Protein AF-A0A7K2EAF3-F1 (afdb_monomer_lite)

Sequence (385 aa):
MVLSLARSGTLQPERGDLVLFANTTAEHPATYNFAAQVCDELESQHGIACLWYEFCTVEESTRLGWSRRPSYRLVRRTRSSPGDDPATPGYSDDGCAFEELASLKRMVPNRSLRFCTQQLKILPGIKIIAEWLGGGPGPAATGHHHGRPLTSAAADASRYSGDRLSAQAVAAVAAFMHSRPWMRPAQRWEDFTVITTGRNASTARPAADIAGLTGPPAQYVTVLGLRSDEAERVNRAQFEAMLADGASGSRCRHESHPAGEIIAAPLFDAGVDLAQVDDFWLRQAYDLAIERAQGNCVYCFMKGEPALRRLAAAERRSAPVAADGPAGINWWADIEARYAGPSDDSDAQQFKFLTLRAPTYAEISRDTADIGTRGGSSLPCACTD

Secondary structure (DSSP, 8-state):
-HHHHHHTT-S-GGGT-EEEEEE-S-S-HHHHHHHHHHHHHHHHHH--EEEEEEEEEEEEEETTEEEEEEEEEE-EEEEP-TT--TTSPEEP-SSHHHHHHHHHHTS---TTT-HHHIIIIIHHHHHHIIIIITT-SS-S---B--SS--S-HHHHHGGG-STTS-HHHHHHHHHHHHTS-------------S-----S--S----S-TT-SSSSPPPEEEE----GGGHHHHHHHHHHHHHHHH--STT---TTS-TTEEEE-HHHHTT--HHHHHHHHHT-S------TTT-SSTT-TTS-HHHHHHHHHHHHHS-----SSTTSHHHHHHHHHHT---TTSTTGGGG-SS-TTSPPHHHHHH------S------------

pLDDT: mean 75.52, std 16.51, range [33.5, 96.0]

Structure (mmCIF, N/CA/C/O backbone):
data_AF-A0A7K2EAF3-F1
#
_entry.id   AF-A0A7K2EAF3-F1
#
loop_
_atom_site.group_PDB
_atom_site.id
_atom_site.type_symbol
_atom_site.label_atom_id
_atom_site.label_alt_id
_atom_site.label_comp_id
_atom_site.label_asym_id
_atom_site.label_entity_id
_atom_site.label_seq_id
_atom_site.pdbx_PDB_ins_code
_atom_site.Cartn_x
_atom_site.Cartn_y
_atom_site.Cartn_z
_atom_site.occupancy
_atom_site.B_iso_or_equiv
_atom_site.auth_seq_id
_atom_site.auth_comp_id
_atom_site.auth_asym_id
_atom_site.auth_atom_id
_atom_site.pdbx_PDB_model_num
ATOM 1 N N . MET A 1 1 ? -16.218 -6.054 6.654 1.00 88.62 1 MET A N 1
ATOM 2 C CA . MET A 1 1 ? -15.554 -6.313 7.952 1.00 88.62 1 MET A CA 1
ATOM 3 C C . MET A 1 1 ? -15.447 -5.051 8.801 1.00 88.62 1 MET A C 1
ATOM 5 O O . MET A 1 1 ? -16.150 -4.988 9.794 1.00 88.62 1 MET A O 1
ATOM 9 N N . VAL A 1 2 ? -14.645 -4.046 8.419 1.00 92.62 2 VAL A N 1
ATOM 10 C CA . VAL A 1 2 ? -14.372 -2.862 9.266 1.00 92.62 2 VAL A CA 1
ATOM 11 C C . VAL A 1 2 ? -15.634 -2.146 9.771 1.00 92.62 2 VAL A C 1
ATOM 13 O O . VAL A 1 2 ? -15.769 -1.938 10.970 1.00 92.62 2 VAL A O 1
ATOM 16 N N . LEU A 1 3 ? -16.626 -1.909 8.903 1.00 93.00 3 LEU A N 1
ATOM 17 C CA . LEU A 1 3 ? -17.918 -1.332 9.306 1.00 93.00 3 LEU A CA 1
ATOM 18 C C . LEU A 1 3 ? -18.691 -2.219 10.290 1.00 93.00 3 LEU A C 1
ATOM 20 O O . LEU A 1 3 ? -19.363 -1.717 11.176 1.00 93.00 3 LEU A O 1
ATOM 24 N N . SER A 1 4 ? -18.580 -3.545 10.184 1.00 91.69 4 SER A N 1
ATOM 25 C CA . SER A 1 4 ? -19.205 -4.458 11.152 1.00 91.69 4 SER A CA 1
ATOM 26 C C . SER A 1 4 ? -18.559 -4.339 12.534 1.00 91.69 4 SER A C 1
ATOM 28 O O . SER A 1 4 ? -19.249 -4.417 13.548 1.00 91.69 4 SER A O 1
ATOM 30 N N . LEU A 1 5 ? -17.240 -4.138 12.584 1.00 93.38 5 LEU A N 1
ATOM 31 C CA . LEU A 1 5 ? -16.512 -3.928 13.836 1.00 93.38 5 LEU A CA 1
ATOM 32 C C . LEU A 1 5 ? -16.854 -2.565 14.455 1.00 93.38 5 LEU A C 1
ATOM 34 O O . LEU A 1 5 ? -17.050 -2.483 15.662 1.00 93.38 5 LEU A O 1
ATOM 38 N N . ALA A 1 6 ? -17.010 -1.526 13.632 1.00 94.06 6 ALA A N 1
ATOM 39 C CA . ALA A 1 6 ? -17.479 -0.214 14.078 1.00 94.06 6 ALA A CA 1
ATOM 40 C C . ALA A 1 6 ? -18.924 -0.262 14.609 1.00 94.06 6 ALA A C 1
ATOM 42 O O . ALA A 1 6 ? -19.193 0.149 15.733 1.00 94.06 6 ALA A O 1
ATOM 43 N N . ARG A 1 7 ? -19.857 -0.848 13.847 1.00 94.62 7 ARG A N 1
ATOM 44 C CA . ARG A 1 7 ? -21.285 -0.940 14.209 1.00 94.62 7 ARG A CA 1
ATOM 45 C C . ARG A 1 7 ? -21.551 -1.806 15.442 1.00 94.62 7 ARG A C 1
ATOM 47 O O . ARG A 1 7 ? -22.539 -1.586 16.132 1.00 94.62 7 ARG A O 1
ATOM 54 N N . SER A 1 8 ? -20.689 -2.784 15.720 1.00 93.69 8 SER A N 1
ATOM 55 C CA . SER A 1 8 ? -20.770 -3.609 16.936 1.00 93.69 8 SER A CA 1
ATOM 56 C C . SER A 1 8 ? -20.131 -2.959 18.167 1.00 93.69 8 SER A C 1
ATOM 58 O O . SER A 1 8 ? -20.231 -3.523 19.253 1.00 93.69 8 SER A O 1
ATOM 60 N N . GLY A 1 9 ? -19.460 -1.809 18.020 1.00 91.06 9 GLY A N 1
ATOM 61 C CA . GLY A 1 9 ? -18.692 -1.181 19.101 1.00 91.06 9 GLY A CA 1
ATOM 62 C C . GLY A 1 9 ? -17.388 -1.912 19.439 1.00 91.06 9 GLY A C 1
ATOM 63 O O . GLY A 1 9 ? -16.801 -1.674 20.495 1.00 91.06 9 GLY A O 1
ATOM 64 N N . THR A 1 10 ? -16.932 -2.815 18.561 1.00 92.50 10 THR A N 1
ATOM 65 C CA . THR A 1 10 ? -15.628 -3.476 18.709 1.00 92.50 10 THR A CA 1
ATOM 66 C C . THR A 1 10 ? -14.500 -2.471 18.482 1.00 92.50 10 THR A C 1
ATOM 68 O O . THR A 1 10 ? -13.529 -2.472 19.240 1.00 92.50 10 THR A O 1
ATOM 71 N N . LEU A 1 11 ? -14.644 -1.604 17.469 1.00 91.19 11 LEU A N 1
ATOM 72 C CA . LEU A 1 11 ? -13.774 -0.441 17.284 1.00 91.19 11 LEU A CA 1
ATOM 73 C C . LEU A 1 11 ? -14.288 0.735 18.119 1.00 91.19 11 LEU A C 1
ATOM 75 O O . LEU A 1 11 ? -15.474 1.059 18.057 1.00 91.19 11 LEU A O 1
ATOM 79 N N . GLN A 1 12 ? -13.392 1.355 18.882 1.00 87.94 12 GLN A N 1
ATOM 80 C CA . GLN A 1 12 ? -13.689 2.366 19.893 1.00 87.94 12 GLN A CA 1
ATOM 81 C C . GLN A 1 12 ? -12.814 3.612 19.693 1.00 87.94 12 GLN A C 1
ATOM 83 O O . GLN A 1 12 ? -11.599 3.548 19.910 1.00 87.94 12 GLN A O 1
ATOM 88 N N . PRO A 1 13 ? -13.392 4.762 19.307 1.00 84.31 13 PRO A N 1
ATOM 89 C CA . PRO A 1 13 ? -12.614 5.976 19.071 1.00 84.31 13 PRO A CA 1
ATOM 90 C C . PRO A 1 13 ? -11.942 6.513 20.343 1.00 84.31 13 PRO A C 1
ATOM 92 O O . PRO A 1 13 ? -10.820 7.010 20.286 1.00 84.31 13 PRO A O 1
ATOM 95 N N . GLU A 1 14 ? -12.566 6.353 21.510 1.00 81.75 14 GLU A N 1
ATOM 96 C CA . GLU A 1 14 ? -12.013 6.738 22.814 1.00 81.75 14 GLU A CA 1
ATOM 97 C C . GLU A 1 14 ? -10.764 5.942 23.213 1.00 81.75 14 GLU A C 1
ATOM 99 O O . GLU A 1 14 ? -9.928 6.446 23.964 1.00 81.75 14 GLU A O 1
ATOM 104 N N . ARG A 1 15 ? -10.611 4.720 22.685 1.00 81.00 15 ARG A N 1
ATOM 105 C CA . ARG A 1 15 ? -9.407 3.895 22.853 1.00 81.00 15 ARG A CA 1
ATOM 106 C C . ARG A 1 15 ? -8.261 4.357 21.947 1.00 81.00 15 ARG A C 1
ATOM 108 O O . ARG A 1 15 ? -7.113 3.993 22.186 1.00 81.00 15 ARG A O 1
ATOM 115 N N . GLY A 1 16 ? -8.561 5.185 20.945 1.00 77.94 16 GLY A N 1
ATOM 116 C CA . GLY A 1 16 ? -7.624 5.589 19.903 1.00 77.94 16 GLY A CA 1
ATOM 117 C C . GLY A 1 16 ? -7.621 4.654 18.695 1.00 77.94 16 GLY A C 1
ATOM 118 O O . GLY A 1 16 ? -6.660 4.677 17.930 1.00 77.94 16 GLY A O 1
ATOM 119 N N . ASP A 1 17 ? -8.665 3.839 18.512 1.00 86.62 17 ASP A N 1
ATOM 120 C CA . ASP A 1 17 ? -8.772 2.982 17.335 1.00 86.62 17 ASP A CA 1
ATOM 121 C C . ASP A 1 17 ? -8.904 3.820 16.061 1.00 86.62 17 ASP A C 1
ATOM 123 O O . ASP A 1 17 ? -9.655 4.798 15.997 1.00 86.62 17 ASP A O 1
ATOM 127 N N . LEU A 1 18 ? -8.201 3.396 15.015 1.00 88.56 18 LEU A N 1
ATOM 128 C CA . LEU A 1 18 ? -8.226 4.046 13.715 1.00 88.56 18 LEU A CA 1
ATOM 129 C C . LEU A 1 18 ? -8.155 3.026 12.581 1.00 88.56 18 LEU A C 1
ATOM 131 O O . LEU A 1 18 ? -7.795 1.863 12.767 1.00 88.56 18 LEU A O 1
ATOM 135 N N . VAL A 1 19 ? -8.467 3.496 11.381 1.00 92.88 19 VAL A N 1
ATOM 136 C CA . VAL A 1 19 ? -8.342 2.751 10.135 1.00 92.88 19 VAL A CA 1
ATOM 137 C C . VAL A 1 19 ? -7.294 3.426 9.267 1.00 92.88 19 VAL A C 1
ATOM 139 O O . VAL A 1 19 ? -7.272 4.645 9.107 1.00 92.88 19 VAL A O 1
ATOM 142 N N . LEU A 1 20 ? -6.422 2.607 8.693 1.00 92.31 20 LEU A N 1
ATOM 143 C CA . LEU A 1 20 ? -5.374 3.041 7.789 1.00 92.31 20 LEU A CA 1
ATOM 144 C C . LEU A 1 20 ? -5.644 2.482 6.392 1.00 92.31 20 LEU A C 1
ATOM 146 O O . LEU A 1 20 ? -5.682 1.266 6.200 1.00 92.31 20 LEU A O 1
ATOM 150 N N . PHE A 1 21 ? -5.802 3.365 5.408 1.00 94.38 21 PHE A N 1
ATOM 151 C CA . PHE A 1 21 ? -5.849 2.994 3.999 1.00 94.38 21 PHE A CA 1
ATOM 152 C C . PHE A 1 21 ? -4.487 3.248 3.348 1.00 94.38 21 PHE A C 1
ATOM 154 O O . PHE A 1 21 ? -4.066 4.390 3.158 1.00 94.38 21 PHE A O 1
ATOM 161 N N . ALA A 1 22 ? -3.803 2.153 3.021 1.00 94.06 22 ALA A N 1
ATOM 162 C CA . ALA A 1 22 ? -2.502 2.153 2.369 1.00 94.06 22 ALA A CA 1
ATOM 163 C C . ALA A 1 22 ? -2.661 2.315 0.853 1.00 94.06 22 ALA A C 1
ATOM 165 O O . ALA A 1 22 ? -2.837 1.315 0.152 1.00 94.06 22 ALA A O 1
ATOM 166 N N . ASN A 1 23 ? -2.597 3.548 0.351 1.00 94.44 23 ASN A N 1
ATOM 167 C CA . ASN A 1 23 ? -2.629 3.795 -1.083 1.00 94.44 23 ASN A CA 1
ATOM 168 C C . ASN A 1 23 ? -1.249 3.503 -1.695 1.00 94.44 23 ASN A C 1
ATOM 170 O O . ASN A 1 23 ? -0.278 4.233 -1.494 1.00 94.44 23 ASN A O 1
ATOM 174 N N . THR A 1 24 ? -1.159 2.413 -2.451 1.00 91.38 24 THR A N 1
ATOM 175 C CA . THR A 1 24 ? 0.038 2.041 -3.217 1.00 91.38 24 THR A CA 1
ATOM 176 C C . THR A 1 24 ? 0.097 2.718 -4.579 1.00 91.38 24 THR A C 1
ATOM 178 O O . THR A 1 24 ? 1.070 2.507 -5.306 1.00 91.38 24 THR A O 1
ATOM 181 N N . THR A 1 25 ? -0.905 3.540 -4.915 1.00 91.81 25 THR A N 1
ATOM 182 C CA . THR A 1 25 ? -1.100 4.223 -6.205 1.00 91.81 25 THR A CA 1
ATOM 183 C C . THR A 1 25 ? -1.310 3.257 -7.372 1.00 91.81 25 THR A C 1
ATOM 185 O O . THR A 1 25 ? -1.203 3.644 -8.529 1.00 91.81 25 THR A O 1
ATOM 188 N N . ALA A 1 26 ? -1.586 1.986 -7.069 1.00 90.25 26 ALA A N 1
ATOM 189 C CA . ALA A 1 26 ? -1.728 0.890 -8.025 1.00 90.25 26 ALA A CA 1
ATOM 190 C C . ALA A 1 26 ? -3.036 0.102 -7.847 1.00 90.25 26 ALA A C 1
ATOM 192 O O . ALA A 1 26 ? -3.196 -0.999 -8.386 1.00 90.25 26 ALA A O 1
ATOM 193 N N . GLU A 1 27 ? -3.944 0.638 -7.041 1.00 88.50 27 GLU A N 1
ATOM 194 C CA . GLU A 1 27 ? -5.276 0.127 -6.793 1.00 88.50 27 GLU A CA 1
ATOM 195 C C . GLU A 1 27 ? -6.157 0.292 -8.034 1.00 88.50 27 GLU A C 1
ATOM 197 O O . GLU A 1 27 ? -5.983 1.187 -8.860 1.00 88.50 27 GLU A O 1
ATOM 202 N N . HIS A 1 28 ? -7.149 -0.578 -8.160 1.00 87.81 28 HIS A N 1
ATOM 203 C CA . HIS A 1 28 ? -8.181 -0.455 -9.166 1.00 87.81 28 HIS A CA 1
ATOM 204 C C . HIS A 1 28 ? -9.018 0.803 -8.869 1.00 87.81 28 HIS A C 1
ATOM 206 O O . HIS A 1 28 ? -9.405 0.997 -7.713 1.00 87.81 28 HIS A O 1
ATOM 212 N N . PRO A 1 29 ? -9.388 1.617 -9.876 1.00 84.75 29 PRO A N 1
ATOM 213 C CA . PRO A 1 29 ? -10.122 2.867 -9.656 1.00 84.75 29 PRO A CA 1
ATOM 214 C C . PRO A 1 29 ? -11.395 2.717 -8.809 1.00 84.75 29 PRO A C 1
ATOM 216 O O . PRO A 1 29 ? -11.688 3.546 -7.949 1.00 84.75 29 PRO A O 1
ATOM 219 N N . ALA A 1 30 ? -12.133 1.619 -8.996 1.00 86.75 30 ALA A N 1
ATOM 220 C CA . ALA A 1 30 ? -13.344 1.344 -8.221 1.00 86.75 30 ALA A CA 1
ATOM 221 C C . ALA A 1 30 ? -13.092 1.127 -6.712 1.00 86.75 30 ALA A C 1
ATOM 223 O O . ALA A 1 30 ? -13.976 1.410 -5.902 1.00 86.75 30 ALA A O 1
ATOM 224 N N . THR A 1 31 ? -11.882 0.709 -6.312 1.00 89.25 31 THR A N 1
ATOM 225 C CA . THR A 1 31 ? -11.502 0.588 -4.897 1.00 89.25 31 THR A CA 1
ATOM 226 C C . THR A 1 31 ? -11.560 1.937 -4.192 1.00 89.25 31 THR A C 1
ATOM 228 O O . THR A 1 31 ? -12.014 1.994 -3.051 1.00 89.25 31 THR A O 1
ATOM 231 N N . TYR A 1 32 ? -11.132 3.022 -4.844 1.00 91.00 32 TYR A N 1
ATOM 232 C CA . TYR A 1 32 ? -11.052 4.331 -4.196 1.00 91.00 32 TYR A CA 1
ATOM 233 C C . TYR A 1 32 ? -12.426 4.860 -3.794 1.00 91.00 32 TYR A C 1
ATOM 235 O O . TYR A 1 32 ? -12.600 5.306 -2.662 1.00 91.00 32 TYR A O 1
ATOM 243 N N . ASN A 1 33 ? -13.418 4.742 -4.680 1.00 88.50 33 ASN A N 1
ATOM 244 C CA . ASN A 1 33 ? -14.786 5.172 -4.384 1.00 88.50 33 ASN A CA 1
ATOM 245 C C . ASN A 1 33 ? -15.379 4.380 -3.215 1.00 88.50 33 ASN A C 1
ATOM 247 O O . ASN A 1 33 ? -15.957 4.968 -2.302 1.00 88.50 33 ASN A O 1
ATOM 251 N N . PHE A 1 34 ? -15.200 3.057 -3.217 1.00 90.62 34 PHE A N 1
ATOM 252 C CA . PHE A 1 34 ? -15.665 2.207 -2.125 1.00 90.62 34 PHE A CA 1
ATOM 253 C C . PHE A 1 34 ? -14.978 2.549 -0.798 1.00 90.62 34 PHE A C 1
ATOM 255 O O . PHE A 1 34 ? -15.639 2.750 0.220 1.00 90.62 34 PHE A O 1
ATOM 262 N N . ALA A 1 35 ? -13.647 2.637 -0.803 1.00 93.25 35 ALA A N 1
ATOM 263 C CA . ALA A 1 35 ? -12.866 2.937 0.389 1.00 93.25 35 ALA A CA 1
ATOM 264 C C . ALA A 1 35 ? -13.213 4.322 0.953 1.00 93.25 35 ALA A C 1
ATOM 266 O O . ALA A 1 35 ? -13.310 4.471 2.170 1.00 93.25 35 ALA A O 1
ATOM 267 N N . ALA A 1 36 ? -13.448 5.316 0.091 1.00 93.56 36 ALA A N 1
ATOM 268 C CA . ALA A 1 36 ? -13.848 6.652 0.515 1.00 93.56 36 ALA A CA 1
ATOM 269 C C . ALA A 1 36 ? -15.207 6.623 1.226 1.00 93.56 36 ALA A C 1
ATOM 271 O O . ALA A 1 36 ? -15.303 7.120 2.343 1.00 93.56 36 ALA A O 1
ATOM 272 N N . GLN A 1 37 ? -16.206 5.941 0.651 1.00 92.56 37 GLN A N 1
ATOM 273 C CA . GLN A 1 37 ? -17.528 5.776 1.271 1.00 92.56 37 GLN A CA 1
ATOM 274 C C . GLN A 1 37 ? -17.451 5.086 2.639 1.00 92.56 37 GLN A C 1
ATOM 276 O O . GLN A 1 37 ? -18.078 5.534 3.597 1.00 92.56 37 GLN A O 1
ATOM 281 N N . VAL A 1 38 ? -16.653 4.019 2.751 1.00 94.12 38 VAL A N 1
ATOM 282 C CA . VAL A 1 38 ? -16.430 3.321 4.027 1.00 94.12 38 VAL A CA 1
ATOM 283 C C . VAL A 1 38 ? -15.801 4.258 5.061 1.00 94.12 38 VAL A C 1
ATOM 285 O O . VAL A 1 38 ? -16.224 4.267 6.214 1.00 94.12 38 VAL A O 1
ATOM 288 N N . CYS A 1 39 ? -14.807 5.051 4.666 1.00 95.31 39 CYS A N 1
ATOM 289 C CA . CYS A 1 39 ? -14.126 5.989 5.558 1.00 95.31 39 CYS A CA 1
ATOM 290 C C . CYS A 1 39 ? -15.009 7.165 5.978 1.00 95.31 39 CYS A C 1
ATOM 292 O O . CYS A 1 39 ? -14.977 7.556 7.142 1.00 95.31 39 CYS A O 1
ATOM 294 N N . ASP A 1 40 ? -15.842 7.678 5.076 1.00 94.44 40 ASP A N 1
ATOM 295 C CA . ASP A 1 40 ? -16.815 8.717 5.401 1.00 94.44 40 ASP A CA 1
ATOM 296 C C . ASP A 1 40 ? -17.858 8.204 6.408 1.00 94.44 40 ASP A C 1
ATOM 298 O O . ASP A 1 40 ? -18.196 8.921 7.350 1.00 94.44 40 ASP A O 1
ATOM 302 N N . GLU A 1 41 ? -18.327 6.955 6.281 1.00 94.88 41 GLU A N 1
ATOM 303 C CA . GLU A 1 41 ? -19.211 6.326 7.276 1.00 94.88 41 GLU A CA 1
ATOM 304 C C . GLU A 1 41 ? -18.512 6.158 8.635 1.00 94.88 41 GLU A C 1
ATOM 306 O O . GLU A 1 41 ? -19.074 6.534 9.665 1.00 94.88 41 GLU A O 1
ATOM 311 N N . LEU A 1 42 ? -17.279 5.639 8.649 1.00 95.56 42 LEU A N 1
ATOM 312 C CA . LEU A 1 42 ? -16.492 5.469 9.877 1.00 95.56 42 LEU A CA 1
ATOM 313 C C . LEU A 1 42 ? -16.331 6.786 10.644 1.00 95.56 42 LEU A C 1
ATOM 315 O O . LEU A 1 42 ? -16.542 6.823 11.856 1.00 95.56 42 LEU A O 1
ATOM 319 N N . GLU A 1 43 ? -16.006 7.873 9.948 1.00 93.50 43 GLU A N 1
ATOM 320 C CA . GLU A 1 43 ? -15.775 9.162 10.595 1.00 93.50 43 GLU A CA 1
ATOM 321 C C . GLU A 1 43 ? -17.078 9.844 11.016 1.00 93.50 43 GLU A C 1
ATOM 323 O O . GLU A 1 43 ? -17.192 10.299 12.153 1.00 93.50 43 GLU A O 1
ATOM 328 N N . SER A 1 44 ? -18.071 9.903 10.124 1.00 93.44 44 SER A N 1
ATOM 329 C CA . SER A 1 44 ? -19.305 10.661 10.369 1.00 93.44 44 SER A CA 1
ATOM 330 C C . SER A 1 44 ? -20.289 9.960 11.303 1.00 93.44 44 SER A C 1
ATOM 332 O O . SER A 1 44 ? -21.006 10.637 12.039 1.00 93.44 44 SER A O 1
ATOM 334 N N . GLN A 1 45 ? -20.337 8.625 11.286 1.00 94.25 45 GLN A N 1
ATOM 335 C CA . GLN A 1 45 ? -21.321 7.849 12.051 1.00 94.25 45 GLN A CA 1
ATOM 336 C C . GLN A 1 45 ? -20.716 7.159 13.272 1.00 94.25 45 GLN A C 1
ATOM 338 O O . GLN A 1 45 ? -21.430 6.917 14.244 1.00 94.25 45 GLN A O 1
ATOM 343 N N . HIS A 1 46 ? -19.417 6.848 13.239 1.00 93.38 46 HIS A N 1
ATOM 344 C CA . HIS A 1 46 ? -18.755 6.095 14.307 1.00 93.38 46 HIS A CA 1
ATOM 345 C C . HIS A 1 46 ? -17.641 6.875 15.014 1.00 93.38 46 HIS A C 1
ATOM 347 O O . HIS A 1 46 ? -17.134 6.406 16.029 1.00 93.38 46 HIS A O 1
ATOM 353 N N . GLY A 1 47 ? -17.257 8.054 14.512 1.00 91.06 47 GLY A N 1
ATOM 354 C CA . GLY A 1 47 ? -16.173 8.852 15.086 1.00 91.06 47 GLY A CA 1
ATOM 355 C C . GLY A 1 47 ? -14.798 8.180 15.005 1.00 91.06 47 GLY A C 1
ATOM 356 O O . GLY A 1 47 ? -13.898 8.577 15.739 1.00 91.06 47 GLY A O 1
ATOM 357 N N . ILE A 1 48 ? -14.626 7.170 14.143 1.00 91.06 48 ILE A N 1
ATOM 358 C CA . ILE A 1 48 ? -13.370 6.426 13.963 1.00 91.06 48 ILE A CA 1
ATOM 359 C C . ILE A 1 48 ? -12.580 7.066 12.825 1.00 91.06 48 ILE A C 1
ATOM 361 O O . ILE A 1 48 ? -13.075 7.164 11.704 1.00 91.06 48 ILE A O 1
ATOM 365 N N . ALA A 1 49 ? -11.342 7.480 13.099 1.00 89.88 49 ALA A N 1
ATOM 366 C CA . ALA A 1 49 ? -10.484 8.109 12.098 1.00 89.88 49 ALA A CA 1
ATOM 367 C C . ALA A 1 49 ? -10.132 7.128 10.977 1.00 89.88 49 ALA A C 1
ATOM 369 O O . ALA A 1 49 ? -9.672 6.021 11.261 1.00 89.88 49 ALA A O 1
ATOM 370 N N . CYS A 1 50 ? -10.292 7.538 9.715 1.00 92.56 50 CYS A N 1
ATOM 371 C CA . CYS A 1 50 ? -9.782 6.791 8.570 1.00 92.56 50 CYS A CA 1
ATOM 372 C C . CYS A 1 50 ? -8.738 7.620 7.809 1.00 92.56 50 CYS A C 1
ATOM 374 O O . CYS A 1 50 ? -9.062 8.473 6.978 1.00 92.56 50 CYS A O 1
ATOM 376 N N . LEU A 1 51 ? -7.462 7.326 8.060 1.00 91.12 51 LEU A N 1
ATOM 377 C CA . LEU A 1 51 ? -6.344 8.015 7.424 1.00 91.12 51 LEU A CA 1
ATOM 378 C C . LEU A 1 51 ? -5.946 7.318 6.129 1.00 91.12 51 LEU A C 1
ATOM 380 O O . LEU A 1 51 ? -5.688 6.113 6.104 1.00 91.12 51 LEU A O 1
ATOM 384 N N . TRP A 1 52 ? -5.837 8.100 5.062 1.00 93.88 52 TRP A N 1
ATOM 385 C CA . TRP A 1 52 ? -5.261 7.658 3.801 1.00 93.88 52 TRP A CA 1
ATOM 386 C C . TRP A 1 52 ? -3.821 8.115 3.724 1.00 93.88 52 TRP A C 1
ATOM 388 O O . TRP A 1 52 ? -3.520 9.280 3.997 1.00 93.88 52 TRP A O 1
ATOM 398 N N . TYR A 1 53 ? -2.936 7.204 3.339 1.00 91.75 53 TYR A N 1
ATOM 399 C CA . TYR A 1 53 ? -1.531 7.526 3.191 1.00 91.75 53 TYR A CA 1
ATOM 400 C C . TYR A 1 53 ? -0.916 6.901 1.954 1.00 91.75 53 TYR A C 1
ATOM 402 O O . TYR A 1 53 ? -1.360 5.865 1.464 1.00 91.75 53 TYR A O 1
ATOM 410 N N . GLU A 1 54 ? 0.163 7.525 1.508 1.00 91.56 54 GLU A N 1
ATOM 411 C CA . GLU A 1 54 ? 1.012 7.042 0.431 1.00 91.56 54 GLU A CA 1
ATOM 412 C C . GLU A 1 54 ? 2.458 7.005 0.896 1.00 91.56 54 GLU A C 1
ATOM 414 O O . GLU A 1 54 ? 2.914 7.862 1.662 1.00 91.56 54 GLU A O 1
ATOM 419 N N . PHE A 1 55 ? 3.196 6.020 0.397 1.00 89.69 55 PHE A N 1
ATOM 420 C CA . PHE A 1 55 ? 4.647 6.034 0.480 1.00 89.69 55 PHE A CA 1
ATOM 421 C C . PHE A 1 55 ? 5.202 7.209 -0.321 1.00 89.69 55 PHE A C 1
ATOM 423 O O . PHE A 1 55 ? 4.769 7.478 -1.440 1.00 89.69 55 PHE A O 1
ATOM 430 N N . CYS A 1 56 ? 6.200 7.867 0.251 1.00 84.38 56 CYS A N 1
ATOM 431 C CA . CYS A 1 56 ? 7.012 8.843 -0.452 1.00 84.38 56 CYS A CA 1
ATOM 432 C C . CYS A 1 56 ? 8.447 8.783 0.065 1.00 84.38 56 CYS A C 1
ATOM 434 O O . CYS A 1 56 ? 8.768 8.040 0.999 1.00 84.38 56 CYS A O 1
ATOM 436 N N . THR A 1 57 ? 9.330 9.589 -0.508 1.00 81.62 57 THR A N 1
ATOM 437 C CA . THR A 1 57 ? 10.670 9.781 0.028 1.00 81.62 57 THR A CA 1
ATOM 438 C C . THR A 1 57 ? 10.953 11.228 0.380 1.00 81.62 57 THR A C 1
ATOM 440 O O . THR A 1 57 ? 10.342 12.175 -0.114 1.00 81.62 57 THR A O 1
ATOM 443 N N . VAL A 1 58 ? 11.896 11.393 1.300 1.00 79.50 58 VAL A N 1
ATOM 444 C CA . VAL A 1 58 ? 12.371 12.694 1.762 1.00 79.50 58 VAL A CA 1
ATOM 445 C C . VAL A 1 58 ? 13.887 12.736 1.722 1.00 79.50 58 VAL A C 1
ATOM 447 O O . VAL A 1 58 ? 14.548 11.716 1.925 1.00 79.50 58 VAL A O 1
ATOM 450 N N . GLU A 1 59 ? 14.452 13.908 1.445 1.00 79.38 59 GLU A N 1
ATOM 451 C CA . GLU A 1 59 ? 15.888 14.126 1.590 1.00 79.38 59 GLU A CA 1
ATOM 452 C C . GLU A 1 59 ? 16.210 14.616 2.995 1.00 79.38 59 GLU A C 1
ATOM 454 O O . GLU A 1 59 ? 15.705 15.642 3.447 1.00 79.38 59 GLU A O 1
ATOM 459 N N . GLU A 1 60 ? 17.100 13.906 3.672 1.00 79.38 60 GLU A N 1
ATOM 460 C CA . GLU A 1 60 ? 17.586 14.269 4.995 1.00 79.38 60 GLU A CA 1
ATOM 461 C C . GLU A 1 60 ? 19.084 14.542 4.961 1.00 79.38 60 GLU A C 1
ATOM 463 O O . GLU A 1 60 ? 19.853 13.848 4.282 1.00 79.38 60 GLU A O 1
ATOM 468 N N . SER A 1 61 ? 19.499 15.544 5.735 1.00 79.69 61 SER A N 1
ATOM 469 C CA . SER A 1 61 ? 20.910 15.809 5.974 1.00 79.69 61 SER A CA 1
ATOM 470 C C . SER A 1 61 ? 21.475 14.741 6.903 1.00 79.69 61 SER A C 1
ATOM 472 O O . SER A 1 61 ? 20.893 14.395 7.929 1.00 79.69 61 SER A O 1
ATOM 474 N N . THR A 1 62 ? 22.639 14.221 6.548 1.00 76.50 62 THR A N 1
ATOM 475 C CA . THR A 1 62 ? 23.396 13.247 7.329 1.00 76.50 62 THR A CA 1
ATOM 476 C C . THR A 1 62 ? 24.835 13.732 7.482 1.00 76.50 62 THR A C 1
ATOM 478 O O . THR A 1 62 ? 25.283 14.640 6.782 1.00 76.50 62 THR A O 1
ATOM 481 N N . ARG A 1 63 ? 25.617 13.077 8.349 1.00 76.56 63 ARG A N 1
ATOM 482 C CA . ARG A 1 63 ? 27.056 13.376 8.497 1.00 76.56 63 ARG A CA 1
ATOM 483 C C . ARG A 1 63 ? 27.852 13.237 7.191 1.00 76.56 63 ARG A C 1
ATOM 485 O O . ARG A 1 63 ? 28.919 13.825 7.083 1.00 76.56 63 ARG A O 1
ATOM 492 N N . LEU A 1 64 ? 27.352 12.459 6.228 1.00 73.00 64 LEU A N 1
ATOM 493 C CA . LEU A 1 64 ? 28.005 12.184 4.943 1.00 73.00 64 LEU A CA 1
ATOM 494 C C . LEU A 1 64 ? 27.379 12.973 3.776 1.00 73.00 64 LEU A C 1
ATOM 496 O O . LEU A 1 64 ? 27.613 12.640 2.617 1.00 73.00 64 LEU A O 1
ATOM 500 N N . GLY A 1 65 ? 26.566 13.994 4.066 1.00 80.19 65 GLY A N 1
ATOM 501 C CA . GLY A 1 65 ? 25.797 14.747 3.074 1.00 80.19 65 GLY A CA 1
ATOM 502 C C . GLY A 1 65 ? 24.327 14.337 3.056 1.00 80.19 65 GLY A C 1
ATOM 503 O O . GLY A 1 65 ? 23.786 13.889 4.063 1.00 80.19 65 GLY A O 1
ATOM 504 N N . TRP A 1 66 ? 23.663 14.490 1.918 1.00 79.19 66 TRP A N 1
ATOM 505 C CA . TRP A 1 66 ? 22.225 14.255 1.783 1.00 79.19 66 TRP A CA 1
ATOM 506 C C . TRP A 1 66 ? 21.901 12.803 1.449 1.00 79.19 66 TRP A C 1
ATOM 508 O O . TRP A 1 66 ? 22.594 12.167 0.657 1.00 79.19 66 TRP A O 1
ATOM 518 N N . SER A 1 67 ? 20.824 12.280 2.032 1.00 77.19 67 SER A N 1
ATOM 519 C CA . SER A 1 67 ? 20.299 10.954 1.714 1.00 77.19 67 SER A CA 1
ATOM 520 C C . SER A 1 67 ? 18.805 11.005 1.483 1.00 77.19 67 SER A C 1
ATOM 522 O O . SER A 1 67 ? 18.075 11.560 2.298 1.00 77.19 67 SER A O 1
ATOM 524 N N . ARG A 1 68 ? 18.341 10.292 0.459 1.00 79.19 68 ARG A N 1
ATOM 525 C CA . ARG A 1 68 ? 16.926 9.956 0.320 1.00 79.19 68 ARG A CA 1
ATOM 526 C C . ARG A 1 68 ? 16.535 8.884 1.346 1.00 79.19 68 ARG A C 1
ATOM 528 O O . ARG A 1 68 ? 17.294 7.932 1.561 1.00 79.19 68 ARG A O 1
ATOM 535 N N . ARG A 1 69 ? 15.384 9.044 1.998 1.00 79.94 69 ARG A N 1
ATOM 536 C CA . ARG A 1 69 ? 14.846 8.141 3.026 1.00 79.94 69 ARG A CA 1
ATOM 537 C C . ARG A 1 69 ? 13.369 7.825 2.761 1.00 79.94 69 ARG A C 1
ATOM 539 O O . ARG A 1 69 ? 12.641 8.731 2.362 1.00 79.94 69 ARG A O 1
ATOM 546 N N . PRO A 1 70 ? 12.919 6.576 3.001 1.00 83.06 70 PRO A N 1
ATOM 547 C CA . PRO A 1 70 ? 11.499 6.236 3.054 1.00 83.06 70 PRO A CA 1
ATOM 548 C C . PRO A 1 70 ? 10.740 7.121 4.035 1.00 83.06 70 PRO A C 1
ATOM 550 O O . PRO A 1 70 ? 11.158 7.265 5.187 1.00 83.06 70 PRO A O 1
ATOM 553 N N . SER A 1 71 ? 9.590 7.624 3.625 1.00 84.44 71 SER A N 1
ATOM 554 C CA . SER A 1 71 ? 8.638 8.329 4.471 1.00 84.44 71 SER A CA 1
ATOM 555 C C . SER A 1 71 ? 7.216 8.020 4.006 1.00 84.44 71 SER A C 1
ATOM 557 O O . SER A 1 71 ? 6.984 7.093 3.226 1.00 84.44 71 SER A O 1
ATOM 559 N N . TYR A 1 72 ? 6.262 8.773 4.524 1.00 86.19 72 TYR A N 1
ATOM 560 C CA . TYR A 1 72 ? 4.881 8.713 4.098 1.00 86.19 72 TYR A CA 1
ATOM 561 C C . TYR A 1 72 ? 4.299 10.115 4.004 1.00 86.19 72 TYR A C 1
ATOM 563 O O . TYR A 1 72 ? 4.835 11.093 4.537 1.00 86.19 72 TYR A O 1
ATOM 571 N N . ARG A 1 73 ? 3.155 10.188 3.341 1.00 84.75 73 ARG A N 1
ATOM 572 C CA . ARG A 1 73 ? 2.301 11.361 3.334 1.00 84.75 73 ARG A CA 1
ATOM 573 C C . ARG A 1 73 ? 0.862 10.980 3.584 1.00 84.75 73 ARG A C 1
ATOM 575 O O . ARG A 1 73 ? 0.428 9.947 3.092 1.00 84.75 73 ARG A O 1
ATOM 582 N N . LEU A 1 74 ? 0.135 11.828 4.303 1.00 87.62 74 LEU A N 1
ATOM 583 C CA . LEU A 1 74 ? -1.321 11.757 4.324 1.00 87.62 74 LEU A CA 1
ATOM 584 C C . LEU A 1 74 ? -1.868 12.428 3.064 1.00 87.62 74 LEU A C 1
ATOM 586 O O . LEU A 1 74 ? -1.274 13.392 2.569 1.00 87.62 74 LEU A O 1
ATOM 590 N N . VAL A 1 75 ? -2.973 11.902 2.549 1.00 89.31 75 VAL A N 1
ATOM 591 C CA . VAL A 1 75 ? -3.650 12.413 1.352 1.00 89.31 75 VAL A CA 1
ATOM 592 C C . VAL A 1 75 ? -5.143 12.554 1.611 1.00 89.31 75 VAL A C 1
ATOM 594 O O . VAL A 1 75 ? -5.720 11.819 2.416 1.00 89.31 75 VAL A O 1
ATOM 597 N N . ARG A 1 76 ? -5.788 13.494 0.920 1.00 91.56 76 ARG A N 1
ATOM 598 C CA . ARG A 1 76 ? -7.249 13.575 0.915 1.00 91.56 76 ARG A CA 1
ATOM 599 C C . ARG A 1 76 ? -7.853 12.370 0.202 1.00 91.56 76 ARG A C 1
ATOM 601 O O . ARG A 1 76 ? -7.265 11.802 -0.714 1.00 91.56 76 ARG A O 1
ATOM 608 N N . ARG A 1 77 ? -9.112 12.087 0.537 1.00 91.69 77 ARG A N 1
ATOM 609 C CA . ARG A 1 77 ? -9.962 11.103 -0.156 1.00 91.69 77 ARG A CA 1
ATOM 610 C C . ARG A 1 77 ? -10.467 11.574 -1.530 1.00 91.69 77 ARG A C 1
ATOM 612 O O . ARG A 1 77 ? -11.294 10.910 -2.143 1.00 91.69 77 ARG A O 1
ATOM 619 N N . THR A 1 78 ? -9.979 12.709 -2.028 1.00 91.69 78 THR A N 1
ATOM 620 C CA . THR A 1 78 ? -10.232 13.192 -3.390 1.00 91.69 78 THR A CA 1
ATOM 621 C C . THR A 1 78 ? -9.032 12.902 -4.280 1.00 91.69 78 THR A C 1
ATOM 623 O O . THR A 1 78 ? -7.890 13.023 -3.837 1.00 91.69 78 THR A O 1
ATOM 626 N N . ARG A 1 79 ? -9.286 12.517 -5.537 1.00 92.00 79 ARG A N 1
ATOM 627 C CA . ARG A 1 79 ? -8.225 12.239 -6.511 1.00 92.00 79 ARG A CA 1
ATOM 628 C C . ARG A 1 79 ? -7.405 13.501 -6.757 1.00 92.00 79 ARG A C 1
ATOM 630 O O . ARG A 1 79 ? -7.980 14.577 -6.932 1.00 92.00 79 ARG A O 1
ATOM 637 N N . SER A 1 80 ? -6.085 13.361 -6.803 1.00 89.19 80 SER A N 1
ATOM 638 C CA . SER A 1 80 ? -5.204 14.476 -7.124 1.00 89.19 80 SER A CA 1
ATOM 639 C C . SER A 1 80 ? -5.435 14.967 -8.555 1.00 89.19 80 SER A C 1
ATOM 641 O O . SER A 1 80 ? -5.637 14.181 -9.485 1.00 89.19 80 SER A O 1
ATOM 643 N N . SER A 1 81 ? -5.415 16.286 -8.721 1.00 86.56 81 SER A N 1
ATOM 644 C CA . SER A 1 81 ? -5.540 16.971 -10.004 1.00 86.56 81 SER A CA 1
ATOM 645 C C . SER A 1 81 ? -4.345 17.897 -10.264 1.00 86.56 81 SER A C 1
ATOM 647 O O . SER A 1 81 ? -3.751 18.431 -9.321 1.00 86.56 81 SER A O 1
ATOM 649 N N . PRO A 1 82 ? -3.976 18.136 -11.538 1.00 82.44 82 PRO A N 1
ATOM 650 C CA . PRO A 1 82 ? -2.957 19.125 -11.873 1.00 82.44 82 PRO A CA 1
ATOM 651 C C . PRO A 1 82 ? -3.319 20.507 -11.311 1.00 82.44 82 PRO A C 1
ATOM 653 O O . PRO A 1 82 ? -4.376 21.048 -11.627 1.00 82.44 82 PRO A O 1
ATOM 656 N N . GLY A 1 83 ? -2.428 21.084 -10.502 1.00 78.31 83 GLY A N 1
ATOM 657 C CA . GLY A 1 83 ? -2.637 22.388 -9.862 1.00 78.31 83 GLY A CA 1
ATOM 658 C C . GLY A 1 83 ? -3.161 22.331 -8.425 1.00 78.31 83 GLY A C 1
ATOM 659 O O . GLY A 1 83 ? -3.286 23.389 -7.810 1.00 78.31 83 GLY A O 1
ATOM 660 N N . ASP A 1 84 ? -3.418 21.136 -7.880 1.00 81.69 84 ASP A N 1
ATOM 661 C CA . ASP A 1 84 ? -3.676 20.967 -6.448 1.00 81.69 84 ASP A CA 1
ATOM 662 C C . ASP A 1 84 ? -2.537 21.561 -5.611 1.00 81.69 84 ASP A C 1
ATOM 664 O O . ASP A 1 84 ? -1.361 21.469 -5.977 1.00 81.69 84 ASP A O 1
ATOM 668 N N . ASP A 1 85 ? -2.889 22.138 -4.460 1.00 79.56 85 ASP A N 1
ATOM 669 C CA . ASP A 1 85 ? -1.911 22.620 -3.490 1.00 79.56 85 ASP A CA 1
ATOM 670 C C . ASP A 1 85 ? -1.044 21.447 -2.995 1.00 79.56 85 ASP A C 1
ATOM 672 O O . ASP A 1 85 ? -1.564 20.519 -2.371 1.00 79.56 85 ASP A O 1
ATOM 676 N N . PRO A 1 86 ? 0.283 21.483 -3.207 1.00 74.44 86 PRO A N 1
ATOM 677 C CA . PRO A 1 86 ? 1.188 20.464 -2.692 1.00 74.44 86 PRO A CA 1
ATOM 678 C C . PRO A 1 86 ? 1.128 20.223 -1.184 1.00 74.44 86 PRO A C 1
ATOM 680 O O . PRO A 1 86 ? 1.477 19.132 -0.727 1.00 74.44 86 PRO A O 1
ATOM 683 N N . ALA A 1 87 ? 0.726 21.232 -0.405 1.00 73.88 87 ALA A N 1
ATOM 684 C CA . ALA A 1 87 ? 0.573 21.095 1.037 1.00 73.88 87 ALA A CA 1
ATOM 685 C C . ALA A 1 87 ? -0.627 20.216 1.401 1.00 73.88 87 ALA A C 1
ATOM 687 O O . ALA A 1 87 ? -0.597 19.540 2.426 1.00 73.88 87 ALA A O 1
ATOM 688 N N . THR A 1 88 ? -1.640 20.174 0.537 1.00 78.69 88 THR A N 1
ATOM 689 C CA . THR A 1 88 ? -2.848 19.381 0.725 1.00 78.69 88 THR A CA 1
ATOM 690 C C . THR A 1 88 ? -3.050 18.482 -0.499 1.00 78.69 88 THR A C 1
ATOM 692 O O . THR A 1 88 ? -3.822 18.795 -1.402 1.00 78.69 88 THR A O 1
ATOM 695 N N . PRO A 1 89 ? -2.317 17.365 -0.613 1.00 83.44 89 PRO A N 1
ATOM 696 C CA . PRO A 1 89 ? -2.426 16.502 -1.782 1.00 83.44 89 PRO A CA 1
ATOM 697 C C . PRO A 1 89 ? -3.697 15.642 -1.739 1.00 83.44 89 PRO A C 1
ATOM 699 O O . PRO A 1 89 ? -4.104 15.154 -0.682 1.00 83.44 89 PRO A O 1
ATOM 702 N N . GLY A 1 90 ? -4.314 15.432 -2.903 1.00 89.56 90 GLY A N 1
ATOM 703 C CA . GLY A 1 90 ? -5.243 14.320 -3.121 1.00 89.56 90 GLY A CA 1
ATOM 704 C C . GLY A 1 90 ? -4.508 12.985 -3.275 1.00 89.56 90 GLY A C 1
ATOM 705 O O . GLY A 1 90 ? -3.278 12.967 -3.343 1.00 89.56 90 GLY A O 1
ATOM 706 N N . TYR A 1 91 ? -5.247 11.878 -3.340 1.00 92.06 91 TYR A N 1
ATOM 707 C CA . TYR A 1 91 ? -4.653 10.566 -3.607 1.00 92.06 91 TYR A CA 1
ATOM 708 C C . TYR A 1 91 ? -4.251 10.414 -5.084 1.00 92.06 91 TYR A C 1
ATOM 710 O O . TYR A 1 91 ? -4.918 10.941 -5.980 1.00 92.06 91 TYR A O 1
ATOM 718 N N . SER A 1 92 ? -3.186 9.660 -5.335 1.00 90.88 92 SER A N 1
ATOM 719 C CA . SER A 1 92 ? -2.686 9.291 -6.663 1.00 90.88 92 SER A CA 1
ATOM 720 C C . SER A 1 92 ? -3.107 7.871 -7.061 1.00 90.88 92 SER A C 1
ATOM 722 O O . SER A 1 92 ? -3.216 6.987 -6.212 1.00 90.88 92 SER A O 1
ATOM 724 N N . ASP A 1 93 ? -3.295 7.638 -8.360 1.00 91.06 93 ASP A N 1
ATOM 725 C CA . ASP A 1 93 ? -3.655 6.348 -8.978 1.00 91.06 93 ASP A CA 1
ATOM 726 C C . ASP A 1 93 ? -2.814 6.030 -10.237 1.00 91.06 93 ASP A C 1
ATOM 728 O O . ASP A 1 93 ? -3.138 5.146 -11.030 1.00 91.06 93 ASP A O 1
ATOM 732 N N . ASP A 1 94 ? -1.720 6.766 -10.422 1.00 88.81 94 ASP A N 1
ATOM 733 C CA . ASP A 1 94 ? -0.823 6.758 -11.584 1.00 88.81 94 ASP A CA 1
ATOM 734 C C . ASP A 1 94 ? 0.434 5.891 -11.374 1.00 88.81 94 ASP A C 1
ATOM 736 O O . ASP A 1 94 ? 1.323 5.824 -12.228 1.00 88.81 94 ASP A O 1
ATOM 740 N N . GLY A 1 95 ? 0.516 5.190 -10.241 1.00 89.38 95 GLY A N 1
ATOM 741 C CA . GLY A 1 95 ? 1.643 4.334 -9.886 1.00 89.38 95 GLY A CA 1
ATOM 742 C C . GLY A 1 95 ? 2.867 5.085 -9.381 1.00 89.38 95 GLY A C 1
ATOM 743 O O . GLY A 1 95 ? 3.943 4.489 -9.267 1.00 89.38 95 GLY A O 1
ATOM 744 N N . CYS A 1 96 ? 2.733 6.374 -9.066 1.00 86.75 96 CYS A N 1
ATOM 745 C CA . CYS A 1 96 ? 3.855 7.203 -8.665 1.00 86.75 96 CYS A CA 1
ATOM 746 C C . CYS A 1 96 ? 4.608 6.601 -7.460 1.00 86.75 96 CYS A C 1
ATOM 748 O O . CYS A 1 96 ? 5.837 6.488 -7.505 1.00 86.75 96 CYS A O 1
ATOM 75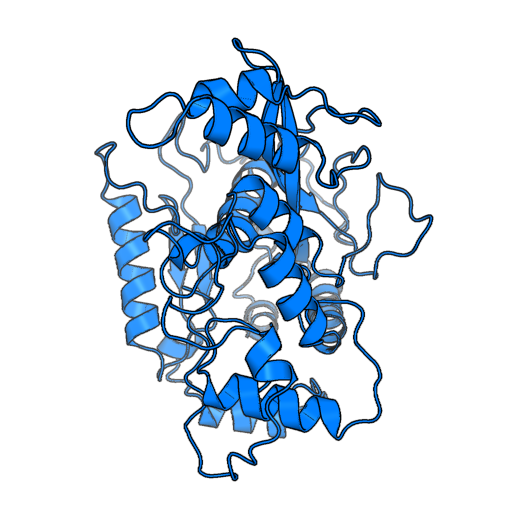0 N N . ALA A 1 97 ? 3.916 6.155 -6.400 1.00 88.69 97 ALA A N 1
ATOM 751 C CA . ALA A 1 97 ? 4.561 5.612 -5.194 1.00 88.69 97 ALA A CA 1
ATOM 752 C C . ALA A 1 97 ? 5.354 4.335 -5.505 1.00 88.69 97 ALA A C 1
ATOM 754 O O . ALA A 1 97 ? 6.413 4.068 -4.929 1.00 88.69 97 ALA A O 1
ATOM 755 N N . PHE A 1 98 ? 4.856 3.557 -6.463 1.00 86.44 98 PHE A N 1
ATOM 756 C CA . PHE A 1 98 ? 5.498 2.344 -6.932 1.00 86.44 98 PHE A CA 1
ATOM 757 C C . PHE A 1 98 ? 6.791 2.649 -7.706 1.00 86.44 98 PHE A C 1
ATOM 759 O O . PHE A 1 98 ? 7.821 2.017 -7.459 1.00 86.44 98 PHE A O 1
ATOM 766 N N . GLU A 1 99 ? 6.770 3.646 -8.595 1.00 85.12 99 GLU A N 1
ATOM 767 C CA . GLU A 1 99 ? 7.960 4.105 -9.323 1.00 85.12 99 GLU A CA 1
ATOM 768 C C . GLU A 1 99 ? 9.000 4.733 -8.385 1.00 85.12 99 GLU A C 1
ATOM 770 O O . GLU A 1 99 ? 10.202 4.475 -8.501 1.00 85.12 99 GLU A O 1
ATOM 775 N N . GLU A 1 100 ? 8.554 5.483 -7.381 1.00 84.00 100 GLU A N 1
ATOM 776 C CA . GLU A 1 100 ? 9.443 6.047 -6.371 1.00 84.00 100 GLU A CA 1
ATOM 777 C C . GLU A 1 100 ? 10.134 4.964 -5.540 1.00 84.00 100 GLU A C 1
ATOM 779 O O . GLU A 1 100 ? 11.345 5.033 -5.299 1.00 84.00 100 GLU A O 1
ATOM 784 N N . LEU A 1 101 ? 9.397 3.923 -5.151 1.00 85.94 101 LEU A N 1
ATOM 785 C CA . LEU A 1 101 ? 9.967 2.780 -4.458 1.00 85.94 101 LEU A CA 1
ATOM 786 C C . LEU A 1 101 ? 10.958 2.016 -5.345 1.00 85.94 101 LEU A C 1
ATOM 788 O O . LEU A 1 101 ? 12.036 1.656 -4.868 1.00 85.94 101 LEU A O 1
ATOM 792 N N . ALA A 1 102 ? 10.623 1.781 -6.617 1.00 81.44 102 ALA A N 1
ATOM 793 C CA . ALA A 1 102 ? 11.518 1.116 -7.563 1.00 81.44 102 ALA A CA 1
ATOM 794 C C . ALA A 1 102 ? 12.819 1.912 -7.756 1.00 81.44 102 ALA A C 1
ATOM 796 O O . ALA A 1 102 ? 13.913 1.344 -7.716 1.00 81.44 102 ALA A O 1
ATOM 797 N N . SER A 1 103 ? 12.714 3.241 -7.849 1.00 78.31 103 SER A N 1
ATOM 798 C CA . SER A 1 103 ? 13.856 4.160 -7.868 1.00 78.31 103 SER A CA 1
ATOM 799 C C . SER A 1 103 ? 14.710 4.042 -6.602 1.00 78.31 103 SER A C 1
ATOM 801 O O . SER A 1 103 ? 15.929 3.885 -6.685 1.00 78.31 103 SER A O 1
ATOM 803 N N . LEU A 1 104 ? 14.086 4.031 -5.418 1.00 77.88 104 LEU A N 1
ATOM 804 C CA . LEU A 1 104 ? 14.797 3.920 -4.144 1.00 77.88 104 LEU A CA 1
ATOM 805 C C . LEU A 1 104 ? 15.508 2.566 -3.979 1.00 77.88 104 LEU A C 1
ATOM 807 O O . LEU A 1 104 ? 16.651 2.515 -3.516 1.00 77.88 104 LEU A O 1
ATOM 811 N N . LYS A 1 105 ? 14.829 1.469 -4.329 1.00 78.00 105 LYS A N 1
ATOM 812 C CA . LYS A 1 105 ? 15.331 0.094 -4.177 1.00 78.00 105 LYS A CA 1
ATOM 813 C C . LYS A 1 105 ? 16.253 -0.336 -5.310 1.00 78.00 105 LYS A C 1
ATOM 815 O O . LYS A 1 105 ? 17.003 -1.288 -5.115 1.00 78.00 105 LYS A O 1
ATOM 820 N N . ARG A 1 106 ? 16.262 0.398 -6.431 1.00 72.88 106 ARG A N 1
ATOM 821 C CA . ARG A 1 106 ? 17.071 0.122 -7.636 1.00 72.88 106 ARG A CA 1
ATOM 822 C C . ARG A 1 106 ? 16.661 -1.151 -8.365 1.00 72.88 106 ARG A C 1
ATOM 824 O O . ARG A 1 106 ? 17.465 -1.769 -9.053 1.00 72.88 106 ARG A O 1
ATOM 831 N N . MET A 1 107 ? 15.419 -1.553 -8.161 1.00 76.44 107 MET A N 1
ATOM 832 C CA . MET A 1 107 ? 14.831 -2.756 -8.719 1.00 76.44 107 MET A CA 1
ATOM 833 C C . MET A 1 107 ? 13.325 -2.611 -8.705 1.00 76.44 107 MET A C 1
ATOM 835 O O . MET A 1 107 ? 12.765 -1.944 -7.831 1.00 76.44 107 MET A O 1
ATOM 839 N N . VAL A 1 108 ? 12.667 -3.291 -9.633 1.00 81.94 108 VAL A N 1
ATOM 840 C CA . VAL A 1 108 ? 11.228 -3.493 -9.520 1.00 81.94 108 VAL A CA 1
ATOM 841 C C . VAL A 1 108 ? 10.936 -4.489 -8.393 1.00 81.94 108 VAL A C 1
ATOM 843 O O . VAL A 1 108 ? 11.713 -5.424 -8.165 1.00 81.94 108 VAL A O 1
ATOM 846 N N . PRO A 1 109 ? 9.823 -4.320 -7.660 1.00 82.81 109 PRO A N 1
ATOM 847 C CA . PRO A 1 109 ? 9.297 -5.378 -6.810 1.00 82.81 109 PRO A CA 1
ATOM 848 C C . PRO A 1 109 ? 9.155 -6.678 -7.598 1.00 82.81 109 PRO A C 1
ATOM 850 O O . PRO A 1 109 ? 8.786 -6.655 -8.765 1.00 82.81 109 PRO A O 1
ATOM 853 N N . ASN A 1 110 ? 9.432 -7.817 -6.970 1.00 80.69 110 ASN A N 1
ATOM 854 C CA . ASN A 1 110 ? 9.299 -9.109 -7.636 1.00 80.69 110 ASN A CA 1
ATOM 855 C C . ASN A 1 110 ? 8.695 -10.171 -6.719 1.00 80.69 110 ASN A C 1
ATOM 857 O O . ASN A 1 110 ? 8.631 -9.998 -5.497 1.00 80.69 110 ASN A O 1
ATOM 861 N N . ARG A 1 111 ? 8.256 -11.291 -7.308 1.00 77.81 111 ARG A N 1
ATOM 862 C CA . ARG A 1 111 ? 7.579 -12.386 -6.582 1.00 77.81 111 ARG A CA 1
ATOM 863 C C . ARG A 1 111 ? 8.368 -12.962 -5.406 1.00 77.81 111 ARG A C 1
ATOM 865 O O . ARG A 1 111 ? 7.762 -13.506 -4.479 1.00 77.81 111 ARG A O 1
ATOM 872 N N . SER A 1 112 ? 9.694 -12.896 -5.473 1.00 74.00 112 SER A N 1
ATOM 873 C CA . SER A 1 112 ? 10.581 -13.438 -4.449 1.00 74.00 112 SER A CA 1
ATOM 874 C C . SER A 1 112 ? 10.754 -12.455 -3.295 1.00 74.00 112 SER A C 1
ATOM 876 O O . SER A 1 112 ? 10.589 -12.847 -2.148 1.00 74.00 112 SER A O 1
ATOM 878 N N . LEU A 1 113 ? 11.044 -11.185 -3.593 1.00 74.69 113 LEU A N 1
ATOM 879 C CA . LEU A 1 113 ? 11.382 -10.182 -2.581 1.00 74.69 113 LEU A CA 1
ATOM 880 C C . LEU A 1 113 ? 10.163 -9.475 -1.983 1.00 74.69 113 LEU A C 1
ATOM 882 O O . LEU A 1 113 ? 10.228 -9.048 -0.838 1.00 74.69 113 LEU A O 1
ATOM 886 N N . ARG A 1 114 ? 9.076 -9.308 -2.752 1.00 78.25 114 ARG A N 1
ATOM 887 C CA . ARG A 1 114 ? 7.773 -8.755 -2.312 1.00 78.25 114 ARG A CA 1
ATOM 888 C C . ARG A 1 114 ? 7.840 -7.445 -1.513 1.00 78.25 114 ARG A C 1
ATOM 890 O O . ARG A 1 114 ? 6.901 -7.093 -0.803 1.00 78.25 114 ARG A O 1
ATOM 897 N N . PHE A 1 115 ? 8.916 -6.677 -1.669 1.00 83.00 115 PHE A N 1
ATOM 898 C CA . PHE A 1 115 ? 9.187 -5.524 -0.814 1.00 83.00 115 PHE A CA 1
ATOM 899 C C . PHE A 1 115 ? 8.175 -4.379 -0.989 1.00 83.00 115 PHE A C 1
ATOM 901 O O . PHE A 1 115 ? 8.174 -3.459 -0.180 1.00 83.00 115 PHE A O 1
ATOM 908 N N . CYS A 1 116 ? 7.295 -4.409 -2.000 1.00 86.69 116 CYS A N 1
ATOM 909 C CA . CYS A 1 116 ? 6.215 -3.429 -2.132 1.00 86.69 116 CYS A CA 1
ATOM 910 C C . CYS A 1 116 ? 5.216 -3.494 -0.970 1.00 86.69 116 CYS A C 1
ATOM 912 O O . CYS A 1 116 ? 4.793 -2.448 -0.498 1.00 86.69 116 CYS A O 1
ATOM 914 N N . THR A 1 117 ? 4.867 -4.684 -0.466 1.00 85.81 117 THR A N 1
ATOM 915 C CA . THR A 1 117 ? 3.946 -4.813 0.677 1.00 85.81 117 THR A CA 1
ATOM 916 C C . THR A 1 117 ? 4.550 -4.164 1.914 1.00 85.81 117 THR A C 1
ATOM 918 O O . THR A 1 117 ? 3.938 -3.306 2.547 1.00 85.81 117 THR A O 1
ATOM 921 N N . GLN A 1 118 ? 5.803 -4.503 2.191 1.00 83.38 118 GLN A N 1
ATOM 922 C CA . GLN A 1 118 ? 6.541 -3.970 3.321 1.00 83.38 118 GLN A CA 1
ATOM 923 C C . GLN A 1 118 ? 6.728 -2.447 3.228 1.00 83.38 118 GLN A C 1
ATOM 925 O O . GLN A 1 118 ? 6.460 -1.722 4.179 1.00 83.38 118 GLN A O 1
ATOM 930 N N . GLN A 1 119 ? 7.192 -1.950 2.081 1.00 87.12 119 GLN A N 1
ATOM 931 C CA . GLN A 1 119 ? 7.638 -0.561 1.948 1.00 87.12 119 GLN A CA 1
ATOM 932 C C . GLN A 1 119 ? 6.501 0.410 1.631 1.00 87.12 119 GLN A C 1
ATOM 934 O O . GLN A 1 119 ? 6.587 1.561 2.041 1.00 87.12 119 GLN A O 1
ATOM 939 N N . LEU A 1 120 ? 5.453 -0.031 0.922 1.00 90.88 120 LEU A N 1
ATOM 940 C CA . LEU A 1 120 ? 4.316 0.828 0.572 1.00 90.88 120 LEU A CA 1
ATOM 941 C C . LEU A 1 120 ? 3.182 0.769 1.598 1.00 90.88 120 LEU A C 1
ATOM 943 O O . LEU A 1 120 ? 2.388 1.701 1.648 1.00 90.88 120 LEU A O 1
ATOM 947 N N . LYS A 1 121 ? 3.084 -0.308 2.392 1.00 88.44 121 LYS A N 1
ATOM 948 C CA . LYS A 1 121 ? 1.977 -0.511 3.341 1.00 88.44 121 LYS A CA 1
ATOM 949 C C . LYS A 1 121 ? 2.470 -0.575 4.781 1.00 88.44 121 LYS A C 1
ATOM 951 O O . LYS A 1 121 ? 2.255 0.345 5.557 1.00 88.44 121 LYS A O 1
ATOM 956 N N . ILE A 1 122 ? 3.189 -1.635 5.133 1.00 85.00 122 ILE A N 1
ATOM 957 C CA . ILE A 1 122 ? 3.495 -1.946 6.535 1.00 85.00 122 ILE A CA 1
ATOM 958 C C . ILE A 1 122 ? 4.336 -0.841 7.189 1.00 85.00 122 ILE A C 1
ATOM 960 O O . ILE A 1 122 ? 3.913 -0.235 8.169 1.00 85.00 122 ILE A O 1
ATOM 964 N N . LEU A 1 123 ? 5.509 -0.526 6.630 1.00 84.69 123 LEU A N 1
ATOM 965 C CA . LEU A 1 123 ? 6.440 0.422 7.248 1.00 84.69 123 LEU A CA 1
ATOM 966 C C . LEU A 1 123 ? 5.881 1.854 7.333 1.00 84.69 123 LEU A C 1
ATOM 968 O O . LEU A 1 123 ? 6.024 2.467 8.392 1.00 84.69 123 LEU A O 1
ATOM 972 N N . PRO A 1 124 ? 5.236 2.412 6.289 1.00 86.12 124 PRO A N 1
ATOM 973 C CA . PRO A 1 124 ? 4.520 3.679 6.416 1.00 86.12 124 PRO A CA 1
ATOM 974 C C . PRO A 1 124 ? 3.424 3.651 7.489 1.00 86.12 124 PRO A C 1
ATOM 976 O O . PRO A 1 124 ? 3.342 4.582 8.285 1.00 86.12 124 PRO A O 1
ATOM 979 N N . GLY A 1 125 ? 2.630 2.575 7.557 1.00 85.75 125 GLY A N 1
ATOM 980 C CA . GLY A 1 125 ? 1.581 2.411 8.564 1.00 85.75 125 GLY A CA 1
ATOM 981 C C . GLY A 1 125 ? 2.128 2.443 9.991 1.00 85.75 125 GLY A C 1
ATOM 982 O O . GLY A 1 125 ? 1.619 3.186 10.824 1.00 85.75 125 GLY A O 1
ATOM 983 N N . ILE A 1 126 ? 3.227 1.730 10.252 1.00 79.88 126 ILE A N 1
ATOM 984 C CA . ILE A 1 126 ? 3.912 1.738 11.555 1.00 79.88 126 ILE A CA 1
ATOM 985 C C . ILE A 1 126 ? 4.384 3.146 11.921 1.00 79.88 126 ILE A C 1
ATOM 987 O O . ILE A 1 126 ? 4.223 3.566 13.065 1.00 79.88 126 ILE A O 1
ATOM 991 N N . LYS A 1 127 ? 4.942 3.896 10.961 1.00 80.19 127 LYS A N 1
ATOM 992 C CA . LYS A 1 127 ? 5.356 5.284 11.206 1.00 80.19 127 LYS A CA 1
ATOM 993 C C . LYS A 1 127 ? 4.166 6.174 11.555 1.00 80.19 127 LYS A C 1
ATOM 995 O O . LYS A 1 127 ? 4.260 6.930 12.513 1.00 80.19 127 LYS A O 1
ATOM 1000 N N . ILE A 1 128 ? 3.045 6.034 10.845 1.00 80.38 128 ILE A N 1
ATOM 1001 C CA . ILE A 1 128 ? 1.810 6.765 11.161 1.00 80.38 128 ILE A CA 1
ATOM 1002 C C . ILE A 1 128 ? 1.348 6.433 12.573 1.00 80.38 128 ILE A C 1
ATOM 1004 O O . ILE A 1 128 ? 1.104 7.349 13.343 1.00 80.38 128 ILE A O 1
ATOM 1008 N N . ILE A 1 129 ? 1.268 5.153 12.938 1.00 76.75 129 ILE A N 1
ATOM 1009 C CA . ILE A 1 129 ? 0.871 4.727 14.286 1.00 76.75 129 ILE A CA 1
ATOM 1010 C C . ILE A 1 129 ? 1.811 5.356 15.325 1.00 76.75 129 ILE A C 1
ATOM 1012 O O . ILE A 1 129 ? 1.339 6.023 16.241 1.00 76.75 129 ILE A O 1
ATOM 1016 N N . ALA A 1 130 ? 3.129 5.232 15.144 1.00 73.19 130 ALA A N 1
ATOM 1017 C CA . ALA A 1 130 ? 4.132 5.773 16.060 1.00 73.19 130 ALA A CA 1
ATOM 1018 C C . ALA A 1 130 ? 4.067 7.304 16.210 1.00 73.19 130 ALA A C 1
ATOM 1020 O O . ALA A 1 130 ? 4.113 7.819 17.326 1.00 73.19 130 ALA A O 1
ATOM 1021 N N . GLU A 1 131 ? 3.954 8.042 15.106 1.00 72.69 131 GLU A N 1
ATOM 1022 C CA . GLU A 1 131 ? 4.044 9.506 15.095 1.00 72.69 131 GLU A CA 1
ATOM 1023 C C . GLU A 1 131 ? 2.691 10.182 15.380 1.00 72.69 131 GLU A C 1
ATOM 1025 O O . GLU A 1 131 ? 2.646 11.194 16.085 1.00 72.69 131 GLU A O 1
ATOM 1030 N N . TRP A 1 132 ? 1.582 9.613 14.890 1.00 66.31 132 TRP A N 1
ATOM 1031 C CA . TRP A 1 132 ? 0.224 10.141 15.072 1.00 66.31 132 TRP A CA 1
ATOM 1032 C C . TRP A 1 132 ? -0.353 9.787 16.449 1.00 66.31 132 TRP A C 1
ATOM 1034 O O . TRP 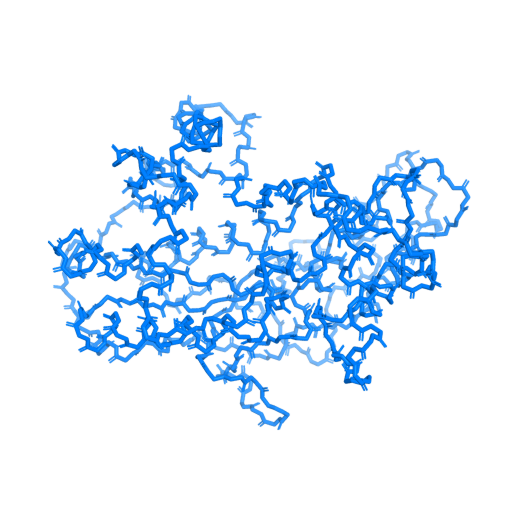A 1 132 ? -0.802 10.693 17.153 1.00 66.31 132 TRP A O 1
ATOM 1044 N N . LEU A 1 133 ? -0.287 8.520 16.894 1.00 61.66 133 LEU A N 1
ATOM 1045 C CA . LEU A 1 133 ? -0.729 8.157 18.256 1.00 61.66 133 LEU A CA 1
ATOM 1046 C C . LEU A 1 133 ? 0.236 8.673 19.327 1.00 61.66 133 LEU A C 1
ATOM 1048 O O . LEU A 1 133 ? -0.182 8.944 20.452 1.00 61.66 133 LEU A O 1
ATOM 1052 N N . GLY A 1 134 ? 1.510 8.872 18.975 1.00 61.38 134 GLY A N 1
ATOM 1053 C CA . GLY A 1 134 ? 2.496 9.506 19.850 1.00 61.38 134 GLY A CA 1
ATOM 1054 C C . GLY A 1 134 ? 2.208 10.984 20.150 1.00 61.38 134 GLY A C 1
ATOM 1055 O O . GLY A 1 134 ? 2.891 11.582 20.981 1.00 61.38 134 GLY A O 1
ATOM 1056 N N . GLY A 1 135 ? 1.211 11.594 19.491 1.00 55.94 135 GLY A N 1
ATOM 1057 C CA . GLY A 1 135 ? 0.861 13.005 19.665 1.00 55.94 135 GLY A CA 1
ATOM 1058 C C . GLY A 1 135 ? 1.939 13.963 19.150 1.00 55.94 135 GLY A C 1
ATOM 1059 O O . GLY A 1 135 ? 2.015 15.107 19.606 1.00 55.94 135 GLY A O 1
ATOM 1060 N N . GLY A 1 136 ? 2.798 13.487 18.242 1.00 56.94 136 GLY A N 1
ATOM 1061 C CA . GLY A 1 136 ? 3.803 14.300 17.572 1.00 56.94 136 GLY A CA 1
ATOM 1062 C C . GLY A 1 136 ? 3.172 15.258 16.553 1.00 56.94 136 GLY A C 1
ATOM 1063 O O . GLY A 1 136 ? 2.023 15.077 16.152 1.00 56.94 136 GLY A O 1
ATOM 1064 N N . PRO A 1 137 ? 3.909 16.280 16.084 1.00 54.09 137 PRO A N 1
ATOM 1065 C CA . PRO A 1 137 ? 3.417 17.258 15.108 1.00 54.09 137 PRO A CA 1
ATOM 1066 C C . PRO A 1 137 ? 3.286 16.698 13.672 1.00 54.09 137 PRO A C 1
ATOM 1068 O O . PRO A 1 137 ? 3.253 17.475 12.719 1.00 54.09 137 PRO A O 1
ATOM 1071 N N . GLY A 1 138 ? 3.261 15.371 13.503 1.00 61.62 138 GLY A N 1
ATOM 1072 C CA . GLY A 1 138 ? 3.331 14.682 12.215 1.00 61.62 138 GLY A CA 1
ATOM 1073 C C . GLY A 1 138 ? 4.668 13.983 11.953 1.00 61.62 138 GLY A C 1
ATOM 1074 O O . GLY A 1 138 ? 5.426 13.771 12.902 1.00 61.62 138 GLY A O 1
ATOM 1075 N N . PRO A 1 139 ? 4.967 13.634 10.681 1.00 65.31 139 PRO A N 1
ATOM 1076 C CA . PRO A 1 139 ? 6.195 12.960 10.310 1.00 65.31 139 PRO A CA 1
ATOM 1077 C C . PRO A 1 139 ? 7.410 13.689 10.852 1.00 65.31 139 PRO A C 1
ATOM 1079 O O . PRO A 1 139 ? 7.631 14.856 10.517 1.00 65.31 139 PRO A O 1
ATOM 1082 N N . ALA A 1 140 ? 8.222 12.997 11.655 1.00 60.22 140 ALA A N 1
ATOM 1083 C CA . ALA A 1 140 ? 9.430 13.580 12.236 1.00 60.22 140 ALA A CA 1
ATOM 1084 C C . ALA A 1 140 ? 10.407 14.050 11.142 1.00 60.22 140 ALA A C 1
ATOM 1086 O O . ALA A 1 140 ? 11.192 14.980 11.336 1.00 60.22 140 ALA A O 1
ATOM 1087 N N . ALA A 1 141 ? 10.316 13.426 9.967 1.00 61.47 141 ALA A N 1
ATOM 1088 C CA . ALA A 1 141 ? 11.077 13.743 8.777 1.00 61.47 141 ALA A CA 1
ATOM 1089 C C . ALA A 1 141 ? 10.223 14.488 7.739 1.00 61.47 141 ALA A C 1
ATOM 1091 O O . ALA A 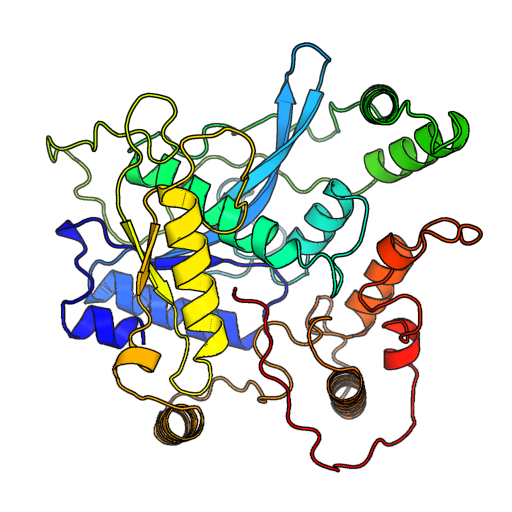1 141 ? 9.659 13.893 6.816 1.00 61.47 141 ALA A O 1
ATOM 1092 N N . THR A 1 142 ? 10.162 15.815 7.846 1.00 61.25 142 THR A N 1
ATOM 1093 C CA . THR A 1 142 ? 9.660 16.649 6.742 1.00 61.25 142 THR A CA 1
ATOM 1094 C C . THR A 1 142 ? 10.652 16.639 5.581 1.00 61.25 142 THR A C 1
ATOM 1096 O O . THR A 1 142 ? 10.246 16.493 4.434 1.00 61.25 142 THR A O 1
ATOM 1099 N N . GLY A 1 143 ? 11.953 16.626 5.877 1.00 63.56 143 GLY A N 1
ATOM 1100 C CA . GLY A 1 143 ? 13.019 16.587 4.880 1.00 63.56 143 GLY A CA 1
ATOM 1101 C C . GLY A 1 143 ? 13.089 17.850 4.020 1.00 63.56 143 GLY A C 1
ATOM 1102 O O . GLY A 1 143 ? 12.359 18.818 4.217 1.00 63.56 143 GLY A O 1
ATOM 1103 N N . HIS A 1 144 ? 14.030 17.867 3.082 1.00 65.69 144 HIS A N 1
ATOM 1104 C CA . HIS A 1 144 ? 14.287 19.014 2.218 1.00 65.69 144 HIS A CA 1
ATOM 1105 C C . HIS A 1 144 ? 13.489 18.919 0.914 1.00 65.69 144 HIS A C 1
ATOM 1107 O O . HIS A 1 144 ? 13.310 17.840 0.353 1.00 65.69 144 HIS A O 1
ATOM 1113 N N . HIS A 1 145 ? 12.997 20.071 0.445 1.00 64.75 145 HIS A N 1
ATOM 1114 C CA . HIS A 1 145 ? 11.997 20.180 -0.627 1.00 64.75 145 HIS A CA 1
ATOM 1115 C C . HIS A 1 145 ? 12.389 21.196 -1.706 1.00 64.75 145 HIS A C 1
ATOM 1117 O O . HIS A 1 145 ? 11.582 22.028 -2.123 1.00 64.75 145 HIS A O 1
ATOM 1123 N N . HIS A 1 146 ? 13.653 21.206 -2.119 1.00 64.06 146 HIS A N 1
ATOM 1124 C CA . HIS A 1 146 ? 14.077 22.093 -3.199 1.00 64.06 146 HIS A CA 1
ATOM 1125 C C . HIS A 1 146 ? 13.610 21.550 -4.554 1.00 64.06 146 HIS A C 1
ATOM 1127 O O . HIS A 1 146 ? 13.502 20.344 -4.746 1.00 64.06 146 HIS A O 1
ATOM 1133 N N . GLY A 1 147 ? 13.420 22.434 -5.540 1.00 62.34 147 GLY A N 1
ATOM 1134 C CA . GLY A 1 147 ? 13.118 22.043 -6.928 1.00 62.34 147 GLY A CA 1
ATOM 1135 C C . GLY A 1 147 ? 14.257 21.302 -7.644 1.00 62.34 147 GLY A C 1
ATOM 1136 O O . GLY A 1 147 ? 14.200 21.106 -8.854 1.00 62.34 147 GLY A O 1
ATOM 1137 N N . ARG A 1 148 ? 15.316 20.935 -6.915 1.00 68.69 148 ARG A N 1
ATOM 1138 C CA . ARG A 1 148 ? 16.415 20.106 -7.385 1.00 68.69 148 ARG A CA 1
ATOM 1139 C C . ARG A 1 148 ? 16.918 19.198 -6.256 1.00 68.69 148 ARG A C 1
ATOM 1141 O O . ARG A 1 148 ? 16.848 19.604 -5.094 1.00 68.69 148 ARG A O 1
ATOM 1148 N N . PRO A 1 149 ? 17.490 18.044 -6.610 1.00 73.12 149 PRO A N 1
ATOM 1149 C CA . PRO A 1 149 ? 18.091 17.101 -5.669 1.00 73.12 149 PRO A CA 1
ATOM 1150 C C . PRO A 1 149 ? 19.211 17.713 -4.836 1.00 73.12 149 PRO A C 1
ATOM 1152 O O . PRO A 1 149 ? 20.021 18.468 -5.379 1.00 73.12 149 PRO A O 1
ATOM 1155 N N . LEU A 1 150 ? 19.325 17.328 -3.566 1.00 77.00 150 LEU A N 1
ATOM 1156 C CA . LEU A 1 150 ? 20.508 17.607 -2.748 1.00 77.00 150 LEU A CA 1
ATOM 1157 C C . LEU A 1 150 ? 21.407 16.379 -2.549 1.00 77.00 150 LEU A C 1
ATOM 1159 O O . LEU A 1 150 ? 22.583 16.541 -2.209 1.00 77.00 150 LEU A O 1
ATOM 1163 N N . THR A 1 151 ? 20.906 15.160 -2.782 1.00 75.44 151 THR A N 1
ATOM 1164 C CA . THR A 1 151 ? 21.763 13.968 -2.905 1.00 75.44 151 THR A CA 1
ATOM 1165 C C . THR A 1 151 ? 22.796 14.155 -4.015 1.00 75.44 151 THR A C 1
ATOM 1167 O O . THR A 1 151 ? 22.649 14.972 -4.919 1.00 75.44 151 THR A O 1
ATOM 1170 N N . SER A 1 152 ? 23.867 13.376 -3.960 1.00 72.75 152 SER A N 1
ATOM 1171 C CA . SER A 1 152 ? 24.898 13.373 -4.990 1.00 72.75 152 SER A CA 1
ATOM 1172 C C . SER A 1 152 ? 25.019 11.966 -5.538 1.00 72.75 152 SER A C 1
ATOM 1174 O O . SER A 1 152 ? 25.192 11.029 -4.763 1.00 72.75 152 SER A O 1
ATOM 1176 N N . ALA A 1 153 ? 25.019 11.820 -6.865 1.00 68.12 153 ALA A N 1
ATOM 1177 C CA . ALA A 1 153 ? 25.313 10.538 -7.502 1.00 68.12 153 ALA A CA 1
ATOM 1178 C C . ALA A 1 153 ? 26.663 9.964 -7.023 1.00 68.12 153 ALA A C 1
ATOM 1180 O O . ALA A 1 153 ? 26.784 8.762 -6.826 1.00 68.12 153 ALA A O 1
ATOM 1181 N N . ALA A 1 154 ? 27.663 10.808 -6.745 1.00 66.44 154 ALA A N 1
ATOM 1182 C CA . ALA A 1 154 ? 28.949 10.363 -6.204 1.00 66.44 154 ALA A CA 1
ATOM 1183 C C . ALA A 1 154 ? 28.854 9.889 -4.738 1.00 66.44 154 ALA A C 1
ATOM 1185 O O . ALA A 1 154 ? 29.526 8.933 -4.351 1.00 66.44 154 ALA A O 1
ATOM 1186 N N . ALA A 1 155 ? 28.008 10.529 -3.923 1.00 66.25 155 ALA A N 1
ATOM 1187 C CA . ALA A 1 155 ? 27.769 10.125 -2.534 1.00 66.25 155 ALA A CA 1
ATOM 1188 C C . ALA A 1 155 ? 26.888 8.871 -2.433 1.00 66.25 155 ALA A C 1
ATOM 1190 O O . ALA A 1 155 ? 27.079 8.045 -1.544 1.00 66.25 155 ALA A O 1
ATOM 1191 N N . ASP A 1 156 ? 25.942 8.702 -3.356 1.00 65.44 156 ASP A N 1
ATOM 1192 C CA . ASP A 1 156 ? 25.168 7.474 -3.461 1.00 65.44 156 ASP A CA 1
ATOM 1193 C C . ASP A 1 156 ? 26.047 6.339 -3.975 1.00 65.44 156 ASP A C 1
ATOM 1195 O O . ASP A 1 156 ? 25.975 5.256 -3.414 1.00 65.44 156 ASP A O 1
ATOM 1199 N N . ALA A 1 157 ? 26.919 6.584 -4.959 1.00 63.84 157 ALA A N 1
ATOM 1200 C CA . ALA A 1 157 ? 27.892 5.625 -5.484 1.00 63.84 157 ALA A CA 1
ATOM 1201 C C . ALA A 1 157 ? 28.830 5.058 -4.404 1.00 63.84 157 ALA A C 1
ATOM 1203 O O . ALA A 1 157 ? 29.067 3.851 -4.370 1.00 63.84 157 ALA A O 1
ATOM 1204 N N . SER A 1 158 ? 29.327 5.887 -3.481 1.00 62.94 158 SER A N 1
ATOM 1205 C CA . SER A 1 158 ? 30.261 5.440 -2.434 1.00 62.94 158 SER A CA 1
ATOM 1206 C C . SER A 1 158 ? 29.656 4.432 -1.447 1.00 62.94 158 SER A C 1
ATOM 1208 O O . SER A 1 158 ? 30.393 3.682 -0.815 1.00 62.94 158 SER A O 1
ATOM 1210 N N . ARG A 1 159 ? 28.322 4.330 -1.358 1.00 62.50 159 ARG A N 1
ATOM 1211 C CA . ARG A 1 159 ? 27.634 3.290 -0.567 1.00 62.50 159 ARG A CA 1
ATOM 1212 C C . ARG A 1 159 ? 27.698 1.896 -1.203 1.00 62.50 159 ARG A C 1
ATOM 1214 O O . ARG A 1 159 ? 27.311 0.926 -0.560 1.00 62.50 159 ARG A O 1
ATOM 1221 N N . TYR A 1 160 ? 28.158 1.805 -2.452 1.00 55.00 160 TYR A N 1
ATOM 1222 C CA . TYR A 1 160 ? 28.202 0.583 -3.265 1.00 55.00 160 TYR A CA 1
ATOM 1223 C C . TYR A 1 160 ? 29.629 0.147 -3.589 1.00 55.00 160 TYR A C 1
ATOM 1225 O O . TYR A 1 160 ? 29.810 -0.749 -4.409 1.00 55.00 160 TYR A O 1
ATOM 1233 N N . SER A 1 161 ? 30.646 0.748 -2.957 1.00 53.53 161 SER A N 1
ATOM 1234 C CA . SER A 1 161 ? 32.023 0.269 -3.069 1.00 53.53 161 SER A CA 1
ATOM 1235 C C . SER A 1 161 ? 32.160 -1.078 -2.347 1.00 53.53 161 SER A C 1
ATOM 1237 O O . SER A 1 161 ? 32.477 -1.137 -1.161 1.00 53.53 161 SER A O 1
ATOM 1239 N N . GLY A 1 162 ? 31.865 -2.157 -3.062 1.00 56.34 162 GLY A N 1
ATOM 1240 C CA . GLY A 1 162 ? 32.126 -3.537 -2.668 1.00 56.34 162 GLY A CA 1
ATOM 1241 C C . GLY A 1 162 ? 32.529 -4.357 -3.893 1.00 56.34 162 GLY A C 1
ATOM 1242 O O . GLY A 1 162 ? 32.311 -3.923 -5.023 1.00 56.34 162 GLY A O 1
ATOM 1243 N N . ASP A 1 163 ? 33.079 -5.552 -3.676 1.00 50.41 163 ASP A N 1
ATOM 1244 C CA . ASP A 1 163 ? 33.746 -6.376 -4.705 1.00 50.41 163 ASP A CA 1
ATOM 1245 C C . ASP A 1 163 ? 32.844 -6.872 -5.859 1.00 50.41 163 ASP A C 1
ATOM 1247 O O . ASP A 1 163 ? 33.303 -7.598 -6.736 1.00 50.41 163 ASP A O 1
ATOM 1251 N N . ARG A 1 164 ? 31.552 -6.515 -5.870 1.00 56.59 164 ARG A N 1
ATOM 1252 C CA . ARG A 1 164 ? 30.558 -7.018 -6.833 1.00 56.59 164 ARG A CA 1
ATOM 1253 C C . ARG A 1 164 ? 30.353 -6.145 -8.071 1.00 56.59 164 ARG A C 1
ATOM 1255 O O . ARG A 1 164 ? 29.859 -6.659 -9.063 1.00 56.59 164 ARG A O 1
ATOM 1262 N N . LEU A 1 165 ? 30.692 -4.853 -8.038 1.00 59.22 165 LEU A N 1
ATOM 1263 C CA . LEU A 1 165 ? 30.459 -3.938 -9.164 1.00 59.22 165 LEU A CA 1
ATOM 1264 C C . LEU A 1 165 ? 31.693 -3.081 -9.445 1.00 59.22 165 LEU A C 1
ATOM 1266 O O . LEU A 1 165 ? 32.345 -2.585 -8.527 1.00 59.22 165 LEU A O 1
ATOM 1270 N N . SER A 1 166 ? 31.994 -2.857 -10.727 1.00 68.06 166 SER A N 1
ATOM 1271 C CA . SER A 1 166 ? 33.066 -1.939 -11.122 1.00 68.06 166 SER A CA 1
ATOM 1272 C C . SER A 1 166 ? 32.722 -0.496 -10.733 1.00 68.06 166 SER A C 1
ATOM 1274 O O . SER A 1 166 ? 31.555 -0.102 -10.721 1.00 68.06 166 SER A O 1
ATOM 1276 N N . ALA A 1 167 ? 33.733 0.339 -10.474 1.00 67.94 167 ALA A N 1
ATOM 1277 C CA . ALA A 1 167 ? 33.522 1.753 -10.143 1.00 67.94 167 ALA A CA 1
ATOM 1278 C C . ALA A 1 167 ? 32.726 2.509 -11.230 1.00 67.94 167 ALA A C 1
ATOM 1280 O O . ALA A 1 167 ? 31.916 3.381 -10.919 1.00 67.94 167 ALA A O 1
ATOM 1281 N N . GLN A 1 168 ? 32.909 2.136 -12.502 1.00 66.75 168 GLN A N 1
ATOM 1282 C CA . GLN A 1 168 ? 32.153 2.688 -13.627 1.00 66.75 168 GLN A CA 1
ATOM 1283 C C . GLN A 1 168 ? 30.681 2.255 -13.597 1.00 66.75 168 GLN A C 1
ATOM 1285 O O . GLN A 1 168 ? 29.804 3.092 -13.804 1.00 66.75 168 GLN A O 1
ATOM 1290 N N . ALA A 1 169 ? 30.398 0.981 -13.301 1.00 62.97 169 ALA A N 1
ATOM 1291 C CA . ALA A 1 169 ? 29.031 0.485 -13.150 1.00 62.97 169 ALA A CA 1
ATOM 1292 C C . ALA A 1 169 ? 28.323 1.166 -11.970 1.00 62.97 169 ALA A C 1
ATOM 1294 O O . ALA A 1 169 ? 27.189 1.620 -12.102 1.00 62.97 169 ALA A O 1
ATOM 1295 N N . VAL A 1 170 ? 29.024 1.331 -10.845 1.00 63.81 170 VAL A N 1
ATOM 1296 C CA . VAL A 1 170 ? 28.519 2.053 -9.672 1.00 63.81 170 VAL A CA 1
ATOM 1297 C C . VAL A 1 170 ? 28.176 3.511 -10.014 1.00 63.81 170 VAL A C 1
ATOM 1299 O O . VAL A 1 170 ? 27.094 3.985 -9.660 1.00 63.81 170 VAL A O 1
ATOM 1302 N N . ALA A 1 171 ? 29.049 4.216 -10.741 1.00 67.75 171 ALA A N 1
ATOM 1303 C CA . ALA A 1 171 ? 28.807 5.596 -11.163 1.00 67.75 171 ALA A CA 1
ATOM 1304 C C . ALA A 1 171 ? 27.643 5.717 -12.165 1.00 67.75 171 ALA A C 1
ATOM 1306 O O . ALA A 1 171 ? 26.822 6.625 -12.040 1.00 67.75 171 ALA A O 1
ATOM 1307 N N . ALA A 1 172 ? 27.537 4.793 -13.125 1.00 66.94 172 ALA A N 1
ATOM 1308 C CA . ALA A 1 172 ? 26.456 4.771 -14.110 1.00 66.94 172 ALA A CA 1
ATOM 1309 C C . ALA A 1 172 ? 25.090 4.518 -13.456 1.00 66.94 172 ALA A C 1
ATOM 1311 O O . ALA A 1 172 ? 24.135 5.246 -13.730 1.00 66.94 172 ALA A O 1
ATOM 1312 N N . VAL A 1 173 ? 25.011 3.549 -12.536 1.00 61.47 173 VAL A N 1
ATOM 1313 C CA . VAL A 1 173 ? 23.797 3.273 -11.753 1.00 61.47 173 VAL A CA 1
ATOM 1314 C C . VAL A 1 173 ? 23.414 4.494 -10.918 1.00 61.47 173 VAL A C 1
ATOM 1316 O O . VAL A 1 173 ? 22.263 4.923 -10.952 1.00 61.47 173 VAL A O 1
ATOM 1319 N N . ALA A 1 174 ? 24.369 5.114 -10.219 1.00 65.69 174 ALA A N 1
ATOM 1320 C CA . ALA A 1 174 ? 24.082 6.284 -9.395 1.00 65.69 174 ALA A CA 1
ATOM 1321 C C . ALA A 1 174 ? 23.630 7.508 -10.218 1.00 65.69 174 ALA A C 1
ATOM 1323 O O . ALA A 1 174 ? 22.699 8.207 -9.818 1.00 65.69 174 ALA A O 1
ATOM 1324 N N . ALA A 1 175 ? 24.232 7.752 -11.387 1.00 68.94 175 ALA A N 1
ATOM 1325 C CA . ALA A 1 175 ? 23.821 8.826 -12.293 1.00 68.94 175 ALA A CA 1
ATOM 1326 C C . ALA A 1 175 ? 22.422 8.581 -12.885 1.00 68.94 175 ALA A C 1
ATOM 1328 O O . ALA A 1 175 ? 21.580 9.484 -12.893 1.00 68.94 175 ALA A O 1
ATOM 1329 N N . PHE A 1 176 ? 22.146 7.347 -13.324 1.00 66.62 176 PHE A N 1
ATOM 1330 C CA . PHE A 1 176 ? 20.824 6.940 -13.796 1.00 66.62 176 PHE A CA 1
ATOM 1331 C C . PHE A 1 176 ? 19.756 7.203 -12.729 1.00 66.62 176 PHE A C 1
ATOM 1333 O O . PHE A 1 176 ? 18.752 7.854 -13.017 1.00 66.62 176 PHE A O 1
ATOM 1340 N N . MET A 1 177 ? 20.011 6.801 -11.486 1.00 61.19 177 MET A N 1
ATOM 1341 C CA . MET A 1 177 ? 19.095 7.008 -10.365 1.00 61.19 177 MET A CA 1
ATOM 1342 C C . MET A 1 177 ? 18.869 8.478 -10.017 1.00 61.19 177 MET A C 1
ATOM 1344 O O . MET A 1 177 ? 17.729 8.896 -9.835 1.00 61.19 177 MET A O 1
ATOM 1348 N N . HIS A 1 178 ? 19.938 9.274 -9.947 1.00 66.38 178 HIS A N 1
ATOM 1349 C CA . HIS A 1 178 ? 19.849 10.689 -9.586 1.00 66.38 178 HIS A CA 1
ATOM 1350 C C . HIS A 1 178 ? 19.020 11.500 -10.598 1.00 66.38 178 HIS A C 1
ATOM 1352 O O . HIS A 1 178 ? 18.337 12.456 -10.236 1.00 66.38 178 HIS A O 1
ATOM 1358 N N . SER A 1 179 ? 19.032 11.078 -11.865 1.00 65.19 179 SER A N 1
ATOM 1359 C CA . SER A 1 179 ? 18.238 11.692 -12.934 1.00 65.19 179 SER A CA 1
ATOM 1360 C C . SER A 1 179 ? 16.749 11.312 -12.933 1.00 65.19 179 SER A C 1
ATOM 1362 O O . SER A 1 179 ? 15.999 11.851 -13.746 1.00 65.19 179 SER A O 1
ATOM 1364 N N . ARG A 1 180 ? 16.302 10.378 -12.076 1.00 67.12 180 ARG A N 1
ATOM 1365 C CA . ARG A 1 180 ? 14.893 9.951 -12.046 1.00 67.12 180 ARG A CA 1
ATOM 1366 C C . ARG A 1 180 ? 14.009 10.979 -11.335 1.00 67.12 180 ARG A C 1
ATOM 1368 O O . ARG A 1 180 ? 14.504 11.649 -10.431 1.00 67.12 180 ARG A O 1
ATOM 1375 N N . PRO A 1 181 ? 12.716 11.088 -11.700 1.00 56.53 181 PRO A N 1
ATOM 1376 C CA . PRO A 1 181 ? 11.784 12.018 -11.078 1.00 56.53 181 PRO A CA 1
ATOM 1377 C C . PRO A 1 181 ? 11.752 11.902 -9.556 1.00 56.53 181 PRO A C 1
ATOM 1379 O O . PRO A 1 181 ? 11.867 10.830 -8.958 1.00 56.53 181 PRO A O 1
ATOM 1382 N N . TRP A 1 182 ? 11.615 13.065 -8.942 1.00 62.00 182 TRP A N 1
ATOM 1383 C CA . TRP A 1 182 ? 11.598 13.264 -7.511 1.00 62.00 182 TRP A CA 1
ATOM 1384 C C . TRP A 1 182 ? 10.154 13.524 -7.161 1.00 62.00 182 TRP A C 1
ATOM 1386 O O . TRP A 1 182 ? 9.659 14.629 -7.381 1.00 62.00 182 TRP A O 1
ATOM 1396 N N . MET A 1 183 ? 9.458 12.528 -6.634 1.00 55.78 183 MET A N 1
ATOM 1397 C CA . MET A 1 183 ? 8.260 12.870 -5.897 1.00 55.78 183 MET A CA 1
ATOM 1398 C C . MET A 1 183 ? 8.711 13.474 -4.585 1.00 55.78 183 MET A C 1
ATOM 1400 O O . MET A 1 183 ? 9.094 12.758 -3.675 1.00 55.78 183 MET A O 1
ATOM 1404 N N . ARG A 1 184 ? 8.707 14.805 -4.516 1.00 59.09 184 ARG A N 1
ATOM 1405 C CA . ARG A 1 184 ? 7.981 15.505 -3.454 1.00 59.09 184 ARG A CA 1
ATOM 1406 C C . ARG A 1 184 ? 7.995 17.014 -3.702 1.00 59.09 184 ARG A C 1
ATOM 1408 O O . ARG A 1 184 ? 9.050 17.637 -3.583 1.00 59.09 184 ARG A O 1
ATOM 1415 N N . PRO A 1 185 ? 6.840 17.638 -3.960 1.00 52.22 185 PRO A N 1
ATOM 1416 C CA . PRO A 1 185 ? 6.663 19.046 -3.649 1.00 52.22 185 PRO A CA 1
ATOM 1417 C C . PRO A 1 185 ? 6.454 19.210 -2.127 1.00 52.22 185 PRO A C 1
ATOM 1419 O O . PRO A 1 185 ? 5.980 18.290 -1.461 1.00 52.22 185 PRO A O 1
ATOM 1422 N N . ALA A 1 186 ? 6.887 20.342 -1.561 1.00 53.38 186 ALA A N 1
ATOM 1423 C CA . ALA A 1 186 ? 6.914 20.593 -0.117 1.00 53.38 186 ALA A CA 1
ATOM 1424 C C . ALA A 1 186 ? 5.572 20.265 0.546 1.00 53.38 186 ALA A C 1
ATOM 1426 O O . ALA A 1 186 ? 4.579 20.931 0.274 1.00 53.38 186 ALA A O 1
ATOM 1427 N N . GLN A 1 187 ? 5.541 19.270 1.428 1.00 56.25 187 GLN A N 1
ATOM 1428 C CA . GLN A 1 187 ? 4.305 18.913 2.107 1.00 56.25 187 GLN A CA 1
ATOM 1429 C C . GLN A 1 187 ? 4.445 19.158 3.600 1.00 56.25 187 GLN A C 1
ATOM 1431 O O . GLN A 1 187 ? 5.313 18.605 4.279 1.00 56.25 187 GLN A O 1
ATOM 1436 N N . ARG A 1 188 ? 3.545 20.007 4.089 1.00 57.00 188 ARG A N 1
ATOM 1437 C CA . ARG A 1 188 ? 3.291 20.215 5.508 1.00 57.00 188 ARG A CA 1
ATOM 1438 C C . ARG A 1 188 ? 2.385 19.092 6.001 1.00 57.00 188 ARG A C 1
ATOM 1440 O O . ARG A 1 188 ? 1.591 18.550 5.239 1.00 57.00 188 ARG A O 1
ATOM 1447 N N . TRP A 1 189 ? 2.552 18.709 7.258 1.00 60.66 189 TRP A N 1
ATOM 1448 C CA . TRP A 1 189 ? 1.654 17.747 7.877 1.00 60.66 189 TRP A CA 1
ATOM 1449 C C . TRP A 1 189 ? 0.245 18.333 7.989 1.00 60.66 189 TRP A C 1
ATOM 1451 O O . TRP A 1 189 ? 0.097 19.466 8.449 1.00 60.66 189 TRP A O 1
ATOM 1461 N N . GLU A 1 190 ? -0.760 17.549 7.603 1.00 72.25 190 GLU A N 1
ATOM 1462 C CA . GLU A 1 190 ? -2.170 17.869 7.803 1.00 72.25 190 GLU A CA 1
ATOM 1463 C C . GLU A 1 190 ? -2.977 16.576 7.994 1.00 72.25 190 GLU A C 1
ATOM 1465 O O . GLU A 1 190 ? -2.747 15.576 7.310 1.00 72.25 190 GLU A O 1
ATOM 1470 N N . ASP A 1 191 ? -3.882 16.593 8.970 1.00 77.56 191 ASP A N 1
ATOM 1471 C CA . ASP A 1 191 ? -4.861 15.540 9.238 1.00 77.56 191 ASP A CA 1
ATOM 1472 C C . ASP A 1 191 ? -6.150 15.885 8.477 1.00 77.56 191 ASP A C 1
ATOM 1474 O O . ASP A 1 191 ? -6.752 16.926 8.729 1.00 77.56 191 ASP A O 1
ATOM 1478 N N . PHE A 1 192 ? -6.551 15.033 7.529 1.00 86.19 192 PHE A N 1
ATOM 1479 C CA . PHE A 1 192 ? -7.704 15.271 6.649 1.00 86.19 192 PHE A CA 1
ATOM 1480 C C . PHE A 1 192 ? -9.000 14.600 7.131 1.00 86.19 192 PHE A C 1
ATOM 1482 O O . PHE A 1 192 ? -9.956 14.501 6.360 1.00 86.19 192 PHE A O 1
ATOM 1489 N N . THR A 1 193 ? -9.040 14.097 8.367 1.00 85.94 193 THR A N 1
ATOM 1490 C CA . THR A 1 193 ? -10.259 13.499 8.929 1.00 85.94 193 THR A CA 1
ATOM 1491 C C . THR A 1 193 ? -11.275 14.580 9.299 1.00 85.94 193 THR A C 1
ATOM 1493 O O . THR A 1 193 ? -10.911 15.670 9.739 1.00 85.94 193 THR A O 1
ATOM 1496 N N . VAL A 1 194 ? -12.575 14.289 9.169 1.00 85.38 194 VAL A N 1
ATOM 1497 C CA . VAL A 1 194 ? -13.627 15.234 9.617 1.00 85.38 194 VAL A CA 1
ATOM 1498 C C . VAL A 1 194 ? -13.824 15.228 11.134 1.00 85.38 194 VAL A C 1
ATOM 1500 O O . VAL A 1 194 ? -14.608 16.008 11.681 1.00 85.38 194 VAL A O 1
ATOM 1503 N N . ILE A 1 195 ? -13.117 14.341 11.832 1.00 80.19 195 ILE A N 1
ATOM 1504 C CA . ILE A 1 195 ? -13.176 14.218 13.280 1.00 80.19 195 ILE A CA 1
ATOM 1505 C C . ILE A 1 195 ? -12.508 15.455 13.859 1.00 80.19 195 ILE A C 1
ATOM 1507 O O . ILE A 1 195 ? -11.286 15.576 13.897 1.00 80.19 195 ILE A O 1
ATOM 1511 N N . THR A 1 196 ? -13.337 16.387 14.332 1.00 60.06 196 THR A N 1
ATOM 1512 C CA . THR A 1 196 ? -12.861 17.534 15.099 1.00 60.06 196 THR A CA 1
ATOM 1513 C C . THR A 1 196 ? -12.296 16.980 16.385 1.00 60.06 196 THR A C 1
ATOM 1515 O O . THR A 1 196 ? -13.015 16.585 17.301 1.00 60.06 196 THR A O 1
ATOM 1518 N N . THR A 1 197 ? -10.985 16.861 16.421 1.00 52.34 197 THR A N 1
ATOM 1519 C CA . THR A 1 197 ? -10.307 16.224 17.521 1.00 52.34 197 THR A CA 1
ATOM 1520 C C . THR A 1 197 ? -10.612 16.965 18.813 1.00 52.34 197 THR A C 1
ATOM 1522 O O . THR A 1 197 ? -10.063 18.036 19.064 1.00 52.34 197 THR A O 1
ATOM 1525 N N . GLY A 1 198 ? -11.361 16.331 19.710 1.00 44.06 198 GLY A N 1
ATOM 1526 C CA . GLY A 1 198 ? -11.212 16.535 21.148 1.00 44.06 198 GLY A CA 1
ATOM 1527 C C . GLY A 1 198 ? -9.835 16.064 21.650 1.00 44.06 198 GLY A C 1
ATOM 1528 O O . GLY A 1 198 ? -9.742 15.537 22.748 1.00 44.06 198 GLY A O 1
ATOM 1529 N N . ARG A 1 199 ? -8.751 16.238 20.870 1.00 48.34 199 ARG A N 1
ATOM 1530 C CA . ARG A 1 199 ? -7.356 15.897 21.225 1.00 48.34 199 ARG A CA 1
ATOM 1531 C C . ARG A 1 199 ? -6.748 16.908 22.212 1.00 48.34 199 ARG A C 1
ATOM 1533 O O . ARG A 1 199 ? -5.534 16.957 22.381 1.00 48.34 199 ARG A O 1
ATOM 1540 N N . ASN A 1 200 ? -7.571 17.698 22.901 1.00 39.00 200 ASN A N 1
ATOM 1541 C CA . ASN A 1 200 ? -7.139 18.364 24.120 1.00 39.00 200 ASN A CA 1
ATOM 1542 C C . ASN A 1 200 ? -7.324 17.396 25.294 1.00 39.00 200 ASN A C 1
ATOM 1544 O O . ASN A 1 200 ? -8.442 17.117 25.709 1.00 39.00 200 ASN A O 1
ATOM 1548 N N . ALA A 1 201 ? -6.201 16.972 25.871 1.00 37.16 201 ALA A N 1
ATOM 1549 C CA . ALA A 1 201 ? -6.105 16.628 27.288 1.00 37.16 201 ALA A CA 1
ATOM 1550 C C . ALA A 1 201 ? -6.815 15.350 27.779 1.00 37.16 201 ALA A C 1
ATOM 1552 O O . ALA A 1 201 ? -7.449 15.363 28.831 1.00 37.16 201 ALA A O 1
ATOM 1553 N N . SER A 1 202 ? -6.572 14.205 27.137 1.00 33.50 202 SER A N 1
ATOM 1554 C CA . SER A 1 202 ? -6.379 13.000 27.951 1.00 33.50 202 SER A CA 1
ATOM 1555 C C . SER A 1 202 ? -4.933 13.000 28.440 1.00 33.50 202 SER A C 1
ATOM 1557 O O . SER A 1 202 ? -3.979 12.929 27.669 1.00 33.50 202 SER A O 1
ATOM 1559 N N . THR A 1 203 ? -4.782 13.128 29.749 1.00 36.25 203 THR A N 1
ATOM 1560 C CA . THR A 1 203 ? -3.548 13.054 30.541 1.00 36.25 203 THR A CA 1
ATOM 1561 C C . THR A 1 203 ? -2.823 11.706 30.447 1.00 36.25 203 THR A C 1
ATOM 1563 O O . THR A 1 203 ? -1.805 11.517 31.106 1.00 36.25 203 THR A O 1
ATOM 1566 N N . ALA A 1 204 ? -3.293 10.788 29.606 1.00 39.69 204 ALA A N 1
ATOM 1567 C CA . ALA A 1 204 ? -2.632 9.540 29.277 1.00 39.69 204 ALA A CA 1
ATOM 1568 C C . ALA A 1 204 ? -2.047 9.622 27.862 1.00 39.69 204 ALA A C 1
ATOM 1570 O O . ALA A 1 204 ? -2.495 8.947 26.941 1.00 39.69 204 ALA A O 1
ATOM 1571 N N . ARG A 1 205 ? -1.017 10.459 27.681 1.00 45.44 205 ARG A N 1
ATOM 1572 C CA . ARG A 1 205 ? -0.059 10.205 26.597 1.00 45.44 205 ARG A CA 1
ATOM 1573 C C . ARG A 1 205 ? 0.518 8.814 26.872 1.00 45.44 205 ARG A C 1
ATOM 1575 O O . ARG A 1 205 ? 1.035 8.636 27.980 1.00 45.44 205 ARG A O 1
ATOM 1582 N N . PRO A 1 206 ? 0.460 7.836 25.953 1.00 40.81 206 PRO A N 1
ATOM 1583 C CA . PRO A 1 206 ? 1.279 6.651 26.115 1.00 40.81 206 PRO A CA 1
ATOM 1584 C C . PRO A 1 206 ? 2.723 7.142 26.228 1.00 40.81 206 PRO A C 1
ATOM 1586 O O . PRO A 1 206 ? 3.268 7.723 25.296 1.00 40.81 206 PRO A O 1
ATOM 1589 N N . ALA A 1 207 ? 3.338 6.961 27.395 1.00 38.50 207 ALA A N 1
ATOM 1590 C CA . ALA A 1 207 ? 4.753 7.256 27.614 1.00 38.50 207 ALA A CA 1
ATOM 1591 C C . ALA A 1 207 ? 5.670 6.273 26.857 1.00 38.50 207 ALA A C 1
ATOM 1593 O O . ALA A 1 207 ? 6.878 6.258 27.074 1.00 38.50 207 ALA A O 1
ATOM 1594 N N . ALA A 1 208 ? 5.097 5.427 26.003 1.00 40.59 208 ALA A N 1
ATOM 1595 C CA . ALA A 1 208 ? 5.778 4.369 25.299 1.00 40.59 208 ALA A CA 1
ATOM 1596 C C . ALA A 1 208 ? 5.948 4.765 23.836 1.00 40.59 208 ALA A C 1
ATOM 1598 O O . ALA A 1 208 ? 5.014 4.796 23.039 1.00 40.59 208 ALA A O 1
ATOM 1599 N N . ASP A 1 209 ? 7.193 5.067 23.525 1.00 51.03 209 ASP A N 1
ATOM 1600 C CA . ASP A 1 209 ? 7.810 4.907 22.225 1.00 51.03 209 ASP A CA 1
ATOM 1601 C C . ASP A 1 209 ? 7.332 3.608 21.557 1.00 51.03 209 ASP A C 1
ATOM 1603 O O . ASP A 1 209 ? 7.761 2.514 21.922 1.00 51.03 209 ASP A O 1
ATOM 1607 N N . ILE A 1 210 ? 6.396 3.716 20.610 1.00 47.34 210 ILE A N 1
ATOM 1608 C CA . ILE A 1 210 ? 5.828 2.563 19.889 1.00 47.34 210 ILE A CA 1
ATOM 1609 C C . ILE A 1 210 ? 6.939 1.781 19.156 1.00 47.34 210 ILE A C 1
ATOM 1611 O O . ILE A 1 210 ? 6.813 0.581 18.941 1.00 47.34 210 ILE A O 1
ATOM 1615 N N . ALA A 1 211 ? 8.072 2.427 18.848 1.00 47.25 211 ALA A N 1
ATOM 1616 C CA . ALA A 1 211 ? 9.255 1.797 18.262 1.00 47.25 211 ALA A CA 1
ATOM 1617 C C . ALA A 1 211 ? 10.240 1.211 19.298 1.00 47.25 211 ALA A C 1
ATOM 1619 O O . ALA A 1 211 ? 11.271 0.654 18.917 1.00 47.25 211 ALA A O 1
ATOM 1620 N N . GLY A 1 212 ? 9.953 1.339 20.596 1.00 43.62 212 GLY A N 1
ATOM 1621 C CA . GLY A 1 212 ? 10.744 0.766 21.680 1.00 43.62 212 GLY A CA 1
ATOM 1622 C C . GLY A 1 212 ? 12.139 1.377 21.875 1.00 43.62 212 GLY A C 1
ATOM 1623 O O . GLY A 1 212 ? 13.001 0.731 22.470 1.00 43.62 212 GLY A O 1
ATOM 1624 N N . LEU A 1 213 ? 12.413 2.599 21.391 1.00 41.66 213 LEU A N 1
ATOM 1625 C CA . LEU A 1 213 ? 13.742 3.225 21.546 1.00 41.66 213 LEU A CA 1
ATOM 1626 C C . LEU A 1 213 ? 14.010 3.709 22.986 1.00 41.66 213 LEU A C 1
ATOM 1628 O O . LEU A 1 213 ? 15.170 3.892 23.357 1.00 41.66 213 LEU A O 1
ATOM 1632 N N . THR A 1 214 ? 12.970 3.894 23.808 1.00 39.22 214 THR A N 1
ATOM 1633 C CA . THR A 1 214 ? 13.072 4.414 25.189 1.00 39.22 214 THR A CA 1
ATOM 1634 C C . THR A 1 214 ? 12.287 3.617 26.248 1.00 39.22 214 THR A C 1
ATOM 1636 O O . THR A 1 214 ? 12.323 3.973 27.426 1.00 39.22 214 THR A O 1
ATOM 1639 N N . GLY A 1 215 ? 11.630 2.511 25.873 1.00 48.47 215 GLY A N 1
ATOM 1640 C CA . GLY A 1 215 ? 10.831 1.650 26.760 1.00 48.47 215 GLY A CA 1
ATOM 1641 C C . GLY A 1 215 ? 10.272 0.417 26.029 1.00 48.47 215 GLY A C 1
ATOM 1642 O O . GLY A 1 215 ? 10.546 0.261 24.841 1.00 48.47 215 GLY A O 1
ATOM 1643 N N . PRO A 1 216 ? 9.516 -0.480 26.696 1.00 51.56 216 PRO A N 1
ATOM 1644 C CA . PRO A 1 216 ? 8.828 -1.567 26.000 1.00 51.56 216 PRO A CA 1
ATOM 1645 C C . PRO A 1 216 ? 7.822 -0.984 24.987 1.00 51.56 216 PRO A C 1
ATOM 1647 O O . PRO A 1 216 ? 7.157 0.005 25.315 1.00 51.56 216 PRO A O 1
ATOM 1650 N N . PRO A 1 217 ? 7.715 -1.558 23.774 1.00 62.75 217 PRO A N 1
ATOM 1651 C CA . PRO A 1 217 ? 6.819 -1.049 22.742 1.00 62.75 217 PRO A CA 1
ATOM 1652 C C . PRO A 1 217 ? 5.366 -1.087 23.226 1.00 62.75 217 PRO A C 1
ATOM 1654 O O . PRO A 1 217 ? 4.965 -1.988 23.969 1.00 62.75 217 PRO A O 1
ATOM 1657 N N . ALA A 1 218 ? 4.574 -0.096 22.814 1.00 68.75 218 ALA A N 1
ATOM 1658 C CA . ALA A 1 218 ? 3.144 -0.098 23.091 1.00 68.75 218 ALA A CA 1
ATOM 1659 C C . ALA A 1 218 ? 2.492 -1.302 22.403 1.00 68.75 218 ALA A C 1
ATOM 1661 O O . ALA A 1 218 ? 2.735 -1.548 21.223 1.00 68.75 218 ALA A O 1
ATOM 1662 N N . GLN A 1 219 ? 1.651 -2.030 23.136 1.00 78.44 219 GLN A N 1
ATOM 1663 C CA . GLN A 1 219 ? 0.870 -3.105 22.542 1.00 78.44 219 GLN A CA 1
ATOM 1664 C C . GLN A 1 219 ? -0.316 -2.538 21.772 1.00 78.44 219 GLN A C 1
ATOM 1666 O O . GLN A 1 219 ? -1.019 -1.653 22.265 1.00 78.44 219 GLN A O 1
ATOM 1671 N N . TYR A 1 220 ? -0.556 -3.071 20.582 1.00 81.12 220 TYR A N 1
ATOM 1672 C CA . TYR A 1 220 ? -1.696 -2.705 19.755 1.00 81.12 220 TYR A CA 1
ATOM 1673 C C . TYR A 1 220 ? -2.191 -3.910 18.957 1.00 81.12 220 TYR A C 1
ATOM 1675 O O . TYR A 1 220 ? -1.467 -4.883 18.758 1.00 81.12 220 TYR A O 1
ATOM 1683 N N . VAL A 1 221 ? -3.448 -3.853 18.518 1.00 88.44 221 VAL A N 1
ATOM 1684 C CA . VAL A 1 221 ? -4.076 -4.937 17.757 1.00 88.44 221 VAL A CA 1
ATOM 1685 C C . VAL A 1 221 ? -4.206 -4.527 16.296 1.00 88.44 221 VAL A C 1
ATOM 1687 O O . VAL A 1 221 ? -4.869 -3.538 15.986 1.00 88.44 221 VAL A O 1
ATOM 1690 N N . THR A 1 222 ? -3.636 -5.324 15.398 1.00 89.62 222 THR A N 1
ATOM 1691 C CA . THR A 1 222 ? -3.862 -5.214 13.956 1.00 89.62 222 THR A CA 1
ATOM 1692 C C . THR A 1 222 ? -4.922 -6.219 13.541 1.00 89.62 222 THR A C 1
ATOM 1694 O O . THR A 1 222 ? -4.790 -7.426 13.749 1.00 89.62 222 THR A O 1
ATOM 1697 N N . VAL A 1 223 ? -5.988 -5.717 12.920 1.00 92.38 223 VAL A N 1
ATOM 1698 C CA . VAL A 1 223 ? -7.092 -6.546 12.434 1.00 92.38 223 VAL A CA 1
ATOM 1699 C C . VAL A 1 223 ? -6.915 -6.837 10.947 1.00 92.38 223 VAL A C 1
ATOM 1701 O O . VAL A 1 223 ? -6.975 -5.931 10.115 1.00 92.38 223 VAL A O 1
ATOM 1704 N N . LEU A 1 224 ? -6.760 -8.114 10.603 1.00 90.06 224 LEU A N 1
ATOM 1705 C CA . LEU A 1 224 ? -6.607 -8.589 9.231 1.00 90.06 224 LEU A CA 1
ATOM 1706 C C . LEU A 1 224 ? -7.875 -9.295 8.741 1.00 90.06 224 LEU A C 1
ATOM 1708 O O . LEU A 1 224 ? -8.488 -10.101 9.436 1.00 90.06 224 LEU A O 1
ATOM 1712 N N . GLY A 1 225 ? -8.256 -9.025 7.492 1.00 91.19 225 GLY A N 1
ATOM 1713 C CA . GLY A 1 225 ? -9.406 -9.651 6.828 1.00 91.19 225 GLY A CA 1
ATOM 1714 C C . GLY A 1 225 ? -9.118 -11.033 6.238 1.00 91.19 225 GLY A C 1
ATOM 1715 O O . GLY A 1 225 ? -9.626 -11.328 5.159 1.00 91.19 225 GLY A O 1
ATOM 1716 N N . LEU A 1 226 ? -8.273 -11.838 6.890 1.00 92.50 226 LEU A N 1
ATOM 1717 C CA . LEU A 1 226 ? -7.934 -13.195 6.450 1.00 92.50 226 LEU A CA 1
ATOM 1718 C C . LEU A 1 226 ? -9.060 -14.170 6.813 1.00 92.50 226 LEU A C 1
ATOM 1720 O O . LEU A 1 226 ? -9.590 -14.122 7.923 1.00 92.50 226 LEU A O 1
ATOM 1724 N N . ARG A 1 227 ? -9.430 -15.025 5.858 1.00 93.88 227 ARG A N 1
ATOM 1725 C CA . ARG A 1 227 ? -10.563 -15.961 5.941 1.00 93.88 227 ARG A CA 1
ATOM 1726 C C . ARG A 1 227 ? -10.169 -17.317 6.527 1.00 93.88 227 ARG A C 1
ATOM 1728 O O . ARG A 1 227 ? -8.987 -17.632 6.645 1.00 93.88 227 ARG A O 1
ATOM 1735 N N . SER A 1 228 ? -11.158 -18.154 6.839 1.00 95.06 228 SER A N 1
ATOM 1736 C CA . SER A 1 228 ? -10.940 -19.520 7.338 1.00 95.06 228 SER A CA 1
ATOM 1737 C C . SER A 1 228 ? -10.209 -20.418 6.326 1.00 95.06 228 SER A C 1
ATOM 1739 O O . SER A 1 228 ? -9.341 -21.199 6.716 1.00 95.06 228 SER A O 1
ATOM 1741 N N . ASP A 1 229 ? -10.459 -20.239 5.022 1.00 94.00 229 ASP A N 1
ATOM 1742 C CA . ASP A 1 229 ? -9.760 -20.921 3.919 1.00 94.00 229 ASP A CA 1
ATOM 1743 C C . ASP A 1 229 ? -8.317 -20.419 3.690 1.00 94.00 229 ASP A C 1
ATOM 1745 O O . ASP A 1 229 ? -7.607 -20.914 2.817 1.00 94.00 229 ASP A O 1
ATOM 1749 N N . GLU A 1 230 ? -7.858 -19.457 4.495 1.00 92.81 230 GLU A N 1
ATOM 1750 C CA . GLU A 1 230 ? -6.529 -18.839 4.443 1.00 92.81 230 GLU A CA 1
ATOM 1751 C C . GLU A 1 230 ? -5.701 -19.126 5.709 1.00 92.81 230 GLU A C 1
ATOM 1753 O O . GLU A 1 230 ? -4.794 -18.366 6.052 1.00 92.81 230 GLU A O 1
ATOM 1758 N N . ALA A 1 231 ? -5.985 -20.238 6.395 1.00 91.69 231 ALA A N 1
ATOM 1759 C CA . ALA A 1 231 ? -5.388 -20.619 7.680 1.00 91.69 231 ALA A CA 1
ATOM 1760 C C . ALA A 1 231 ? -3.853 -20.508 7.734 1.00 91.69 231 ALA A C 1
ATOM 1762 O O . ALA A 1 231 ? -3.295 -20.010 8.709 1.00 91.69 231 ALA A O 1
ATOM 1763 N N . GLU A 1 232 ? -3.152 -20.927 6.675 1.00 91.06 232 GLU A N 1
ATOM 1764 C CA . GLU A 1 232 ? -1.687 -20.828 6.605 1.00 91.06 232 GLU A CA 1
ATOM 1765 C C . GLU A 1 232 ? -1.189 -19.378 6.717 1.00 91.06 232 GLU A C 1
ATOM 1767 O O . GLU A 1 232 ? -0.152 -19.122 7.330 1.00 91.06 232 GLU A O 1
ATOM 1772 N N . ARG A 1 233 ? -1.940 -18.422 6.158 1.00 87.62 233 ARG A N 1
ATOM 1773 C CA . ARG A 1 233 ? -1.610 -16.990 6.177 1.00 87.62 233 ARG A CA 1
ATOM 1774 C C . ARG A 1 233 ? -1.814 -16.403 7.569 1.00 87.62 233 ARG A C 1
ATOM 1776 O O . ARG A 1 233 ? -0.965 -15.651 8.037 1.00 87.62 233 ARG A O 1
ATOM 1783 N N . VAL A 1 234 ? -2.892 -16.805 8.245 1.00 90.75 234 VAL A N 1
ATOM 1784 C CA . VAL A 1 234 ? -3.176 -16.420 9.637 1.00 90.75 234 VAL A CA 1
ATOM 1785 C C . VAL A 1 234 ? -2.078 -16.935 10.561 1.00 90.75 234 VAL A C 1
ATOM 1787 O O . VAL A 1 234 ? -1.480 -16.153 11.297 1.00 90.75 234 VAL A O 1
ATOM 1790 N N . ASN A 1 235 ? -1.749 -18.224 10.452 1.00 90.06 235 ASN A N 1
ATOM 1791 C CA . ASN A 1 235 ? -0.703 -18.851 11.257 1.00 90.06 235 ASN A CA 1
ATOM 1792 C C . ASN A 1 235 ? 0.658 -18.183 11.038 1.00 90.06 235 ASN A C 1
ATOM 1794 O O . ASN A 1 235 ? 1.392 -17.964 11.999 1.00 90.06 235 ASN A O 1
ATOM 1798 N N . ARG A 1 236 ? 0.995 -17.829 9.788 1.00 87.50 236 ARG A N 1
ATOM 1799 C CA . ARG A 1 236 ? 2.228 -17.095 9.486 1.00 87.50 236 ARG A CA 1
ATOM 1800 C C . ARG A 1 236 ? 2.246 -15.720 10.150 1.00 87.50 236 ARG A C 1
ATOM 1802 O O . ARG A 1 236 ? 3.212 -15.429 10.843 1.00 87.50 236 ARG A O 1
ATOM 1809 N N . ALA A 1 237 ? 1.204 -14.909 9.971 1.00 86.31 237 ALA A N 1
ATOM 1810 C CA . ALA A 1 237 ? 1.147 -13.563 10.546 1.00 86.31 237 ALA A CA 1
ATOM 1811 C C . ALA A 1 237 ? 1.235 -13.598 12.083 1.00 86.31 237 ALA A C 1
ATOM 1813 O O . ALA A 1 237 ? 2.014 -12.863 12.685 1.00 86.31 237 ALA A O 1
ATOM 1814 N N . GLN A 1 238 ? 0.501 -14.513 12.727 1.00 87.75 238 GLN A N 1
ATOM 1815 C CA . GLN A 1 238 ? 0.564 -14.709 14.180 1.00 87.75 238 GLN A CA 1
ATOM 1816 C C . GLN A 1 238 ? 1.953 -15.165 14.648 1.00 87.75 238 GLN A C 1
ATOM 1818 O O . GLN A 1 238 ? 2.460 -14.674 15.656 1.00 87.75 238 GLN A O 1
ATOM 1823 N N . PHE A 1 239 ? 2.586 -16.088 13.919 1.00 85.31 239 PHE A N 1
ATOM 1824 C CA . PHE A 1 239 ? 3.929 -16.565 14.240 1.00 85.31 239 PHE A CA 1
ATOM 1825 C C . PHE A 1 239 ? 4.985 -15.465 14.084 1.00 85.31 239 PHE A C 1
ATOM 1827 O O . PHE A 1 239 ? 5.841 -15.318 14.954 1.00 85.31 239 PHE A O 1
ATOM 1834 N N . GLU A 1 240 ? 4.926 -14.675 13.011 1.00 82.75 240 GLU A N 1
ATOM 1835 C CA . GLU A 1 240 ? 5.863 -13.573 12.773 1.00 82.75 240 GLU A CA 1
ATOM 1836 C C . GLU A 1 240 ? 5.723 -12.457 13.818 1.00 82.75 240 GLU A C 1
ATOM 1838 O O . GLU A 1 240 ? 6.741 -11.980 14.321 1.00 82.75 240 GLU A O 1
ATOM 1843 N N . ALA A 1 241 ? 4.495 -12.112 14.219 1.00 80.75 241 ALA A N 1
ATOM 1844 C CA . ALA A 1 241 ? 4.244 -11.182 15.320 1.00 80.75 241 ALA A CA 1
ATOM 1845 C C . ALA A 1 241 ? 4.794 -11.709 16.661 1.00 80.75 241 ALA A C 1
ATOM 1847 O O . ALA A 1 241 ? 5.521 -11.008 17.363 1.00 80.75 241 ALA A O 1
ATOM 1848 N N . MET A 1 242 ? 4.559 -12.988 16.980 1.00 81.00 242 MET A N 1
ATOM 1849 C CA . MET A 1 242 ? 5.111 -13.620 18.187 1.00 81.00 242 MET A CA 1
ATOM 1850 C C . MET A 1 242 ? 6.650 -13.623 18.196 1.00 81.00 242 MET A C 1
ATOM 1852 O O . MET A 1 242 ? 7.273 -13.420 19.240 1.00 81.00 242 MET A O 1
ATOM 1856 N N . LEU A 1 243 ? 7.283 -13.855 17.041 1.00 77.19 243 LEU A N 1
ATOM 1857 C CA . LEU A 1 243 ? 8.739 -13.777 16.915 1.00 77.19 243 LEU A CA 1
ATOM 1858 C C . LEU A 1 243 ? 9.265 -12.353 17.124 1.00 77.19 243 LEU A C 1
ATOM 1860 O O . LEU A 1 243 ? 10.323 -12.194 17.738 1.00 77.19 243 LEU A O 1
ATOM 1864 N N . ALA A 1 244 ? 8.548 -11.335 16.641 1.00 73.62 244 ALA A N 1
ATOM 1865 C CA . ALA A 1 244 ? 8.907 -9.935 16.845 1.00 73.62 244 ALA A CA 1
ATOM 1866 C C . ALA A 1 244 ? 8.898 -9.549 18.338 1.00 73.62 244 ALA A C 1
ATOM 1868 O O . ALA A 1 244 ? 9.813 -8.859 18.788 1.00 73.62 244 ALA A O 1
ATOM 1869 N N . ASP A 1 245 ? 7.946 -10.071 19.119 1.00 68.81 245 ASP A N 1
ATOM 1870 C CA . ASP A 1 245 ? 7.842 -9.844 20.570 1.00 68.81 245 ASP A CA 1
ATOM 1871 C C . ASP A 1 245 ? 8.906 -10.589 21.395 1.00 68.81 245 ASP A C 1
ATOM 1873 O O . ASP A 1 245 ? 9.371 -10.098 22.426 1.00 68.81 245 ASP A O 1
ATOM 1877 N N . GLY A 1 246 ? 9.318 -11.782 20.951 1.00 60.19 246 GLY A N 1
ATOM 1878 C CA . GLY A 1 246 ? 10.328 -12.604 21.630 1.00 60.19 246 GLY A CA 1
ATOM 1879 C C . GLY A 1 246 ? 11.783 -12.209 21.339 1.00 60.19 246 GLY A C 1
ATOM 1880 O O . GLY A 1 246 ? 12.706 -12.676 22.017 1.00 60.19 246 GLY A O 1
ATOM 1881 N N . ALA A 1 247 ? 12.023 -11.361 20.336 1.00 55.28 247 ALA A N 1
ATOM 1882 C CA . ALA A 1 247 ? 13.359 -10.991 19.886 1.00 55.28 247 ALA A CA 1
ATOM 1883 C C . ALA A 1 247 ? 14.009 -9.917 20.785 1.00 55.28 247 ALA A C 1
ATOM 1885 O O . ALA A 1 247 ? 14.151 -8.758 20.412 1.00 55.28 247 ALA A O 1
ATOM 1886 N N . SER A 1 248 ? 14.544 -10.326 21.939 1.00 46.69 248 SER A N 1
ATOM 1887 C CA . SER A 1 248 ? 15.495 -9.515 22.731 1.00 46.69 248 SER A CA 1
ATOM 1888 C C . SER A 1 248 ? 16.899 -9.405 22.095 1.00 46.69 248 SER A C 1
ATOM 1890 O O . SER A 1 248 ? 17.819 -8.827 22.674 1.00 46.69 248 SER A O 1
ATOM 1892 N N . GLY A 1 249 ? 17.090 -9.955 20.890 1.00 39.47 249 GLY A N 1
ATOM 1893 C CA . GLY A 1 249 ? 18.364 -10.015 20.176 1.00 39.47 249 GLY A CA 1
ATOM 1894 C C . GLY A 1 249 ? 18.306 -9.318 18.816 1.00 39.47 249 GLY A C 1
ATOM 1895 O O . GLY A 1 249 ? 17.476 -9.638 17.974 1.00 39.47 249 GLY A O 1
ATOM 1896 N N . SER A 1 250 ? 19.262 -8.419 18.573 1.00 39.75 250 SER A N 1
ATOM 1897 C CA . SER A 1 250 ? 19.409 -7.516 17.413 1.00 39.75 250 SER A CA 1
ATOM 1898 C C . SER A 1 250 ? 19.561 -8.174 16.014 1.00 39.75 250 SER A C 1
ATOM 1900 O O . SER A 1 250 ? 20.108 -7.560 15.100 1.00 39.75 250 SER A O 1
ATOM 1902 N N . ARG A 1 251 ? 19.138 -9.431 15.808 1.00 34.00 251 ARG A N 1
ATOM 1903 C CA . ARG A 1 251 ? 19.327 -10.168 14.538 1.00 34.00 251 ARG A CA 1
ATOM 1904 C C . ARG A 1 251 ? 18.054 -10.624 13.832 1.00 34.00 251 ARG A C 1
ATOM 1906 O O . ARG A 1 251 ? 18.153 -11.003 12.670 1.00 34.00 251 ARG A O 1
ATOM 1913 N N . CYS A 1 252 ? 16.885 -10.512 14.453 1.00 35.34 252 CYS A N 1
ATOM 1914 C CA . CYS A 1 252 ? 15.614 -10.749 13.773 1.00 35.34 252 CYS A CA 1
ATOM 1915 C C . CYS A 1 252 ? 14.952 -9.403 13.465 1.00 35.34 252 CYS A C 1
ATOM 1917 O O . CYS A 1 252 ? 14.086 -8.945 14.202 1.00 35.34 252 CYS A O 1
ATOM 1919 N N . ARG A 1 253 ? 15.380 -8.726 12.389 1.00 41.81 253 ARG A N 1
ATOM 1920 C CA . ARG A 1 253 ? 14.557 -7.659 11.802 1.00 41.81 253 ARG A CA 1
ATOM 1921 C C . ARG A 1 253 ? 13.378 -8.336 11.112 1.00 41.81 253 ARG A C 1
ATOM 1923 O O . ARG A 1 253 ? 13.458 -8.644 9.926 1.00 41.81 253 ARG A O 1
ATOM 1930 N N . HIS A 1 254 ? 12.314 -8.615 11.853 1.00 50.09 254 HIS A N 1
ATOM 1931 C CA . HIS A 1 254 ? 11.026 -8.908 11.239 1.00 50.09 254 HIS A CA 1
ATOM 1932 C C . HIS A 1 254 ? 10.488 -7.578 10.715 1.00 50.09 254 HIS A C 1
ATOM 1934 O O . HIS A 1 254 ? 9.876 -6.793 11.420 1.00 50.09 254 HIS A O 1
ATOM 1940 N N . GLU A 1 255 ? 10.848 -7.258 9.477 1.00 55.19 255 GLU A N 1
ATOM 1941 C CA . GLU A 1 255 ? 10.520 -5.971 8.859 1.00 55.19 255 GLU A CA 1
ATOM 1942 C C . GLU A 1 255 ? 9.025 -5.859 8.473 1.00 55.19 255 GLU A C 1
ATOM 1944 O O . GLU A 1 255 ? 8.598 -4.792 8.035 1.00 55.19 255 GLU A O 1
ATOM 1949 N N . SER A 1 256 ? 8.251 -6.945 8.621 1.00 64.06 256 SER A N 1
ATOM 1950 C CA . SER A 1 256 ? 6.809 -7.020 8.327 1.00 64.06 256 SER A CA 1
ATOM 1951 C C . SER A 1 256 ? 5.907 -6.881 9.562 1.00 64.06 256 SER A C 1
ATOM 1953 O O . SER A 1 256 ? 4.750 -6.517 9.411 1.00 64.06 256 SER A O 1
ATOM 1955 N N . HIS A 1 257 ? 6.428 -7.129 10.768 1.00 71.69 257 HIS A N 1
ATOM 1956 C CA . HIS A 1 257 ? 5.668 -7.083 12.020 1.00 71.69 257 HIS A CA 1
ATOM 1957 C C . HIS A 1 257 ? 6.548 -6.452 13.110 1.00 71.69 257 HIS A C 1
ATOM 1959 O O . HIS A 1 257 ? 7.584 -7.029 13.455 1.00 71.69 257 HIS A O 1
ATOM 1965 N N . PRO A 1 258 ? 6.230 -5.248 13.614 1.00 70.62 258 PRO A N 1
ATOM 1966 C CA . PRO A 1 258 ? 6.993 -4.636 14.693 1.00 70.62 258 PRO A CA 1
ATOM 1967 C C . PRO A 1 258 ? 6.637 -5.279 16.037 1.00 70.62 258 PRO A C 1
ATOM 1969 O O . PRO A 1 258 ? 5.572 -5.867 16.210 1.00 70.62 258 PRO A O 1
ATOM 1972 N N . ALA A 1 259 ? 7.523 -5.108 17.013 1.00 71.38 259 ALA A N 1
ATOM 1973 C CA . ALA A 1 259 ? 7.260 -5.552 18.375 1.00 71.38 259 ALA A CA 1
ATOM 1974 C C . ALA A 1 259 ? 6.056 -4.799 18.977 1.00 71.38 259 ALA A C 1
ATOM 1976 O O . ALA A 1 259 ? 5.862 -3.610 18.715 1.00 71.38 259 ALA A O 1
ATOM 1977 N N . GLY A 1 260 ? 5.269 -5.492 19.794 1.00 75.94 260 GLY A N 1
ATOM 1978 C CA . GLY A 1 260 ? 4.021 -5.022 20.391 1.00 75.94 260 GLY A CA 1
ATOM 1979 C C . GLY A 1 260 ? 2.772 -5.267 19.534 1.00 75.94 260 GLY A C 1
ATOM 1980 O O . GLY A 1 260 ? 1.666 -4.995 20.002 1.00 75.94 260 GLY A O 1
ATOM 1981 N N . GLU A 1 261 ? 2.907 -5.771 18.304 1.00 82.75 261 GLU A N 1
ATOM 1982 C CA . GLU A 1 261 ? 1.764 -6.046 17.430 1.00 82.75 261 GLU A CA 1
ATOM 1983 C C . GLU A 1 261 ? 1.076 -7.373 17.776 1.00 82.75 261 GLU A C 1
ATOM 1985 O O . GLU A 1 261 ? 1.686 -8.440 17.782 1.00 82.75 261 GLU A O 1
ATOM 1990 N N . ILE A 1 262 ? -0.239 -7.320 17.984 1.00 87.88 262 ILE A N 1
ATOM 1991 C CA . ILE A 1 262 ? -1.095 -8.493 18.164 1.00 87.88 262 ILE A CA 1
ATOM 1992 C C . ILE A 1 262 ? -1.988 -8.638 16.930 1.00 87.88 262 ILE A C 1
ATOM 1994 O O . ILE A 1 262 ? -2.770 -7.744 16.606 1.00 87.88 262 ILE A O 1
ATOM 1998 N N . ILE A 1 263 ? -1.913 -9.782 16.250 1.00 90.56 263 ILE A N 1
ATOM 1999 C CA . ILE A 1 263 ? -2.720 -10.063 15.055 1.00 90.56 263 ILE A CA 1
ATOM 2000 C C . ILE A 1 263 ? -4.077 -10.659 15.438 1.00 90.56 263 ILE A C 1
ATOM 2002 O O . ILE A 1 263 ? -4.145 -11.706 16.081 1.00 90.56 263 ILE A O 1
ATOM 2006 N N . ALA A 1 264 ? -5.156 -10.037 14.961 1.00 93.31 264 ALA A N 1
ATOM 2007 C CA . ALA A 1 264 ? -6.515 -10.568 15.022 1.00 93.31 264 ALA A CA 1
ATOM 2008 C C . ALA A 1 264 ? -7.052 -10.837 13.609 1.00 93.31 264 ALA A C 1
ATOM 2010 O O . ALA A 1 264 ? -6.920 -9.991 12.722 1.00 93.31 264 ALA A O 1
ATOM 2011 N N . ALA A 1 265 ? -7.706 -11.983 13.398 1.00 94.75 265 ALA A N 1
ATOM 2012 C CA . ALA A 1 265 ? -8.286 -12.367 12.110 1.00 94.75 265 ALA A CA 1
ATOM 2013 C C . ALA A 1 265 ? -9.772 -12.755 12.266 1.00 94.75 265 ALA A C 1
ATOM 2015 O O . ALA A 1 265 ? -10.116 -13.933 12.196 1.00 94.75 265 ALA A O 1
ATOM 2016 N N . PRO A 1 266 ? -10.692 -11.781 12.435 1.00 94.25 266 PRO A N 1
ATOM 2017 C CA . PRO A 1 266 ? -12.078 -12.068 12.816 1.00 94.25 266 PRO A CA 1
ATOM 2018 C C . PRO A 1 266 ? -12.852 -12.945 11.827 1.00 94.25 266 PRO A C 1
ATOM 2020 O O . PRO A 1 266 ? -13.764 -13.659 12.228 1.00 94.25 266 PRO A O 1
ATOM 2023 N N . LEU A 1 267 ? -12.525 -12.886 10.528 1.00 94.81 267 LEU A N 1
ATOM 2024 C CA . LEU A 1 267 ? -13.168 -13.748 9.530 1.00 94.81 267 LEU A CA 1
ATOM 2025 C C . LEU A 1 267 ? -12.718 -15.204 9.685 1.00 94.81 267 LEU A C 1
ATOM 2027 O O . LEU A 1 267 ? -13.554 -16.100 9.617 1.00 94.81 267 LEU A O 1
ATOM 2031 N N . PHE A 1 268 ? -11.430 -15.433 9.948 1.00 95.69 268 PHE A N 1
ATOM 2032 C CA . PHE A 1 268 ? -10.896 -16.749 10.284 1.00 95.69 268 PHE A CA 1
ATOM 2033 C C . PHE A 1 268 ? -11.538 -17.302 11.561 1.00 95.69 268 PHE A C 1
ATOM 2035 O O . PHE A 1 268 ? -12.069 -18.411 11.536 1.00 95.69 268 PHE A O 1
ATOM 2042 N N . ASP A 1 269 ? -11.577 -16.504 12.632 1.00 94.56 269 ASP A N 1
ATOM 2043 C CA . ASP A 1 269 ? -12.150 -16.908 13.924 1.00 94.56 269 ASP A CA 1
ATOM 2044 C C . ASP A 1 269 ? -13.650 -17.233 13.817 1.00 94.56 269 ASP A C 1
ATOM 2046 O O . ASP A 1 269 ? -14.152 -18.148 14.470 1.00 94.56 269 ASP A O 1
ATOM 2050 N N . ALA A 1 270 ? -14.372 -16.514 12.953 1.00 94.38 270 ALA A N 1
ATOM 2051 C CA . ALA A 1 270 ? -15.783 -16.756 12.661 1.00 94.38 270 ALA A CA 1
ATOM 2052 C C . ALA A 1 270 ? -16.027 -17.912 11.670 1.00 94.38 270 ALA A C 1
ATOM 2054 O O . ALA A 1 270 ? -17.178 -18.187 11.327 1.00 94.38 270 ALA A O 1
ATOM 2055 N N . GLY A 1 271 ? -14.974 -18.572 11.177 1.00 96.00 271 GLY A N 1
ATOM 2056 C CA . GLY A 1 271 ? -15.078 -19.646 10.191 1.00 96.00 271 GLY A CA 1
ATOM 2057 C C . GLY A 1 271 ? -15.491 -19.181 8.790 1.00 96.00 271 GLY A C 1
ATOM 2058 O O . GLY A 1 271 ? -15.825 -20.026 7.965 1.00 96.00 271 GLY A O 1
ATOM 2059 N N . VAL A 1 272 ? -15.458 -17.874 8.507 1.00 95.75 272 VAL A N 1
ATOM 2060 C CA . VAL A 1 272 ? -15.912 -17.285 7.239 1.00 95.75 272 VAL A CA 1
ATOM 2061 C C . VAL A 1 272 ? -14.945 -17.628 6.111 1.00 95.75 272 VAL A C 1
ATOM 2063 O O . VAL A 1 272 ? -13.800 -17.174 6.128 1.00 95.75 272 VAL A O 1
ATOM 2066 N N . ASP A 1 273 ? -15.420 -18.382 5.122 1.00 95.38 273 ASP A N 1
ATOM 2067 C CA . ASP A 1 273 ? -14.667 -18.763 3.926 1.00 95.38 273 ASP A CA 1
ATOM 2068 C C . ASP A 1 273 ? -14.949 -17.849 2.717 1.00 95.38 273 ASP A C 1
ATOM 2070 O O . ASP A 1 273 ? -15.707 -16.872 2.781 1.00 95.38 273 ASP A O 1
ATOM 2074 N N . LEU A 1 274 ? -14.308 -18.152 1.584 1.00 90.12 274 LEU A N 1
ATOM 2075 C CA . LEU A 1 274 ? -14.501 -17.421 0.333 1.00 90.12 274 LEU A CA 1
ATOM 2076 C C . LEU A 1 274 ? -15.954 -17.436 -0.163 1.00 90.12 274 LEU A C 1
ATOM 2078 O O . LEU A 1 274 ? -16.448 -16.391 -0.581 1.00 90.12 274 LEU A O 1
ATOM 2082 N N . ALA A 1 275 ? -16.639 -18.580 -0.102 1.00 92.25 275 ALA A N 1
ATOM 2083 C CA . ALA A 1 275 ? -18.004 -18.711 -0.607 1.00 92.25 275 ALA A CA 1
ATOM 2084 C C . ALA A 1 275 ? -18.973 -17.832 0.193 1.00 92.25 275 ALA A C 1
ATOM 2086 O O . ALA A 1 275 ? -19.835 -17.164 -0.372 1.00 92.25 275 ALA A O 1
ATOM 2087 N N . GLN A 1 276 ? -18.778 -17.745 1.508 1.00 94.56 276 GLN A N 1
ATOM 2088 C CA . GLN A 1 276 ? -19.566 -16.866 2.366 1.00 94.56 276 GLN A CA 1
ATOM 2089 C C . GLN A 1 276 ? -19.300 -15.380 2.092 1.00 94.56 276 GLN A C 1
ATOM 2091 O O . GLN A 1 276 ? -20.226 -14.566 2.168 1.00 94.56 276 GLN A O 1
ATOM 2096 N N . VAL A 1 277 ? -18.058 -15.011 1.758 1.00 89.75 277 VAL A N 1
ATOM 2097 C CA . VAL A 1 277 ? -17.732 -13.649 1.301 1.00 89.75 277 VAL A CA 1
ATOM 2098 C C . VAL A 1 277 ? -18.434 -13.334 -0.021 1.00 89.75 277 VAL A C 1
ATOM 2100 O O . VAL A 1 277 ? -18.953 -12.231 -0.183 1.00 89.75 277 VAL A O 1
ATOM 2103 N N . ASP A 1 278 ? -18.513 -14.292 -0.937 1.00 87.69 278 ASP A N 1
ATOM 2104 C CA . ASP A 1 278 ? -19.203 -14.108 -2.217 1.00 87.69 278 ASP A CA 1
ATOM 2105 C C . ASP A 1 278 ? -20.698 -13.936 -2.038 1.00 87.69 278 ASP A C 1
ATOM 2107 O O . ASP A 1 278 ? -21.279 -12.986 -2.555 1.00 87.69 278 ASP A O 1
ATOM 2111 N N . ASP A 1 279 ? -21.306 -14.805 -1.238 1.00 91.38 279 ASP A N 1
ATOM 2112 C CA . ASP A 1 279 ? -22.712 -14.716 -0.871 1.00 91.38 279 ASP A CA 1
ATOM 2113 C C . ASP A 1 279 ? -23.030 -13.382 -0.192 1.00 91.38 279 ASP A C 1
ATOM 2115 O O . ASP A 1 279 ? -24.106 -12.813 -0.387 1.00 91.38 279 ASP A O 1
ATOM 2119 N N . PHE A 1 280 ? -22.110 -12.864 0.629 1.00 89.44 280 PHE A N 1
ATOM 2120 C CA . PHE A 1 280 ? -22.250 -11.537 1.213 1.00 89.44 280 PHE A CA 1
ATOM 2121 C C . PHE A 1 280 ? -22.299 -10.461 0.127 1.00 89.44 280 PHE A C 1
ATOM 2123 O O . PHE A 1 280 ? -23.239 -9.662 0.140 1.00 89.44 280 PHE A O 1
ATOM 2130 N N . TRP A 1 281 ? -21.341 -10.456 -0.805 1.00 86.12 281 TRP A N 1
ATOM 2131 C CA . TRP A 1 281 ? -21.267 -9.467 -1.884 1.00 86.12 281 TRP A CA 1
ATOM 2132 C C . TRP A 1 281 ? -22.443 -9.556 -2.857 1.00 86.12 281 TRP A C 1
ATOM 2134 O O . TRP A 1 281 ? -23.002 -8.523 -3.205 1.00 86.12 281 TRP A O 1
ATOM 2144 N N . LEU A 1 282 ? -22.898 -10.763 -3.203 1.00 87.94 282 LEU A N 1
ATOM 2145 C CA . LEU A 1 282 ? -24.080 -10.987 -4.047 1.00 87.94 282 LEU A CA 1
ATOM 2146 C C . LEU A 1 282 ? -25.371 -10.406 -3.450 1.00 87.94 282 LEU A C 1
ATOM 2148 O O . LEU A 1 282 ? -26.320 -10.133 -4.181 1.00 87.94 282 LEU A O 1
ATOM 2152 N N . ARG A 1 283 ? -25.425 -10.229 -2.124 1.00 91.19 283 ARG A N 1
ATOM 2153 C CA . ARG A 1 283 ? -26.571 -9.642 -1.412 1.00 91.19 283 ARG A CA 1
ATOM 2154 C C . ARG A 1 283 ? -26.453 -8.135 -1.189 1.00 91.19 283 ARG A C 1
ATOM 2156 O O . ARG A 1 283 ? -27.407 -7.539 -0.691 1.00 91.19 283 ARG A O 1
ATOM 2163 N N . GLN A 1 284 ? -25.309 -7.519 -1.487 1.00 87.38 284 GLN A N 1
ATOM 2164 C CA . GLN A 1 284 ? -25.151 -6.078 -1.305 1.00 87.38 284 GLN A CA 1
ATOM 2165 C C . GLN A 1 284 ? -25.791 -5.315 -2.465 1.00 87.38 284 GLN A C 1
ATOM 2167 O O . GLN A 1 284 ? -25.730 -5.730 -3.616 1.00 87.38 284 GLN A O 1
ATOM 2172 N N . ALA A 1 285 ? -26.374 -4.154 -2.160 1.00 85.88 285 ALA A N 1
ATOM 2173 C CA . ALA A 1 285 ? -26.834 -3.220 -3.190 1.00 85.88 285 ALA A CA 1
ATOM 2174 C C . ALA A 1 285 ? -25.664 -2.516 -3.905 1.00 85.88 285 ALA A C 1
ATOM 2176 O O . ALA A 1 285 ? -25.839 -1.966 -4.989 1.00 85.88 285 ALA A O 1
ATOM 2177 N N . TYR A 1 286 ? -24.488 -2.509 -3.275 1.00 83.00 286 TYR A N 1
ATOM 2178 C CA . TYR A 1 286 ? -23.265 -1.943 -3.821 1.00 83.00 286 TYR A CA 1
ATOM 2179 C C . TYR A 1 286 ? -22.471 -3.013 -4.574 1.00 83.00 286 TYR A C 1
ATOM 2181 O O . TYR A 1 286 ? -22.129 -4.045 -3.994 1.00 83.00 286 TYR A O 1
ATOM 2189 N N . ASP A 1 287 ? -22.127 -2.723 -5.827 1.00 80.25 287 ASP A N 1
ATOM 2190 C CA . ASP A 1 287 ? -21.211 -3.520 -6.637 1.00 80.25 287 ASP A CA 1
ATOM 2191 C C . ASP A 1 287 ? -19.866 -2.792 -6.745 1.00 80.25 287 ASP A C 1
ATOM 2193 O O . ASP A 1 287 ? -19.793 -1.659 -7.226 1.00 80.25 287 ASP A O 1
ATOM 2197 N N . LEU A 1 288 ? -18.796 -3.450 -6.290 1.00 78.56 288 LEU A N 1
ATOM 2198 C CA . LEU A 1 288 ? -17.431 -2.932 -6.385 1.00 78.56 288 LEU A CA 1
ATOM 2199 C C . LEU A 1 288 ? -16.958 -2.843 -7.844 1.00 78.56 288 LEU A C 1
ATOM 2201 O O . LEU A 1 288 ? -15.981 -2.152 -8.113 1.00 78.56 288 LEU A O 1
ATOM 2205 N N . ALA A 1 289 ? -17.629 -3.529 -8.777 1.00 80.00 289 ALA A N 1
ATOM 2206 C CA . ALA A 1 289 ? -17.299 -3.558 -10.200 1.00 80.00 289 ALA A CA 1
ATOM 2207 C C . ALA A 1 289 ? -15.835 -3.963 -10.470 1.00 80.00 289 ALA A C 1
ATOM 2209 O O . ALA A 1 289 ? -15.202 -3.492 -11.415 1.00 80.00 289 ALA A O 1
ATOM 2210 N N . ILE A 1 290 ? -15.291 -4.834 -9.612 1.00 79.19 290 ILE A N 1
ATOM 2211 C CA . ILE A 1 290 ? -13.966 -5.438 -9.757 1.00 79.19 290 ILE A CA 1
ATOM 2212 C C . ILE A 1 290 ? -14.163 -6.929 -9.971 1.00 79.19 290 ILE A C 1
ATOM 2214 O O . ILE A 1 290 ? -14.609 -7.652 -9.076 1.00 79.19 290 ILE A O 1
ATOM 2218 N N . GLU A 1 291 ? -13.778 -7.413 -11.147 1.00 77.56 291 GLU A N 1
ATOM 2219 C CA . GLU A 1 291 ? -13.717 -8.843 -11.386 1.00 77.56 291 GLU A CA 1
ATOM 2220 C C . GLU A 1 291 ? -12.668 -9.485 -10.479 1.00 77.56 291 GLU A C 1
ATOM 2222 O O . GLU A 1 291 ? -11.594 -8.950 -10.197 1.00 77.56 291 GLU A O 1
ATOM 2227 N N . ARG A 1 292 ? -12.934 -10.716 -10.062 1.00 76.38 292 ARG A N 1
ATOM 2228 C CA . ARG A 1 292 ? -12.095 -11.423 -9.082 1.00 76.38 292 ARG A CA 1
ATOM 2229 C C . ARG A 1 292 ? -10.665 -11.624 -9.560 1.00 76.38 292 ARG A C 1
ATOM 2231 O O . ARG A 1 292 ? -9.726 -11.557 -8.771 1.00 76.38 292 ARG A O 1
ATOM 2238 N N . ALA A 1 293 ? -10.504 -11.821 -10.866 1.00 72.00 293 ALA A N 1
ATOM 2239 C CA . ALA A 1 293 ? -9.202 -11.917 -11.502 1.00 72.00 293 ALA A CA 1
ATOM 2240 C C . ALA A 1 293 ? -8.426 -10.590 -11.466 1.00 72.00 293 ALA A C 1
ATOM 2242 O O . ALA A 1 293 ? -7.199 -10.633 -11.423 1.00 72.00 293 ALA A O 1
ATOM 2243 N N . GLN A 1 294 ? -9.104 -9.435 -11.456 1.00 80.75 294 GLN A N 1
ATOM 2244 C CA . GLN A 1 294 ? -8.475 -8.114 -11.361 1.00 80.75 294 GLN A CA 1
ATOM 2245 C C . GLN A 1 294 ? -7.989 -7.861 -9.932 1.00 80.75 294 GLN A C 1
ATOM 2247 O O . GLN A 1 294 ? -6.829 -7.500 -9.728 1.00 80.75 294 GLN A O 1
ATOM 2252 N N . GLY A 1 295 ? -8.831 -8.124 -8.928 1.00 81.00 295 GLY A N 1
ATOM 2253 C CA . GLY A 1 295 ? -8.531 -7.799 -7.531 1.00 81.00 295 GLY A CA 1
ATOM 2254 C C . GLY A 1 295 ? -8.151 -6.323 -7.336 1.00 81.00 295 GLY A C 1
ATOM 2255 O O . GLY A 1 295 ? -8.358 -5.495 -8.218 1.00 81.00 295 GLY A O 1
ATOM 2256 N N . ASN A 1 296 ? -7.564 -5.984 -6.183 1.00 82.31 296 ASN A N 1
ATOM 2257 C CA . ASN A 1 296 ? -7.244 -4.583 -5.896 1.00 82.31 296 ASN A CA 1
ATOM 2258 C C . ASN A 1 296 ? -6.103 -4.034 -6.772 1.00 82.31 296 ASN A C 1
ATOM 2260 O O . ASN A 1 296 ? -6.248 -2.978 -7.353 1.00 82.31 296 ASN A O 1
ATOM 2264 N N . CYS A 1 297 ? -4.980 -4.742 -6.917 1.00 86.69 297 CYS A N 1
ATOM 2265 C CA . CYS A 1 297 ? -3.893 -4.307 -7.805 1.00 86.69 297 CYS A CA 1
ATOM 2266 C C . CYS A 1 297 ? -3.967 -5.077 -9.130 1.00 86.69 297 CYS A C 1
ATOM 2268 O O . CYS A 1 297 ? -3.468 -6.204 -9.170 1.00 86.69 297 CYS A O 1
ATOM 2270 N N . VAL A 1 298 ? -4.572 -4.511 -10.184 1.00 87.88 298 VAL A N 1
ATOM 2271 C CA . VAL A 1 298 ? -4.984 -5.206 -11.434 1.00 87.88 298 VAL A CA 1
ATOM 2272 C C . VAL A 1 298 ? -3.914 -6.139 -11.992 1.00 87.88 298 VAL A C 1
ATOM 2274 O O . VAL A 1 298 ? -4.113 -7.351 -12.059 1.00 87.88 298 VAL A O 1
ATOM 2277 N N . TYR A 1 299 ? -2.731 -5.611 -12.277 1.00 90.31 299 TYR A N 1
ATOM 2278 C CA . TYR A 1 299 ? -1.632 -6.356 -12.890 1.00 90.31 299 TYR A CA 1
ATOM 2279 C C . TYR A 1 299 ? -0.548 -6.764 -11.896 1.00 90.31 299 TYR A C 1
ATOM 2281 O O . TYR A 1 299 ? 0.601 -6.944 -12.275 1.00 90.31 299 TYR A O 1
ATOM 2289 N N . CYS A 1 300 ? -0.889 -6.952 -10.620 1.00 89.19 300 CYS A N 1
ATOM 2290 C CA . CYS A 1 300 ? 0.079 -7.363 -9.605 1.00 89.19 300 CYS A CA 1
ATOM 2291 C C . CYS A 1 300 ? 0.882 -8.608 -10.017 1.00 89.19 300 CYS A C 1
ATOM 2293 O O . CYS A 1 300 ? 0.315 -9.666 -10.292 1.00 89.19 300 CYS A O 1
ATOM 2295 N N . PHE A 1 301 ? 2.208 -8.508 -9.949 1.00 86.44 301 PHE A N 1
ATOM 2296 C CA . PHE A 1 301 ? 3.146 -9.580 -10.290 1.00 86.44 301 PHE A CA 1
ATOM 2297 C C . PHE A 1 301 ? 3.032 -10.817 -9.397 1.00 86.44 301 PHE A C 1
ATOM 2299 O O . PHE A 1 301 ? 3.555 -11.871 -9.746 1.00 86.44 301 PHE A O 1
ATOM 2306 N N . MET A 1 302 ? 2.325 -10.733 -8.268 1.00 84.31 302 MET A N 1
ATOM 2307 C CA . MET A 1 302 ? 1.985 -11.888 -7.434 1.00 84.31 302 MET A CA 1
ATOM 2308 C C . MET A 1 302 ? 0.895 -12.775 -8.041 1.00 84.31 302 MET A C 1
ATOM 2310 O O . MET A 1 302 ? 0.777 -13.938 -7.657 1.00 84.31 302 MET A O 1
ATOM 2314 N N . LYS A 1 303 ? 0.131 -12.274 -9.019 1.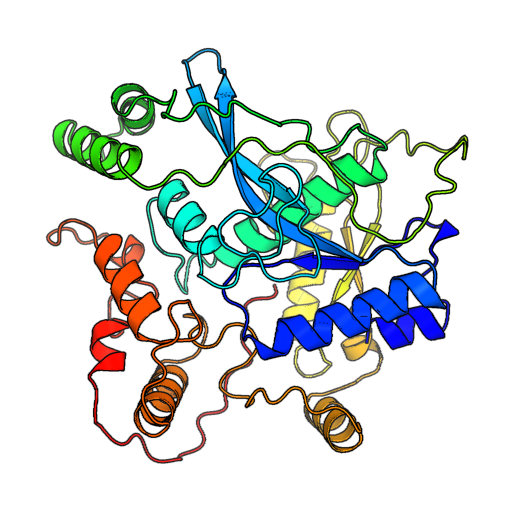00 84.50 303 LYS A N 1
ATOM 2315 C CA . LYS A 1 303 ? -0.812 -13.096 -9.780 1.00 84.50 303 LYS A CA 1
ATOM 2316 C C . LYS A 1 303 ? -0.062 -14.043 -10.698 1.00 84.50 303 LYS A C 1
ATOM 2318 O O . LYS A 1 303 ? 0.925 -13.653 -11.318 1.00 84.50 303 LYS A O 1
ATOM 2323 N N . GLY A 1 304 ? -0.552 -15.278 -10.811 1.00 81.25 304 GLY A N 1
ATOM 2324 C CA . GLY A 1 304 ? -0.023 -16.276 -11.742 1.00 81.25 304 GLY A CA 1
ATOM 2325 C C . GLY A 1 304 ? -0.028 -15.774 -13.189 1.00 81.25 304 GLY A C 1
ATOM 2326 O O . GLY A 1 304 ? -0.916 -15.024 -13.586 1.00 81.25 304 GLY A O 1
ATOM 2327 N N . GLU A 1 305 ? 0.937 -16.225 -13.995 1.00 84.81 305 GLU A N 1
ATOM 2328 C CA . GLU A 1 305 ? 1.042 -15.833 -15.411 1.00 84.81 305 GLU A CA 1
ATOM 2329 C C . GLU A 1 305 ? -0.267 -16.058 -16.200 1.00 84.81 305 GLU A C 1
ATOM 2331 O O . GLU A 1 305 ? -0.678 -15.139 -16.910 1.00 84.81 305 GLU A O 1
ATOM 2336 N N . PRO A 1 306 ? -1.000 -17.184 -16.040 1.00 84.44 306 PRO A N 1
ATOM 2337 C CA . PRO A 1 306 ? -2.274 -17.369 -16.737 1.00 84.44 306 PRO A CA 1
ATOM 2338 C C . PRO A 1 306 ? -3.324 -16.306 -16.389 1.00 84.44 306 PRO A C 1
ATOM 2340 O O . PRO A 1 306 ? -4.113 -15.920 -17.246 1.00 84.44 306 PRO A O 1
ATOM 2343 N N . ALA A 1 307 ? -3.342 -15.818 -15.144 1.00 84.62 307 ALA A N 1
ATOM 2344 C CA . ALA A 1 307 ? -4.256 -14.755 -14.733 1.00 84.62 307 ALA A CA 1
ATOM 2345 C C . ALA A 1 307 ? -3.873 -13.420 -15.387 1.00 84.62 307 ALA A C 1
ATOM 2347 O O . ALA A 1 307 ? -4.740 -12.746 -15.934 1.00 84.62 307 ALA A O 1
ATOM 2348 N N . LEU A 1 308 ? -2.579 -13.083 -15.412 1.00 88.44 308 LEU A N 1
ATOM 2349 C CA . LEU A 1 308 ? -2.080 -11.867 -16.065 1.00 88.44 308 LEU A CA 1
ATOM 2350 C C . LEU A 1 308 ? -2.379 -11.857 -17.572 1.00 88.44 308 LEU A C 1
ATOM 2352 O O . LEU A 1 308 ? -2.847 -10.850 -18.094 1.00 88.44 308 LEU A O 1
ATOM 2356 N N . ARG A 1 309 ? -2.192 -12.988 -18.266 1.00 87.94 309 ARG A N 1
ATOM 2357 C CA . ARG A 1 309 ? -2.521 -13.113 -19.697 1.00 87.94 309 ARG A CA 1
ATOM 2358 C C . ARG A 1 309 ? -4.022 -12.983 -19.970 1.00 87.94 309 ARG A C 1
ATOM 2360 O O . ARG A 1 309 ? -4.406 -12.355 -20.953 1.00 87.94 309 ARG A O 1
ATOM 2367 N N . ARG A 1 310 ? -4.882 -13.518 -19.094 1.00 86.12 310 ARG A N 1
ATOM 2368 C CA . ARG A 1 310 ? -6.344 -13.338 -19.199 1.00 86.12 310 ARG A CA 1
ATOM 2369 C C . ARG A 1 310 ? -6.762 -11.884 -19.035 1.00 86.12 310 ARG A C 1
ATOM 2371 O O . ARG A 1 310 ? -7.584 -11.421 -19.819 1.00 86.12 310 ARG A O 1
ATOM 2378 N N . LEU A 1 311 ? -6.187 -11.184 -18.056 1.00 88.31 311 LEU A N 1
ATOM 2379 C CA . LEU A 1 311 ? -6.420 -9.753 -17.854 1.00 88.31 311 LEU A CA 1
ATOM 2380 C C . LEU A 1 311 ? -5.986 -8.952 -19.084 1.00 88.31 311 LEU A C 1
ATOM 2382 O O . LEU A 1 311 ? -6.794 -8.204 -19.622 1.00 88.31 311 LEU A O 1
ATOM 2386 N N . ALA A 1 312 ? -4.783 -9.213 -19.606 1.00 89.00 312 ALA A N 1
ATOM 2387 C CA . ALA A 1 312 ? -4.280 -8.570 -20.820 1.00 89.00 312 ALA A CA 1
ATOM 2388 C C . ALA A 1 312 ? -5.193 -8.820 -22.032 1.00 89.00 312 ALA A C 1
ATOM 2390 O O . ALA A 1 312 ? -5.480 -7.915 -22.814 1.00 89.00 312 ALA A O 1
ATOM 2391 N N . ALA A 1 313 ? -5.695 -10.049 -22.186 1.00 85.75 313 ALA A N 1
ATOM 2392 C CA . ALA A 1 313 ? -6.636 -10.389 -23.246 1.00 85.75 313 ALA A CA 1
ATOM 2393 C C . ALA A 1 313 ? -7.997 -9.697 -23.077 1.00 85.75 313 ALA A C 1
ATOM 2395 O O . ALA A 1 313 ? -8.600 -9.311 -24.076 1.00 85.75 313 ALA A O 1
ATOM 2396 N N . ALA A 1 314 ? -8.483 -9.541 -21.842 1.00 84.56 314 ALA A N 1
ATOM 2397 C CA . ALA A 1 314 ? -9.709 -8.808 -21.549 1.00 84.56 314 ALA A CA 1
ATOM 2398 C C . ALA A 1 314 ? -9.550 -7.303 -21.816 1.00 84.56 314 ALA A C 1
ATOM 2400 O O . ALA A 1 314 ? -10.385 -6.740 -22.520 1.00 84.56 314 ALA A O 1
ATOM 2401 N N . GLU A 1 315 ? -8.455 -6.688 -21.355 1.00 86.38 315 GLU A N 1
ATOM 2402 C CA . GLU A 1 315 ? -8.138 -5.272 -21.593 1.00 86.38 315 GLU A CA 1
ATOM 2403 C C . GLU A 1 315 ? -8.100 -4.942 -23.087 1.00 86.38 315 GLU A C 1
ATOM 2405 O O . GLU A 1 315 ? -8.658 -3.936 -23.492 1.00 86.38 315 GLU A O 1
ATOM 2410 N N . ARG A 1 316 ? -7.529 -5.815 -23.930 1.00 83.56 316 ARG A N 1
ATOM 2411 C CA . ARG A 1 316 ? -7.497 -5.607 -25.392 1.00 83.56 316 ARG A CA 1
ATOM 2412 C C . ARG A 1 316 ? -8.867 -5.689 -26.073 1.00 83.56 316 ARG A C 1
ATOM 2414 O O . ARG A 1 316 ? -9.025 -5.150 -27.165 1.00 83.56 316 ARG A O 1
ATOM 2421 N N . ARG A 1 317 ? -9.823 -6.429 -25.495 1.00 81.38 317 ARG A N 1
ATOM 2422 C CA . ARG A 1 317 ? -11.185 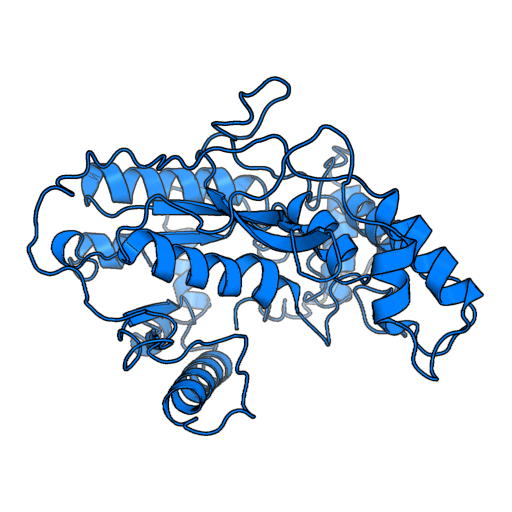-6.578 -26.045 1.00 81.38 317 ARG A CA 1
ATOM 2423 C C . ARG A 1 317 ? -12.086 -5.414 -25.654 1.00 81.38 317 ARG A C 1
ATOM 2425 O O . ARG A 1 317 ? -12.935 -5.014 -26.446 1.00 81.38 317 ARG A O 1
ATOM 2432 N N . SER A 1 318 ? -11.910 -4.891 -24.447 1.00 72.44 318 SER A N 1
ATOM 2433 C CA . SER A 1 318 ? -12.489 -3.615 -24.042 1.00 72.44 318 SER A CA 1
ATOM 2434 C C . SER A 1 318 ? -11.822 -2.516 -24.879 1.00 72.44 318 SER A C 1
ATOM 2436 O O . SER A 1 318 ? -10.606 -2.517 -25.024 1.00 72.44 318 SER A O 1
ATOM 2438 N N . ALA A 1 319 ? -12.586 -1.621 -25.515 1.00 54.66 319 ALA A N 1
ATOM 2439 C CA . ALA A 1 319 ? -12.016 -0.552 -26.347 1.00 54.66 319 ALA A CA 1
ATOM 2440 C C . ALA A 1 319 ? -10.876 0.182 -25.600 1.00 54.66 319 ALA A C 1
ATOM 2442 O O . ALA A 1 319 ? -10.986 0.340 -24.382 1.00 54.66 319 ALA A O 1
ATOM 2443 N N . PRO A 1 320 ? -9.793 0.611 -26.281 1.00 52.12 320 PRO A N 1
ATOM 2444 C CA . PRO A 1 320 ? -8.538 0.989 -25.644 1.00 52.12 320 PRO A CA 1
ATOM 2445 C C . PRO A 1 320 ? -8.690 2.319 -24.908 1.00 52.12 320 PRO A C 1
ATOM 2447 O O . PRO A 1 320 ? -8.339 3.379 -25.415 1.00 52.12 320 PRO A O 1
ATOM 2450 N N . VAL A 1 321 ? -9.198 2.269 -23.685 1.00 49.66 321 VAL A N 1
ATOM 2451 C CA . VAL A 1 321 ? -8.821 3.246 -22.678 1.00 49.66 321 VAL A CA 1
ATOM 2452 C C . VAL A 1 321 ? -7.542 2.679 -22.092 1.00 49.66 321 VAL A C 1
ATOM 2454 O O . VAL A 1 321 ? -7.580 1.877 -21.164 1.00 49.66 321 VAL A O 1
ATOM 2457 N N . ALA A 1 322 ? -6.408 3.003 -22.719 1.00 53.38 322 ALA A N 1
ATOM 2458 C CA . ALA A 1 322 ? -5.121 2.772 -22.086 1.00 53.38 322 ALA A CA 1
ATOM 2459 C C . ALA A 1 322 ? -5.182 3.513 -20.750 1.00 53.38 322 ALA A C 1
ATOM 2461 O O . ALA A 1 322 ? -5.262 4.739 -20.723 1.00 53.38 322 ALA A O 1
ATOM 2462 N N . ALA A 1 323 ? -5.281 2.775 -19.648 1.00 64.12 323 ALA A N 1
ATOM 2463 C CA . ALA A 1 323 ? -5.183 3.404 -18.350 1.00 64.12 323 ALA A CA 1
ATOM 2464 C C . ALA A 1 323 ? -3.754 3.943 -18.239 1.00 64.12 323 ALA A C 1
ATOM 2466 O O . ALA A 1 323 ? -2.803 3.164 -18.331 1.00 64.12 323 ALA A O 1
ATOM 2467 N N . ASP A 1 324 ? -3.606 5.253 -18.044 1.00 73.69 324 ASP A N 1
ATOM 2468 C CA . ASP A 1 324 ? -2.317 5.948 -17.890 1.00 73.69 324 ASP A CA 1
ATOM 2469 C C . ASP A 1 324 ? -1.633 5.628 -16.537 1.00 73.69 324 ASP A C 1
ATOM 2471 O O . ASP A 1 324 ? -0.949 6.457 -15.944 1.00 73.69 324 ASP A O 1
ATOM 2475 N N . GLY A 1 325 ? -1.821 4.412 -16.018 1.00 87.12 325 GLY A N 1
ATOM 2476 C CA . GLY A 1 325 ? -1.411 3.996 -14.684 1.00 87.12 325 GLY A CA 1
ATOM 2477 C C . GLY A 1 325 ? -1.438 2.475 -14.497 1.00 87.12 325 GLY A C 1
ATOM 2478 O O . GLY A 1 325 ? -1.705 1.724 -15.441 1.00 87.12 325 GLY A O 1
ATOM 2479 N N . PRO A 1 326 ? -1.213 1.980 -13.268 1.00 90.69 326 PRO A N 1
ATOM 2480 C CA . PRO A 1 326 ? -1.046 0.552 -12.982 1.00 90.69 326 PRO A CA 1
ATOM 2481 C C . PRO A 1 326 ? -2.277 -0.326 -13.243 1.00 90.69 326 PRO A C 1
ATOM 2483 O O . PRO A 1 326 ? -2.184 -1.555 -13.158 1.00 90.69 326 PRO A O 1
ATOM 2486 N N . ALA A 1 327 ? -3.430 0.264 -13.554 1.00 88.94 327 ALA A N 1
ATOM 2487 C CA . ALA A 1 327 ? -4.592 -0.480 -14.022 1.00 88.94 327 ALA A CA 1
ATOM 2488 C C . ALA A 1 327 ? -4.406 -1.045 -15.446 1.00 88.94 327 ALA A C 1
ATOM 2490 O O . ALA A 1 327 ? -5.081 -2.014 -15.781 1.00 88.94 327 ALA A O 1
ATOM 2491 N N . GLY A 1 328 ? -3.492 -0.489 -16.252 1.00 89.94 328 GLY A N 1
ATOM 2492 C CA . GLY A 1 328 ? -3.209 -0.922 -17.624 1.00 89.94 328 GLY A CA 1
ATOM 2493 C C . GLY A 1 328 ? -1.890 -1.682 -17.742 1.00 89.94 328 GLY A C 1
ATOM 2494 O O . GLY A 1 328 ? -0.891 -1.327 -17.113 1.00 89.94 328 GLY A O 1
ATOM 2495 N N . ILE A 1 329 ? -1.851 -2.726 -18.575 1.00 90.69 329 ILE A N 1
ATOM 2496 C CA . ILE A 1 329 ? -0.658 -3.582 -18.690 1.00 90.69 329 ILE A CA 1
ATOM 2497 C C . ILE A 1 329 ? 0.571 -2.842 -19.235 1.00 90.69 329 ILE A C 1
ATOM 2499 O O . ILE A 1 329 ? 1.704 -3.162 -18.870 1.00 90.69 329 ILE A O 1
ATOM 2503 N N . ASN A 1 330 ? 0.360 -1.840 -20.091 1.00 90.62 330 ASN A N 1
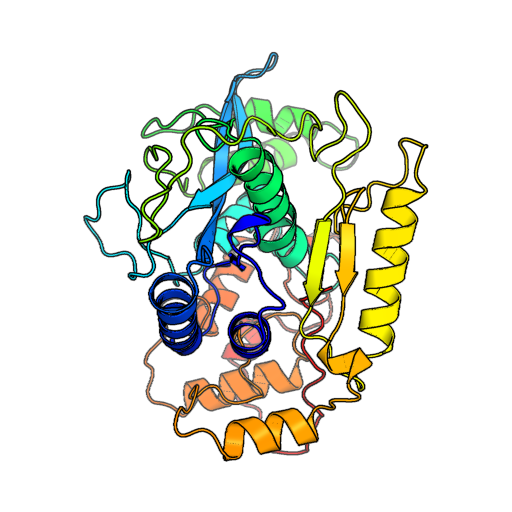ATOM 2504 C CA . ASN A 1 330 ? 1.453 -1.098 -20.716 1.00 90.62 330 ASN A CA 1
ATOM 2505 C C . ASN A 1 330 ? 2.264 -0.302 -19.690 1.00 90.62 330 ASN A C 1
ATOM 2507 O O . ASN A 1 330 ? 3.485 -0.290 -19.786 1.00 90.62 330 ASN A O 1
ATOM 2511 N N . TRP A 1 331 ? 1.629 0.240 -18.646 1.00 91.12 331 TRP A N 1
ATOM 2512 C CA . TRP A 1 331 ? 2.344 0.905 -17.553 1.00 91.12 331 TRP A CA 1
ATOM 2513 C C . TRP A 1 331 ? 3.356 -0.038 -16.881 1.00 91.12 331 TRP A C 1
ATOM 2515 O O . TRP A 1 331 ? 4.499 0.345 -16.624 1.00 91.12 331 TRP A O 1
ATOM 2525 N N . TRP A 1 332 ? 2.972 -1.303 -16.666 1.00 91.00 332 TRP A N 1
ATOM 2526 C CA . TRP A 1 332 ? 3.854 -2.326 -16.090 1.00 91.00 332 TRP A CA 1
ATOM 2527 C C . TRP A 1 332 ? 4.977 -2.735 -17.042 1.00 91.00 332 TRP A C 1
ATOM 2529 O O . TRP A 1 332 ? 6.105 -2.952 -16.606 1.00 91.00 332 TRP A O 1
ATOM 2539 N N . ALA A 1 333 ? 4.691 -2.824 -18.342 1.00 89.75 333 ALA A N 1
ATOM 2540 C CA . ALA A 1 333 ? 5.712 -3.073 -19.354 1.00 89.75 333 ALA A CA 1
ATOM 2541 C C . ALA A 1 333 ? 6.733 -1.925 -19.411 1.00 89.75 333 ALA A C 1
ATOM 2543 O O . ALA A 1 333 ? 7.937 -2.173 -19.475 1.00 89.75 333 ALA A O 1
ATOM 2544 N N . ASP A 1 334 ? 6.258 -0.684 -19.330 1.00 87.62 334 ASP A N 1
ATOM 2545 C CA . ASP A 1 334 ? 7.100 0.501 -19.399 1.00 87.62 334 ASP A CA 1
ATOM 2546 C C . ASP A 1 334 ? 7.974 0.637 -18.155 1.00 87.62 334 ASP A C 1
ATOM 2548 O O . ASP A 1 334 ? 9.171 0.889 -18.283 1.00 87.62 334 ASP A O 1
ATOM 2552 N N . ILE A 1 335 ? 7.423 0.444 -16.952 1.00 84.69 335 ILE A N 1
ATOM 2553 C CA . ILE A 1 335 ? 8.223 0.486 -15.724 1.00 84.69 335 ILE A CA 1
ATOM 2554 C C . ILE A 1 335 ? 9.219 -0.689 -15.684 1.00 84.69 335 ILE A C 1
ATOM 2556 O O . ILE A 1 335 ? 10.385 -0.475 -15.365 1.00 84.69 335 ILE A O 1
ATOM 2560 N N . GLU A 1 336 ? 8.834 -1.905 -16.094 1.00 85.50 336 GLU A N 1
ATOM 2561 C CA . GLU A 1 336 ? 9.767 -3.041 -16.178 1.00 85.50 336 GLU A CA 1
ATOM 2562 C C . GLU A 1 336 ? 10.920 -2.748 -17.145 1.00 85.50 336 GLU A C 1
ATOM 2564 O O . GLU A 1 336 ? 12.077 -2.986 -16.812 1.00 85.50 336 GLU A O 1
ATOM 2569 N N . ALA A 1 337 ? 10.630 -2.153 -18.305 1.00 81.06 337 ALA A N 1
ATOM 2570 C CA . ALA A 1 337 ? 11.649 -1.740 -19.263 1.00 81.06 337 ALA A CA 1
ATOM 2571 C C . ALA A 1 337 ? 12.526 -0.591 -18.734 1.00 81.06 337 ALA A C 1
ATOM 2573 O O . ALA A 1 337 ? 13.740 -0.613 -18.931 1.00 81.06 337 ALA A O 1
ATOM 2574 N N . ARG A 1 338 ? 11.946 0.397 -18.034 1.00 77.81 338 ARG A N 1
ATOM 2575 C CA . ARG A 1 338 ? 12.690 1.521 -17.429 1.00 77.81 338 ARG A CA 1
ATOM 2576 C C . ARG A 1 338 ? 13.718 1.047 -16.407 1.00 77.81 338 ARG A C 1
ATOM 2578 O O . ARG A 1 338 ? 14.772 1.665 -16.291 1.00 77.81 338 ARG A O 1
ATOM 2585 N N . TYR A 1 339 ? 13.408 -0.016 -15.671 1.00 75.19 339 TYR A N 1
ATOM 2586 C CA . TYR A 1 339 ? 14.278 -0.580 -14.641 1.00 75.19 339 TYR A CA 1
ATOM 2587 C C . TYR A 1 339 ? 14.972 -1.875 -15.083 1.00 75.19 339 TYR A C 1
ATOM 2589 O O . TYR A 1 339 ? 15.590 -2.535 -14.252 1.00 75.19 339 TYR A O 1
ATOM 2597 N N . ALA A 1 340 ? 14.929 -2.224 -16.372 1.00 66.88 340 ALA A N 1
ATOM 2598 C CA . ALA A 1 340 ? 15.745 -3.292 -16.931 1.00 66.88 340 ALA A CA 1
ATOM 2599 C C . ALA A 1 340 ? 17.230 -2.890 -16.849 1.00 66.88 340 ALA A C 1
ATOM 2601 O O . ALA A 1 340 ? 17.652 -1.913 -17.467 1.00 66.88 340 ALA A O 1
ATOM 2602 N N . GLY A 1 341 ? 18.029 -3.603 -16.050 1.00 57.69 341 GLY A N 1
ATOM 2603 C CA . GLY A 1 341 ? 19.472 -3.366 -15.971 1.00 57.69 341 GLY A CA 1
ATOM 2604 C C . GLY A 1 341 ? 20.190 -3.655 -17.302 1.00 57.69 341 GLY A C 1
ATOM 2605 O O . GLY A 1 341 ? 19.640 -4.360 -18.152 1.00 57.69 341 GLY A O 1
ATOM 2606 N N . PRO A 1 342 ? 21.422 -3.142 -17.502 1.00 51.84 342 PRO A N 1
ATOM 2607 C CA . PRO A 1 342 ? 22.240 -3.492 -18.662 1.00 51.84 342 PRO A CA 1
ATOM 2608 C C . PRO A 1 342 ? 22.446 -5.015 -18.720 1.00 51.84 342 PRO A C 1
ATOM 2610 O O . PRO A 1 342 ? 22.766 -5.665 -17.727 1.00 51.84 342 PRO A O 1
ATOM 2613 N N . SER A 1 343 ? 22.169 -5.585 -19.885 1.00 50.59 343 SER A N 1
ATOM 2614 C CA . SER A 1 343 ? 21.603 -6.923 -20.059 1.00 50.59 343 SER A CA 1
ATOM 2615 C C . SER A 1 343 ? 22.599 -8.082 -20.193 1.00 50.59 343 SER A C 1
ATOM 2617 O O . SER A 1 343 ? 22.301 -9.012 -20.935 1.00 50.59 343 SER A O 1
ATOM 2619 N N . ASP A 1 344 ? 23.734 -8.075 -19.491 1.00 49.75 344 ASP A N 1
ATOM 2620 C CA . ASP A 1 344 ? 24.764 -9.119 -19.683 1.00 49.75 344 ASP A CA 1
ATOM 2621 C C . ASP A 1 344 ? 25.118 -9.931 -18.426 1.00 49.75 344 ASP A C 1
ATOM 2623 O O . ASP A 1 344 ? 25.929 -10.853 -18.511 1.00 49.75 344 ASP A O 1
ATOM 2627 N N . ASP A 1 345 ? 24.494 -9.657 -17.274 1.00 51.09 345 ASP A N 1
ATOM 2628 C CA . ASP A 1 345 ? 24.845 -10.322 -16.013 1.00 51.09 345 ASP A CA 1
ATOM 2629 C C . ASP A 1 345 ? 23.759 -11.256 -15.459 1.00 51.09 345 ASP A C 1
ATOM 2631 O O . ASP A 1 345 ? 22.553 -11.009 -15.541 1.00 51.09 345 ASP A O 1
ATOM 2635 N N . SER A 1 346 ? 24.217 -12.347 -14.841 1.00 44.41 346 SER A N 1
ATOM 2636 C CA . SER A 1 346 ? 23.391 -13.436 -14.287 1.00 44.41 346 SER A CA 1
ATOM 2637 C C . SER A 1 346 ? 22.472 -13.035 -13.113 1.00 44.41 346 SER A C 1
ATOM 2639 O O . SER A 1 346 ? 21.593 -13.808 -12.727 1.00 44.41 346 SER A O 1
ATOM 2641 N N . ASP A 1 347 ? 22.594 -11.799 -12.619 1.00 50.09 347 ASP A N 1
ATOM 2642 C CA . ASP A 1 347 ? 21.801 -11.194 -11.535 1.00 50.09 347 ASP A CA 1
ATOM 2643 C C . ASP A 1 347 ? 20.452 -10.584 -11.999 1.00 50.09 347 ASP A C 1
ATOM 2645 O O . ASP A 1 347 ? 19.801 -9.824 -11.275 1.00 50.09 347 ASP A O 1
ATOM 2649 N N . ALA A 1 348 ? 19.970 -10.944 -13.194 1.00 52.03 348 ALA A N 1
ATOM 2650 C CA . ALA A 1 348 ? 18.807 -10.336 -13.853 1.00 52.03 348 ALA A CA 1
ATOM 2651 C C . ALA A 1 348 ? 17.443 -10.467 -13.117 1.00 52.03 348 ALA A C 1
ATOM 2653 O O . ALA A 1 348 ? 16.446 -9.897 -13.563 1.00 52.03 348 ALA A O 1
ATOM 2654 N N . GLN A 1 349 ? 17.355 -11.181 -11.983 1.00 52.00 349 GLN A N 1
ATOM 2655 C CA . GLN A 1 349 ? 16.108 -11.301 -11.205 1.00 52.00 349 GLN A CA 1
ATOM 2656 C C . GLN A 1 349 ? 15.726 -9.981 -10.517 1.00 52.00 349 GLN A C 1
ATOM 2658 O O . GLN A 1 349 ? 14.561 -9.769 -10.188 1.00 52.00 349 GLN A O 1
ATOM 2663 N N . GLN A 1 350 ? 16.697 -9.085 -10.324 1.00 55.72 350 GLN A N 1
ATOM 2664 C CA . GLN A 1 350 ? 16.495 -7.752 -9.749 1.00 55.72 350 GLN A CA 1
ATOM 2665 C C . GLN A 1 350 ? 15.753 -6.802 -10.705 1.00 55.72 350 GLN A C 1
ATOM 2667 O O . GLN A 1 350 ? 15.268 -5.759 -10.291 1.00 55.72 350 GLN A O 1
ATOM 2672 N N . PHE A 1 351 ? 15.624 -7.158 -11.981 1.00 60.66 351 PHE A N 1
ATOM 2673 C CA . PHE A 1 351 ? 15.106 -6.254 -13.008 1.00 60.66 351 PHE A CA 1
ATOM 2674 C C . PHE A 1 351 ? 13.816 -6.743 -13.669 1.00 60.66 351 PHE A C 1
ATOM 2676 O O . PHE A 1 351 ? 13.346 -6.138 -14.626 1.00 60.66 351 PHE A O 1
ATOM 2683 N N . LYS A 1 352 ? 13.237 -7.835 -13.163 1.00 67.06 352 LYS A N 1
ATOM 2684 C CA . LYS A 1 352 ? 11.964 -8.378 -13.637 1.00 67.06 352 LYS A CA 1
ATOM 2685 C C . LYS A 1 352 ? 10.971 -8.472 -12.492 1.00 67.06 352 LYS A C 1
ATOM 2687 O O . LYS A 1 352 ? 11.325 -8.872 -11.383 1.00 67.06 352 LYS A O 1
ATOM 2692 N N . PHE A 1 353 ? 9.714 -8.155 -12.779 1.00 73.81 353 PHE A N 1
ATOM 2693 C CA . PHE A 1 353 ? 8.616 -8.336 -11.830 1.00 73.81 353 PHE A CA 1
ATOM 2694 C C . PHE A 1 353 ? 8.369 -9.814 -11.525 1.00 73.81 353 PHE A C 1
ATOM 2696 O O . PHE A 1 353 ? 8.128 -10.237 -10.387 1.00 73.81 353 PHE A O 1
ATOM 2703 N N . LEU A 1 354 ? 8.411 -10.616 -12.585 1.00 74.75 354 LEU A N 1
ATOM 2704 C CA . LEU A 1 354 ? 8.329 -12.060 -12.498 1.00 74.75 354 LEU A CA 1
ATOM 2705 C C . LEU A 1 354 ? 9.733 -12.665 -12.344 1.00 74.75 354 LEU A C 1
ATOM 2707 O O . LEU A 1 354 ? 10.755 -11.986 -12.379 1.00 74.75 354 LEU A O 1
ATOM 2711 N N . THR A 1 355 ? 9.799 -13.975 -12.123 1.00 68.62 355 THR A N 1
ATOM 2712 C CA . THR A 1 355 ? 11.081 -14.688 -12.019 1.00 68.62 355 THR A CA 1
ATOM 2713 C C . THR A 1 355 ? 11.852 -14.628 -13.341 1.00 68.62 355 THR A C 1
ATOM 2715 O O . THR A 1 355 ? 11.231 -14.554 -14.392 1.00 68.62 355 THR A O 1
ATOM 2718 N N . LEU A 1 356 ? 13.181 -14.779 -13.321 1.00 64.25 356 LEU A N 1
ATOM 2719 C CA . LEU A 1 356 ? 14.060 -14.721 -14.507 1.00 64.25 356 LEU A CA 1
ATOM 2720 C C . LEU A 1 356 ? 13.535 -15.414 -15.778 1.00 64.25 356 LEU A C 1
ATOM 2722 O O . LEU A 1 356 ? 13.676 -14.876 -16.877 1.00 64.25 356 LEU A O 1
ATOM 2726 N N . ARG A 1 357 ? 12.945 -16.604 -15.605 1.00 69.56 357 ARG A N 1
ATOM 2727 C CA . ARG A 1 357 ? 12.440 -17.483 -16.674 1.00 69.56 357 ARG A CA 1
ATOM 2728 C C . ARG A 1 357 ? 10.990 -17.209 -17.088 1.00 69.56 357 ARG A C 1
ATOM 2730 O O . ARG A 1 357 ? 10.491 -17.871 -17.988 1.00 69.56 357 ARG A O 1
ATOM 2737 N N . ALA A 1 358 ? 10.307 -16.305 -16.396 1.00 75.50 358 ALA A N 1
ATOM 2738 C CA . ALA A 1 358 ? 8.940 -15.917 -16.703 1.00 75.50 358 ALA A CA 1
ATOM 2739 C C . ALA A 1 358 ? 8.929 -14.803 -17.765 1.00 75.50 358 ALA A C 1
ATOM 2741 O O . ALA A 1 358 ? 9.923 -14.074 -17.892 1.00 75.50 358 ALA A O 1
ATOM 2742 N N . PRO A 1 359 ? 7.821 -14.666 -18.514 1.00 83.19 359 PRO A N 1
ATOM 2743 C CA . PRO A 1 359 ? 7.660 -13.575 -19.464 1.00 83.19 359 PRO A CA 1
ATOM 2744 C C . PRO A 1 359 ? 7.685 -12.213 -18.760 1.00 83.19 359 PRO A C 1
ATOM 2746 O O . PRO A 1 359 ? 7.257 -12.069 -17.618 1.00 83.19 359 PRO A O 1
ATOM 2749 N N . THR A 1 360 ? 8.159 -11.205 -19.467 1.00 88.25 360 THR A N 1
ATOM 2750 C CA . THR A 1 360 ? 8.004 -9.787 -19.134 1.00 88.25 360 THR A CA 1
ATOM 2751 C C . THR A 1 360 ? 6.557 -9.340 -19.338 1.00 88.25 360 THR A C 1
ATOM 2753 O O . THR A 1 360 ? 5.792 -9.945 -20.097 1.00 88.25 360 THR A O 1
ATOM 2756 N N . TYR A 1 361 ? 6.174 -8.225 -18.725 1.00 89.88 361 TYR A N 1
ATOM 2757 C CA . TYR A 1 361 ? 4.884 -7.582 -18.978 1.00 89.88 361 TYR A CA 1
ATOM 2758 C C . TYR A 1 361 ? 4.739 -7.141 -20.435 1.00 89.88 361 TYR A C 1
ATOM 2760 O O . TYR A 1 361 ? 3.643 -7.218 -20.984 1.00 89.88 361 TYR A O 1
ATOM 2768 N N . ALA A 1 362 ? 5.843 -6.773 -21.091 1.00 89.56 362 ALA A N 1
ATOM 2769 C CA . ALA A 1 362 ? 5.869 -6.467 -22.520 1.00 89.56 362 ALA A CA 1
ATOM 2770 C C . ALA A 1 362 ? 5.590 -7.698 -23.407 1.00 89.56 362 ALA A C 1
ATOM 2772 O O . ALA A 1 362 ? 5.025 -7.574 -24.492 1.00 89.56 362 ALA A O 1
ATOM 2773 N N . GLU A 1 363 ? 5.991 -8.896 -22.978 1.00 89.94 363 GLU A N 1
ATOM 2774 C CA . GLU A 1 363 ? 5.651 -10.145 -23.670 1.00 89.94 363 GLU A CA 1
ATOM 2775 C C . GLU A 1 363 ? 4.194 -10.542 -23.409 1.00 89.94 363 GLU A C 1
ATOM 2777 O O . GLU A 1 363 ? 3.492 -10.934 -24.339 1.00 89.94 363 GLU A O 1
ATOM 2782 N N . ILE A 1 364 ? 3.703 -10.387 -22.174 1.00 90.06 364 ILE A N 1
ATOM 2783 C CA . ILE A 1 364 ? 2.295 -10.641 -21.821 1.00 90.06 364 ILE A CA 1
ATOM 2784 C C . ILE A 1 364 ? 1.355 -9.680 -22.574 1.00 90.06 364 ILE A C 1
ATOM 2786 O O . ILE A 1 364 ? 0.309 -10.105 -23.071 1.00 90.06 364 ILE A O 1
ATOM 2790 N N . SER A 1 365 ? 1.723 -8.401 -22.711 1.00 88.25 365 SER A N 1
ATOM 2791 C CA . SER A 1 365 ? 0.894 -7.392 -23.387 1.00 88.25 365 SER A CA 1
ATOM 2792 C C . SER A 1 365 ? 0.744 -7.637 -24.889 1.00 88.25 365 SER A C 1
ATOM 2794 O O . SER A 1 365 ? -0.299 -7.308 -25.458 1.00 88.25 365 SER A O 1
ATOM 2796 N N . ARG A 1 366 ? 1.739 -8.265 -25.527 1.00 85.44 366 ARG A N 1
ATOM 2797 C CA . ARG A 1 366 ? 1.734 -8.590 -26.964 1.00 85.44 366 ARG A CA 1
ATOM 2798 C C . ARG A 1 366 ? 1.204 -9.984 -27.279 1.00 85.44 366 ARG A C 1
ATOM 2800 O O . ARG A 1 366 ? 0.853 -10.242 -28.428 1.00 85.44 366 ARG A O 1
ATOM 2807 N N . ASP A 1 367 ? 1.164 -10.882 -26.299 1.00 79.69 367 ASP A N 1
ATOM 2808 C CA . ASP A 1 367 ? 0.739 -12.258 -26.533 1.00 79.69 367 ASP A CA 1
ATOM 2809 C C . ASP A 1 367 ? -0.746 -12.331 -26.906 1.00 79.69 367 ASP A C 1
ATOM 2811 O O . ASP A 1 367 ? -1.617 -11.914 -26.140 1.00 79.69 367 ASP A O 1
ATOM 2815 N N . THR A 1 368 ? -1.017 -12.876 -28.089 1.00 67.25 368 THR A N 1
ATOM 2816 C CA . THR A 1 368 ? -2.358 -13.067 -28.659 1.00 67.25 368 THR A CA 1
ATOM 2817 C C . THR A 1 368 ? -2.875 -14.490 -28.481 1.00 67.25 368 THR A C 1
ATOM 2819 O O . THR A 1 368 ? -4.013 -14.762 -28.865 1.00 67.25 368 THR A O 1
ATOM 2822 N N . ALA A 1 369 ? -2.076 -15.394 -27.902 1.00 61.72 369 ALA A N 1
ATOM 2823 C CA . ALA A 1 369 ? -2.495 -16.761 -27.656 1.00 61.72 369 ALA A CA 1
ATOM 2824 C C . ALA A 1 369 ? -3.731 -16.774 -26.746 1.00 61.72 369 ALA A C 1
ATOM 2826 O O . ALA A 1 369 ? -3.704 -16.304 -25.605 1.00 61.72 369 ALA A O 1
ATOM 2827 N N . ASP A 1 370 ? -4.831 -17.316 -27.269 1.00 52.84 370 ASP A N 1
ATOM 2828 C CA . ASP A 1 370 ? -6.069 -17.476 -26.521 1.00 52.84 370 ASP A CA 1
ATOM 2829 C C . ASP A 1 370 ? -5.887 -18.606 -25.505 1.00 52.84 370 ASP A C 1
ATOM 2831 O O . ASP A 1 370 ? -6.069 -19.794 -25.789 1.00 52.84 370 ASP A O 1
ATOM 2835 N N . ILE A 1 371 ? -5.447 -18.243 -24.301 1.00 56.34 371 ILE A N 1
ATOM 2836 C CA . ILE A 1 371 ? -5.449 -19.164 -23.172 1.00 56.34 371 ILE A CA 1
ATOM 2837 C C . ILE A 1 371 ? -6.905 -19.307 -22.761 1.00 56.34 371 ILE A C 1
ATOM 2839 O O . ILE A 1 371 ? -7.403 -18.545 -21.929 1.00 56.34 371 ILE A O 1
ATOM 2843 N N . GLY A 1 372 ? -7.577 -20.281 -23.376 1.00 47.66 372 GLY A N 1
ATOM 2844 C CA . GLY A 1 372 ? -8.977 -20.580 -23.124 1.00 47.66 372 GLY A CA 1
ATOM 2845 C C . GLY A 1 372 ? -9.320 -20.621 -21.630 1.00 47.66 372 GLY A C 1
ATOM 2846 O O . GLY A 1 372 ? -8.469 -20.808 -20.752 1.00 47.66 372 GLY A O 1
ATOM 2847 N N . THR A 1 373 ? -10.610 -20.480 -21.342 1.00 44.22 373 THR A N 1
ATOM 2848 C CA . THR A 1 373 ? -11.249 -20.372 -20.016 1.00 44.22 373 THR A CA 1
ATOM 2849 C C . THR A 1 373 ? -11.063 -21.579 -19.080 1.00 44.22 373 THR A C 1
ATOM 2851 O O . THR A 1 373 ? -11.829 -21.754 -18.136 1.00 44.22 373 THR A O 1
ATOM 2854 N N . ARG A 1 374 ? -10.048 -22.432 -19.274 1.00 38.00 374 ARG A N 1
ATOM 2855 C CA . ARG A 1 374 ? -9.741 -23.530 -18.350 1.00 38.00 374 ARG A CA 1
ATOM 2856 C C . ARG A 1 374 ? -9.346 -22.949 -16.997 1.00 38.00 374 ARG A C 1
ATOM 2858 O O . ARG A 1 374 ? -8.283 -22.344 -16.868 1.00 38.00 374 ARG A O 1
ATOM 2865 N N . GLY A 1 375 ? -10.238 -23.109 -16.020 1.00 38.41 375 GLY A N 1
ATOM 2866 C CA . GLY A 1 375 ? -10.186 -22.529 -14.682 1.00 38.41 375 GLY A CA 1
ATOM 2867 C C . GLY A 1 375 ? -8.929 -22.904 -13.908 1.00 38.41 375 GLY A C 1
ATOM 2868 O O . GLY A 1 375 ? -8.936 -23.787 -13.061 1.00 38.41 375 GLY A O 1
ATOM 2869 N N . GLY A 1 376 ? -7.840 -22.192 -14.180 1.00 35.31 376 GLY A N 1
ATOM 2870 C CA . GLY A 1 376 ? -6.757 -22.052 -13.226 1.00 35.31 376 GLY A CA 1
ATOM 2871 C C . GLY A 1 376 ? -7.306 -21.169 -12.126 1.00 35.31 376 GLY A C 1
ATOM 2872 O O . GLY A 1 376 ? -7.558 -19.992 -12.399 1.00 35.31 376 GLY A O 1
ATOM 2873 N N . SER A 1 377 ? -7.549 -21.756 -10.951 1.00 38.91 377 SER A N 1
ATOM 2874 C CA . SER A 1 377 ? -7.934 -21.034 -9.743 1.00 38.91 377 SER A CA 1
ATOM 2875 C C . SER A 1 377 ? -7.079 -19.778 -9.664 1.00 38.91 377 SER A C 1
ATOM 2877 O O . SER A 1 377 ? -5.847 -19.870 -9.688 1.00 38.91 377 SER A O 1
ATOM 2879 N N . SER A 1 378 ? -7.714 -18.608 -9.638 1.00 42.12 378 SER A N 1
ATOM 2880 C CA . SER A 1 378 ? -7.044 -17.382 -9.235 1.00 42.12 378 SER A CA 1
ATOM 2881 C C . SER A 1 378 ? -6.502 -17.650 -7.839 1.00 42.12 378 SER A C 1
ATOM 2883 O O . SER A 1 378 ? -7.257 -17.595 -6.871 1.00 42.12 378 SER A O 1
ATOM 2885 N N . LEU A 1 379 ? -5.231 -18.052 -7.741 1.00 42.44 379 LEU A N 1
ATOM 2886 C CA . LEU A 1 379 ? -4.582 -18.195 -6.450 1.00 42.44 379 LEU A CA 1
ATOM 2887 C C . LEU A 1 379 ? -4.790 -16.858 -5.731 1.00 42.44 379 LEU A C 1
ATOM 2889 O O . LEU A 1 379 ? -4.522 -15.817 -6.351 1.00 42.44 379 LEU A O 1
ATOM 2893 N N . PRO A 1 380 ? -5.325 -16.863 -4.498 1.00 46.38 380 PRO A N 1
ATOM 2894 C CA . PRO A 1 380 ? -5.520 -15.635 -3.758 1.00 46.38 380 PRO A CA 1
ATOM 2895 C C . PRO A 1 380 ? -4.197 -14.874 -3.737 1.00 46.38 380 PRO A C 1
ATOM 2897 O O . PRO A 1 380 ? -3.123 -15.442 -3.530 1.00 46.38 380 PRO A O 1
ATOM 2900 N N . CYS A 1 381 ? -4.269 -13.584 -4.051 1.00 48.84 381 CYS A N 1
ATOM 2901 C CA . CYS A 1 381 ? -3.103 -12.721 -4.074 1.00 48.84 381 CYS A CA 1
ATOM 2902 C C . CYS A 1 381 ? -2.468 -12.709 -2.672 1.00 48.84 381 CYS A C 1
ATOM 2904 O O . CYS A 1 381 ? -3.026 -12.123 -1.748 1.00 48.84 381 CYS A O 1
ATOM 2906 N N . ALA A 1 382 ? -1.302 -13.341 -2.510 1.00 49.50 382 ALA A N 1
ATOM 2907 C CA . ALA A 1 382 ? -0.583 -13.461 -1.235 1.00 49.50 382 ALA A CA 1
ATOM 2908 C C . ALA A 1 382 ? 0.202 -12.181 -0.866 1.00 49.50 382 ALA A C 1
ATOM 2910 O O . ALA A 1 382 ? 1.339 -12.254 -0.406 1.00 49.50 382 ALA A O 1
ATOM 2911 N N . CYS A 1 383 ? -0.363 -11.007 -1.167 1.00 50.06 383 CYS A N 1
ATOM 2912 C CA . CYS A 1 383 ? 0.279 -9.697 -1.010 1.00 50.06 383 CYS A CA 1
ATOM 2913 C C . CYS A 1 383 ? 0.048 -9.033 0.351 1.00 50.06 383 CYS A C 1
ATOM 2915 O O . CYS A 1 383 ? 0.552 -7.928 0.539 1.00 50.06 383 CYS A O 1
ATOM 2917 N N . THR A 1 384 ? -0.768 -9.601 1.239 1.00 49.00 384 THR A N 1
ATOM 2918 C CA . THR A 1 384 ? -1.183 -8.922 2.484 1.00 49.00 384 THR A CA 1
ATOM 2919 C C . THR A 1 384 ? -0.565 -9.524 3.741 1.00 49.00 384 THR A C 1
ATOM 2921 O O . THR A 1 384 ? -1.085 -9.268 4.820 1.00 49.00 384 THR A O 1
ATOM 2924 N N . ASP A 1 385 ? 0.499 -10.313 3.581 1.00 40.91 385 ASP A N 1
ATOM 2925 C CA . ASP A 1 385 ? 1.211 -10.993 4.663 1.00 40.91 385 ASP A CA 1
ATOM 2926 C C . ASP A 1 385 ? 2.688 -10.611 4.589 1.00 40.91 385 ASP A C 1
ATOM 2928 O O . ASP A 1 385 ? 3.221 -10.597 3.445 1.00 40.91 385 ASP A O 1
#

Radius of gyration: 21.74 Å; chains: 1; bounding box: 61×46×59 Å

Foldseek 3Di:
DVVVCLVVCVAPVVVVAAAEAQCQLQFDPLVLVVLLVVQCCCCVPRVHHYWYKWKAWAWDQDPLWIDIDIEMATADSDEADPPPDLQHGHGHNASPSQLRVCLVLLFHAALVNLCSLLRRPQVNVLQCCQQVLLVHQPRPDLHDADPADRDDLVSQLVVVPDPPDDSVRSSVSSVLSRPDDHPDHRYGHDRNGPNPDPPPDPPDNPPARCQQPPHQHAADEDEDQAALVRVVLQVVVQVLQVCQQVPPDPPDPSSRHHHNYHYDHVNNVVNNDPVNVVVVQVPDPDDSPADPLCPTRRQQNLWDLVSNLVSLQVCVVPPDPQPSHRNHLVSQLVSLVSSQPDPDDPVRCRRARYGPPDDGSVCSNPDPPCPDPPDPDRPPRSSND